Protein 6K6L (pdb70)

Sequence (522 aa):
VTFLTKNVQINGTQFKILLQNGQGECALIALANVLLISPAHARYAQEISRLVRGKETVTLNELVQTLADMGVQNPKQQLLQILPQLYSGLNINPEFNGSFEDGVEMSIFRLYNVGIVHGWIIDGDNDPNSYEHVSKYSYMGAQKVLVQSYEIQKNNAQFENSEQIQSDAPYLKSFLARSATQLTEYGLTHLREILVERSYAVLFRNDHFCTLYKNNGELFTLVTDPTYRNRKDINWQSLKSVNGSQDSYYTGNFIPTSLVTFLTKNVQINGTQFKILLQNGQGECALIALANVLLISPAHARYAQEISRLVRGKETVTLNELVQTLADMGVQNPNGTDVDKQQLLQILPQLYSGLNINPEFNGSFEDGVEMSIFRLYNVGIVHGWIIDGDNDPNSYEHVSKYSYMGAQKVLVQSYEIQKNNAQFENSEQIQSDAPYLKSFLARSATQLTEYGLTHLREILVERSYAVLFRNDHFCTLYKNNGELFTLVTDPTYRNRKDINWQSLKSVNGSQDSYYTGNFIPT

Foldseek 3Di:
DWWAWFWAAAQRRTWIATFDDPPFAFQLRQLLRCCGPAPVNPVLNVQSRVQCVPPRTGDDPQNSQVSLCVSLVDCHSCSSVCSVCRRQVPQFKAAQQWRTDDDDVVVSCVSSVAAETEANHDDCVVPVVLCVQRRGDIPVRLVVLQVVVVCCVPPVDDDPCVVSSVVRNVSSVVSCVQQVWSHDPRSLVVCLVPADAQGWHWYDTDSHIFIWHHHPSWIWTFHRHVVCSVPNQFGIKTDPDSVSPPIAGGHSHGDGSVD/DKWFWFWAAAPHRIFIATFDEAPFAFQLRQLLRQCGPAVVNPVLNVQSRVQCPVPNTMDDPLNSQVRLLVSLCVQVVPDNDHSCSSVVSVVRRVCPQWKAAQQWRTPDDVVVVSCVSSVAAETEALHDDCVPDVLLCVLRRGDIPVRLVVLQVQVVCCVPPNDPDPCVVSSVVRNVSSVVSCVQQVFSHHPRSVVVVLPPADAQHWHWYDTDNHIFIWGAHPSWIWTFHSHVVCSVPNQFTIKTDDDSVCPVIAGGHSHRHGD

Solvent-accessible surface area: 23294 Å² total; per-residue (Å²): 99,60,3,58,0,1,81,0,76,6,68,51,55,107,56,34,0,0,0,45,40,59,39,19,4,12,0,2,1,0,2,4,0,0,17,12,4,5,79,96,24,55,229,65,6,123,68,11,48,163,14,2,192,72,65,85,6,72,0,51,32,117,62,1,10,39,16,11,1,88,28,4,64,89,137,200,100,102,16,81,112,12,0,61,44,0,51,29,0,26,18,1,1,0,38,0,82,17,61,26,51,89,19,59,4,14,46,7,3,138,50,20,110,7,37,29,26,1,1,2,6,9,43,17,143,114,47,90,105,10,88,127,29,0,20,123,16,16,15,7,24,0,4,88,7,4,10,20,4,20,33,28,43,91,87,135,33,172,52,178,60,36,86,71,0,100,52,4,0,71,76,1,19,10,2,19,14,110,5,32,30,18,2,20,124,103,0,15,64,60,0,34,151,77,11,106,80,155,30,26,2,0,4,0,42,20,11,49,4,16,0,0,3,24,36,127,50,81,4,2,19,7,12,4,52,48,101,54,80,130,89,94,57,6,0,0,72,4,12,81,10,29,115,37,93,116,29,51,69,23,27,4,85,19,84,45,25,112,169,148,50,4,64,1,1,57,0,37,5,83,56,57,118,54,30,0,0,1,31,66,58,60,25,7,16,0,2,0,0,2,3,0,0,17,10,2,7,97,87,21,63,195,137,6,107,83,11,31,153,17,4,152,71,63,133,16,70,0,57,29,121,45,1,10,37,30,11,0,102,28,0,43,124,18,79,52,121,75,135,28,137,68,99,5,80,161,48,0,61,43,0,87,46,2,13,11,2,3,0,37,0,90,13,55,22,40,109,26,50,2,17,41,6,2,148,17,23,89,6,37,28,22,0,0,4,7,12,27,31,135,106,65,87,89,2,88,112,39,0,13,112,19,14,13,4,24,0,7,82,9,7,12,23,8,28,36,27,56,82,108,119,44,170,55,187,62,34,155,92,0,99,51,5,0,36,58,1,10,8,4,18,12,94,4,32,25,17,2,19,123,97,0,1,45,42,0,68,145,103,11,109,69,181,32,20,2,0,2,1,40,22,11,50,6,14,0,0,7,26,32,134,33,60,0,11,17,7,11,7,52,42,100,57,74,135,115,91,53,5,0,0,76,5,8,64,19,32,112,36,88,126,34,52,68,24,28,1,70,29,102,87,74

Secondary structure (DSSP, 8-state):
--B-EEEEEETTEEEEEE---TT---HHHHHHHHHHH-GGGTTT-HHHHHHHHT-SS-B-HHHHHHHHHHHHS-----HHHHTTHHHH-TT--BBTTS-B--SHHHHHHHHTT-EEEE-----TTT-HHHHHHHTT-BHHHHHHHHHHHHHHHHH----TTHHHHHHHHHHHHHHHHH-TTS--HHHHHHHHHHSPTT-EEEEEETTEEEEEEEETTEEEEE---GGGTT-TT--EEE---SSSTT--EE-TTS-BTT-/--B-EEEEEETTEEEEEEPP-SS---HHHHHHHHHHH-GGGTTTTHHHHHHHHT-SS-B-HHHHHHHHHHHHHS-SS-----TTHHHHTTHHHH-TT--BBTTS-B---HHHHHHHHTT-EEEE-----TTS-HHHHHHHTT-BHHHHHHHHHHHHHHHHH----TTHHHHHHHHHHHHHHHHH-TTS--HHHHHHHHHHSPTT-EEEEEETTEEEEEEEETTEEEEE---GGGTT-TT--EEE---SSSTT--EE-TTS-B-

InterPro domains:
  IPR007518 MINDY deubiquitinase [PTHR18063] (3-352)
  IPR033979 MINDY deubiquitinase domain [PF04424] (4-262)

Radius of gyration: 24.62 Å; Cα contacts (8 Å, |Δi|>4): 1028; chains: 2; bounding box: 71×43×67 Å

Structure (mmCIF, N/CA/C/O backbone):
data_6K6L
#
_entry.id   6K6L
#
_cell.length_a   60.940
_cell.length_b   70.640
_cell.length_c   68.380
_cell.angle_alpha   90.00
_cell.angle_beta   102.54
_cell.angle_gamma   90.00
#
_symmetry.space_group_name_H-M   'P 1 21 1'
#
loop_
_entity.id
_entity.type
_entity.pdbx_description
1 polymer 'pseudo deubiquitinase'
2 water water
#
loop_
_atom_site.group_PDB
_atom_site.id
_atom_site.type_symbol
_atom_site.label_atom_id
_atom_site.label_alt_id
_atom_site.label_comp_id
_atom_site.label_asym_id
_atom_site.label_entity_id
_atom_site.label_seq_id
_atom_site.pdbx_PDB_ins_code
_atom_site.Cartn_x
_atom_site.Cartn_y
_atom_site.Cartn_z
_atom_site.occupancy
_atom_site.B_iso_or_equiv
_atom_site.auth_seq_id
_atom_site.auth_comp_id
_atom_site.auth_asym_id
_atom_site.auth_atom_id
_atom_site.pdbx_PDB_model_num
ATOM 1 N N . VAL A 1 7 ? 18.851 -26.566 45.688 1.00 30.26 3 VAL A N 1
ATOM 2 C CA . VAL A 1 7 ? 18.151 -27.633 45.009 1.00 37.49 3 VAL A CA 1
ATOM 3 C C . VAL A 1 7 ? 18.887 -28.109 43.863 1.00 33.75 3 VAL A C 1
ATOM 4 O O . VAL A 1 7 ? 18.344 -28.568 42.844 1.00 66.18 3 VAL A O 1
ATOM 8 N N . THR A 1 8 ? 20.175 -27.991 44.130 1.00 39.49 4 THR A N 1
ATOM 9 C CA . THR A 1 8 ? 21.169 -28.704 43.630 1.00 47.58 4 THR A CA 1
ATOM 10 C C . THR A 1 8 ? 21.212 -27.878 42.420 1.00 30.74 4 THR A C 1
ATOM 11 O O . THR A 1 8 ? 20.343 -27.901 41.565 1.00 32.82 4 THR A O 1
ATOM 15 N N . PHE A 1 9 ? 22.275 -27.091 42.470 1.00 28.78 5 PHE A N 1
ATOM 16 C CA . PHE A 1 9 ? 22.880 -26.623 41.280 1.00 28.43 5 PHE A CA 1
ATOM 17 C C . PHE A 1 9 ? 24.253 -27.280 41.212 1.00 23.37 5 PHE A C 1
ATOM 18 O O . PHE A 1 9 ? 24.991 -27.328 42.207 1.00 24.93 5 PHE A O 1
ATOM 26 N N . LEU A 1 10 ? 24.545 -27.856 40.076 1.00 23.52 6 LEU A N 1
ATOM 27 C CA . LEU A 1 10 ? 25.910 -28.310 39.820 1.00 23.04 6 LEU A CA 1
ATOM 28 C C . LEU A 1 10 ? 26.890 -27.118 39.755 1.00 24.94 6 LEU A C 1
ATOM 29 O O . LEU A 1 10 ? 26.536 -25.994 39.356 1.00 24.97 6 LEU A O 1
ATOM 34 N N . THR A 1 11 ? 28.149 -27.380 40.053 1.00 23.50 7 THR A N 1
ATOM 35 C CA . THR A 1 11 ? 29.189 -26.438 39.800 1.00 24.04 7 THR A CA 1
ATOM 36 C C . THR A 1 11 ? 29.972 -26.868 38.601 1.00 22.48 7 THR A C 1
ATOM 37 O O . THR A 1 11 ? 29.845 -28.008 38.177 1.00 23.27 7 THR A O 1
ATOM 41 N N . LYS A 1 12 ? 30.741 -25.946 38.027 1.00 21.48 8 LYS A N 1
ATOM 42 C CA . LYS A 1 12 ? 31.599 -26.206 36.890 1.00 23.98 8 LYS A CA 1
ATOM 43 C C . LYS A 1 12 ? 32.909 -25.455 37.074 1.00 24.13 8 LYS A C 1
ATOM 44 O O . LYS A 1 12 ? 32.941 -24.244 37.371 1.00 23.55 8 LYS A O 1
ATOM 50 N N . ASN A 1 13 ? 34.023 -26.167 36.823 1.00 23.00 9 ASN A N 1
ATOM 51 C CA . ASN A 1 13 ? 35.311 -25.578 36.791 1.00 25.22 9 ASN A CA 1
ATOM 52 C C . ASN A 1 13 ? 35.442 -24.924 35.414 1.00 26.24 9 ASN A C 1
ATOM 53 O O . ASN A 1 13 ? 35.223 -25.580 34.420 1.00 25.63 9 ASN A O 1
ATOM 58 N N . VAL A 1 14 ? 35.740 -23.650 35.410 1.00 23.44 10 VAL A N 1
ATOM 59 C CA . VAL A 1 14 ? 35.929 -22.821 34.236 1.00 25.00 10 VAL A CA 1
ATOM 60 C C . VAL A 1 14 ? 37.203 -22.039 34.349 1.00 27.52 10 VAL A C 1
ATOM 61 O O . VAL A 1 14 ? 37.763 -21.897 35.442 1.00 25.09 10 VAL A O 1
ATOM 65 N N . GLN A 1 15 ? 37.663 -21.535 33.193 1.00 28.61 11 GLN A N 1
ATOM 66 C CA . GLN A 1 15 ? 38.844 -20.659 33.093 1.00 30.60 11 GLN A CA 1
ATOM 67 C C . GLN A 1 15 ? 38.424 -19.477 32.277 1.00 30.46 11 GLN A C 1
ATOM 68 O O . GLN A 1 15 ? 38.090 -19.671 31.101 1.00 36.93 11 GLN A O 1
ATOM 74 N N . ILE A 1 16 ? 38.382 -18.272 32.881 1.00 27.54 12 ILE A N 1
ATOM 75 C CA . ILE A 1 16 ? 38.006 -17.048 32.165 1.00 27.77 12 ILE A CA 1
ATOM 76 C C . ILE A 1 16 ? 39.227 -16.131 32.106 1.00 24.88 12 ILE A C 1
ATOM 77 O O . ILE A 1 16 ? 39.751 -15.760 33.153 1.00 25.47 12 ILE A O 1
ATOM 82 N N . ASN A 1 17 ? 39.687 -15.885 30.884 1.00 26.38 13 ASN A N 1
ATOM 83 C CA . ASN A 1 17 ? 40.854 -15.038 30.660 1.00 26.93 13 ASN A CA 1
ATOM 84 C C . ASN A 1 17 ? 42.016 -15.511 31.562 1.00 24.60 13 ASN A C 1
ATOM 85 O O . ASN A 1 17 ? 42.728 -14.688 32.181 1.00 28.63 13 ASN A O 1
ATOM 90 N N . GLY A 1 18 ? 42.228 -16.817 31.549 1.00 27.32 14 GLY A N 1
ATOM 91 C CA . GLY A 1 18 ? 43.300 -17.465 32.269 1.00 33.10 14 GLY A CA 1
ATOM 92 C C . GLY A 1 18 ? 43.114 -17.703 33.750 1.00 33.49 14 GLY A C 1
ATOM 93 O O . GLY A 1 18 ? 43.957 -18.386 34.342 1.00 33.24 14 GLY A O 1
ATOM 94 N N . THR A 1 19 ? 42.039 -17.181 34.385 1.00 28.12 15 THR A N 1
ATOM 95 C CA . THR A 1 19 ? 41.840 -17.387 35.825 1.00 31.18 15 THR A CA 1
ATOM 96 C C . THR A 1 19 ? 40.869 -18.535 36.050 1.00 31.47 15 THR A C 1
ATOM 97 O O . THR A 1 19 ? 39.849 -18.652 35.322 1.00 27.01 15 THR A O 1
ATOM 100 N N . GLN A 1 20 ? 41.186 -19.366 37.019 1.00 27.03 16 GLN A N 1
ATOM 101 C CA . GLN A 1 20 ? 40.295 -20.514 37.342 1.00 31.52 16 GLN A CA 1
ATOM 102 C C . GLN A 1 20 ? 39.171 -20.057 38.255 1.00 28.29 16 GLN A C 1
ATOM 103 O O . GLN 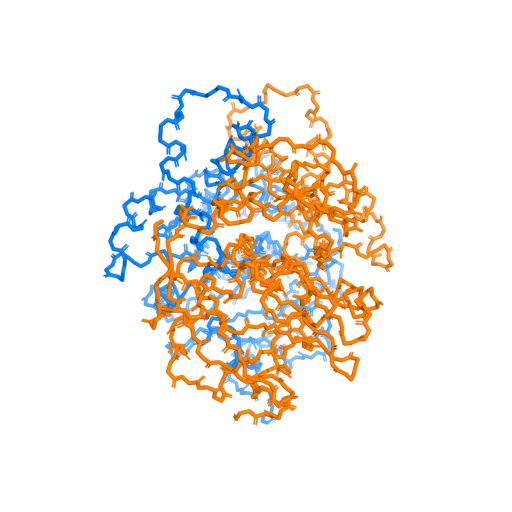A 1 20 ? 39.419 -19.365 39.259 1.00 27.25 16 GLN A O 1
ATOM 109 N N . PHE A 1 21 ? 37.945 -20.499 37.944 1.00 23.17 17 PHE A N 1
ATOM 110 C CA . PHE A 1 21 ? 36.840 -20.288 38.813 1.00 23.55 17 PHE A CA 1
ATOM 111 C C . PHE A 1 21 ? 35.960 -21.513 38.867 1.00 22.35 17 PHE A C 1
ATOM 112 O O . PHE A 1 21 ? 36.040 -22.405 38.022 1.00 24.26 17 PHE A O 1
ATOM 120 N N . LYS A 1 22 ? 35.044 -21.525 39.825 1.00 24.22 18 LYS A N 1
ATOM 121 C CA . LYS A 1 22 ? 33.921 -22.414 39.760 1.00 25.07 18 LYS A CA 1
ATOM 122 C C . LYS A 1 22 ? 32.666 -21.587 39.690 1.00 24.20 18 LYS A C 1
ATOM 123 O O . LYS A 1 22 ? 32.514 -20.610 40.451 1.00 25.55 18 LYS A O 1
ATOM 129 N N . ILE A 1 23 ? 31.833 -21.918 38.707 1.00 23.24 19 ILE A N 1
ATOM 130 C CA . ILE A 1 23 ? 30.534 -21.242 38.527 1.00 21.01 19 ILE A CA 1
ATOM 131 C C . ILE A 1 23 ? 29.406 -22.242 38.845 1.00 23.54 19 ILE A C 1
ATOM 132 O O . ILE A 1 23 ? 29.631 -23.462 39.022 1.00 23.19 19 ILE A O 1
ATOM 137 N N . LEU A 1 24 ? 28.186 -21.725 38.914 1.00 21.65 20 LEU A N 1
ATOM 138 C CA . LEU A 1 24 ? 26.970 -22.533 39.123 1.00 20.14 20 LEU A CA 1
ATOM 139 C C . LEU A 1 24 ? 26.231 -22.767 37.824 1.00 25.42 20 LEU A C 1
ATOM 140 O O . LEU A 1 24 ? 26.131 -21.864 36.980 1.00 24.73 20 LEU A O 1
ATOM 145 N N . LEU A 1 25 ? 25.703 -23.973 37.659 1.00 20.85 21 LEU A N 1
ATOM 146 C CA . LEU A 1 25 ? 24.988 -24.356 36.454 1.00 22.05 21 LEU A CA 1
ATOM 147 C C . LEU A 1 25 ? 23.483 -24.389 36.732 1.00 26.90 21 LEU A C 1
ATOM 148 O O . LEU A 1 25 ? 23.023 -24.566 37.813 1.00 27.38 21 LEU A O 1
ATOM 153 N N . GLN A 1 26 ? 22.738 -24.221 35.669 1.00 25.82 22 GLN A N 1
ATOM 154 C CA . GLN A 1 26 ? 21.342 -24.482 35.632 1.00 32.04 22 GLN A CA 1
ATOM 155 C C . GLN A 1 26 ? 21.011 -25.869 36.013 1.00 38.31 22 GLN A C 1
ATOM 156 O O . GLN A 1 26 ? 21.758 -26.799 35.732 1.00 38.87 22 GLN A O 1
ATOM 162 N N . ASN A 1 27 ? 19.800 -26.042 36.530 1.00 39.61 23 ASN A N 1
ATOM 163 C CA . ASN A 1 27 ? 19.300 -27.370 36.803 1.00 41.18 23 ASN A CA 1
ATOM 164 C C . ASN A 1 27 ? 18.215 -27.735 35.727 1.00 50.55 23 ASN A C 1
ATOM 165 O O . ASN A 1 27 ? 18.374 -27.397 34.548 1.00 56.74 23 ASN A O 1
ATOM 170 N N . GLY A 1 28 ? 17.117 -28.391 36.082 1.00 57.49 24 GLY A N 1
ATOM 171 C CA . GLY A 1 28 ? 16.075 -28.682 35.061 1.00 60.68 24 GLY A CA 1
ATOM 172 C C . GLY A 1 28 ? 15.251 -27.509 34.492 1.00 64.03 24 GLY A C 1
ATOM 173 O O . GLY A 1 28 ? 14.483 -27.702 33.517 1.00 60.66 24 GLY A O 1
ATOM 174 N N . GLN A 1 29 ? 15.426 -26.299 35.041 1.00 59.87 25 GLN A N 1
ATOM 175 C CA . GLN A 1 29 ? 14.344 -25.291 35.060 1.00 59.20 25 GLN A CA 1
ATOM 176 C C . GLN A 1 29 ? 14.641 -23.919 34.403 1.00 54.92 25 GLN A C 1
ATOM 177 O O . GLN A 1 29 ? 13.857 -22.991 34.583 1.00 50.33 25 GLN A O 1
ATOM 183 N N . GLY A 1 30 ? 15.715 -23.798 33.605 1.00 49.12 26 GLY A N 1
ATOM 184 C CA . GLY A 1 30 ? 16.100 -22.508 32.979 1.00 46.39 26 GLY A CA 1
ATOM 185 C C . GLY A 1 30 ? 16.983 -21.709 33.963 1.00 37.16 26 GLY A C 1
ATOM 186 O O . GLY A 1 30 ? 16.902 -21.945 35.152 1.00 45.28 26 GLY A O 1
ATOM 187 N N . GLU A 1 31 ? 17.860 -20.834 33.475 1.00 30.59 27 GLU A N 1
ATOM 188 C CA . GLU A 1 31 ? 18.753 -20.120 34.421 1.00 25.65 27 GLU A CA 1
ATOM 189 C C . GLU A 1 31 ? 18.006 -19.035 35.204 1.00 22.18 27 GLU A C 1
ATOM 190 O O . GLU A 1 31 ? 17.449 -18.100 34.630 1.00 22.42 27 GLU A O 1
ATOM 196 N N . CYS A 1 32 ? 18.062 -19.081 36.514 1.00 21.65 28 CYS A N 1
ATOM 197 C CA . CYS A 1 32 ? 17.389 -18.007 37.244 1.00 26.66 28 CYS A CA 1
ATOM 198 C C . CYS A 1 32 ? 18.237 -16.773 37.489 1.00 25.28 28 CYS A C 1
ATOM 199 O O . CYS A 1 32 ? 19.475 -16.772 37.301 1.00 23.60 28 CYS A O 1
ATOM 202 N N . ALA A 1 33 ? 17.591 -15.693 37.854 1.00 23.44 29 ALA A N 1
ATOM 203 C CA . ALA A 1 33 ? 18.318 -14.435 38.076 1.00 23.70 29 ALA A CA 1
ATOM 204 C C . ALA A 1 33 ? 19.268 -14.685 39.266 1.00 23.54 29 ALA A C 1
ATOM 205 O O . ALA A 1 33 ? 20.297 -14.120 39.319 1.00 22.88 29 ALA A O 1
ATOM 207 N N . LEU A 1 34 ? 18.885 -15.538 40.219 1.00 25.30 30 LEU A N 1
ATOM 208 C CA . LEU A 1 34 ? 19.744 -15.792 41.384 1.00 24.22 30 LEU A CA 1
ATOM 209 C C . LEU A 1 34 ? 21.032 -16.430 41.016 1.00 25.06 30 LEU A C 1
ATOM 210 O O . LEU A 1 34 ? 22.078 -15.986 41.488 1.00 25.54 30 LEU A O 1
ATOM 215 N N . ILE A 1 35 ? 21.015 -17.384 40.094 1.00 23.05 31 ILE A N 1
ATOM 216 C CA . ILE A 1 35 ? 22.228 -18.000 39.628 1.00 24.04 31 ILE A CA 1
ATOM 217 C C . ILE A 1 35 ? 23.058 -17.046 38.757 1.00 24.66 31 ILE A C 1
ATOM 218 O O . ILE A 1 35 ? 24.237 -17.032 38.870 1.00 23.06 31 ILE A O 1
ATOM 223 N N . ALA A 1 36 ? 22.416 -16.282 37.869 1.00 22.67 32 ALA A N 1
ATOM 224 C CA . ALA A 1 36 ? 23.123 -15.347 37.098 1.00 22.67 32 ALA A CA 1
ATOM 225 C C . ALA A 1 36 ? 23.853 -14.268 38.010 1.00 23.11 32 ALA A C 1
ATOM 226 O O . ALA A 1 36 ? 25.006 -13.913 37.738 1.00 24.12 32 ALA A O 1
ATOM 228 N N . LEU A 1 37 ? 23.137 -13.793 39.024 1.00 21.44 33 LEU A N 1
ATOM 229 C CA . LEU A 1 37 ? 23.692 -12.852 39.999 1.00 23.90 33 LEU A CA 1
ATOM 230 C C . LEU A 1 37 ? 24.917 -13.516 40.683 1.00 24.81 33 LEU A C 1
ATOM 231 O O . LEU A 1 37 ? 26.012 -12.932 40.733 1.00 22.81 33 LEU A O 1
ATOM 236 N N . ALA A 1 38 ? 24.737 -14.729 41.142 1.00 22.84 34 ALA A N 1
ATOM 237 C CA . ALA A 1 38 ? 25.805 -15.458 41.798 1.00 24.07 34 ALA A CA 1
ATOM 238 C C . ALA A 1 38 ? 27.025 -15.648 40.919 1.00 25.26 34 ALA A C 1
ATOM 239 O O . ALA A 1 38 ? 28.168 -15.474 41.352 1.00 22.42 34 ALA A O 1
ATOM 241 N N . ASN A 1 39 ? 26.815 -15.990 39.673 1.00 22.44 35 ASN A N 1
ATOM 242 C CA . ASN A 1 39 ? 27.912 -16.170 38.817 1.00 23.78 35 ASN A CA 1
ATOM 243 C C . ASN A 1 39 ? 28.688 -14.825 38.522 1.00 22.37 35 ASN A C 1
ATOM 244 O O . ASN A 1 39 ? 29.957 -14.880 38.440 1.00 21.77 35 ASN A O 1
ATOM 249 N N . VAL A 1 40 ? 27.995 -13.668 38.341 1.00 20.72 36 VAL A N 1
ATOM 250 C CA . VAL A 1 40 ? 28.682 -12.400 38.216 1.00 22.60 36 VAL A CA 1
ATOM 251 C C . VAL A 1 40 ? 29.562 -12.214 39.487 1.00 21.59 36 VAL A C 1
ATOM 252 O O . VAL A 1 40 ? 30.754 -11.856 39.373 1.00 23.59 36 VAL A O 1
ATOM 256 N N . LEU A 1 41 ? 29.006 -12.499 40.642 1.00 21.45 37 LEU A N 1
ATOM 257 C CA . LEU A 1 41 ? 29.745 -12.353 41.941 1.00 25.66 37 LEU A CA 1
ATOM 258 C C . LEU A 1 41 ? 30.935 -13.264 41.994 1.00 26.69 37 LEU A C 1
ATOM 259 O O . LEU A 1 41 ? 31.978 -12.857 42.524 1.00 27.44 37 LEU A O 1
ATOM 264 N N . LEU A 1 42 ? 30.817 -14.435 41.371 1.00 23.06 38 LEU A N 1
ATOM 265 C CA . LEU A 1 42 ? 31.902 -15.418 41.339 1.00 22.96 38 LEU A CA 1
ATOM 266 C C . LEU A 1 42 ? 33.015 -15.030 40.411 1.00 23.31 38 LEU A C 1
ATOM 267 O O . LEU A 1 42 ? 34.160 -15.305 40.730 1.00 24.64 38 LEU A O 1
ATOM 272 N N . ILE A 1 43 ? 32.736 -14.404 39.276 1.00 23.81 39 ILE A N 1
ATOM 273 C CA . ILE A 1 43 ? 33.780 -14.267 38.226 1.00 23.63 39 ILE A CA 1
ATOM 274 C C . ILE A 1 43 ? 34.243 -12.834 37.976 1.00 26.17 39 ILE A C 1
ATOM 275 O O . ILE A 1 43 ? 35.309 -12.621 37.369 1.00 25.42 39 ILE A O 1
ATOM 280 N N . SER A 1 44 ? 33.416 -11.849 38.320 1.00 27.12 40 SER A N 1
ATOM 281 C CA . SER A 1 44 ? 33.699 -10.472 37.962 1.00 26.38 40 SER A CA 1
ATOM 282 C C . SER A 1 44 ? 34.818 -9.876 38.832 1.00 24.94 40 SER A C 1
ATOM 283 O O . SER A 1 44 ? 34.669 -9.784 39.986 1.00 26.46 40 SER A O 1
ATOM 286 N N . PRO A 1 45 ? 35.968 -9.506 38.234 1.00 25.95 41 PRO A N 1
ATOM 287 C CA . PRO A 1 45 ? 37.070 -8.871 39.006 1.00 28.85 41 PRO A CA 1
ATOM 288 C C . PRO A 1 45 ? 36.633 -7.716 39.932 1.00 30.01 41 PRO A C 1
ATOM 289 O O . PRO A 1 45 ? 37.096 -7.605 41.103 1.00 31.66 41 PRO A O 1
ATOM 293 N N . ALA A 1 46 ? 35.766 -6.883 39.436 1.00 27.41 42 ALA A N 1
ATOM 294 C CA . ALA A 1 46 ? 35.262 -5.732 40.232 1.00 32.97 42 ALA A CA 1
ATOM 295 C C . ALA A 1 46 ? 34.637 -6.210 41.505 1.00 39.14 42 ALA A C 1
ATOM 296 O O . ALA A 1 46 ? 34.665 -5.486 42.499 1.00 41.65 42 ALA A O 1
ATOM 298 N N . HIS A 1 47 ? 34.086 -7.430 41.505 1.00 31.17 43 HIS A N 1
ATOM 299 C CA . HIS A 1 47 ? 33.466 -7.965 42.744 1.00 35.74 43 HIS A CA 1
ATOM 300 C C . HIS A 1 47 ? 34.303 -8.866 43.594 1.00 31.55 43 HIS A C 1
ATOM 301 O O . HIS A 1 47 ? 33.832 -9.361 44.619 1.00 37.66 43 HIS A O 1
ATOM 308 N N . ALA A 1 48 ? 35.552 -9.122 43.215 1.00 30.30 44 ALA A N 1
ATOM 309 C CA . ALA A 1 48 ? 36.299 -10.189 43.812 1.00 32.94 44 ALA A CA 1
ATOM 310 C C . ALA A 1 48 ? 36.601 -9.987 45.298 1.00 42.27 44 ALA A C 1
ATOM 311 O O . ALA A 1 48 ? 36.607 -10.966 46.047 1.00 42.69 44 ALA A O 1
ATOM 313 N N . ARG A 1 49 ? 36.782 -8.738 45.726 1.00 43.21 45 ARG A N 1
ATOM 314 C CA . ARG A 1 49 ? 36.965 -8.414 47.183 1.00 51.42 45 ARG A CA 1
ATOM 315 C C . ARG A 1 49 ? 35.731 -8.684 48.025 1.00 47.76 45 ARG A C 1
ATOM 316 O O . ARG A 1 49 ? 35.816 -8.962 49.192 1.00 59.24 45 ARG A O 1
ATOM 324 N N . TYR A 1 50 ? 34.577 -8.574 47.406 1.00 42.94 46 TYR A N 1
ATOM 325 C CA . TYR A 1 50 ? 33.266 -8.703 48.046 1.00 43.75 46 TYR A CA 1
ATOM 326 C C . TYR A 1 50 ? 32.853 -10.168 48.027 1.00 39.01 46 TYR A C 1
ATOM 327 O O . TYR A 1 50 ? 31.986 -10.545 48.754 1.00 40.45 46 TYR A O 1
ATOM 329 N N . ALA A 1 51 ? 33.485 -10.981 47.200 1.00 40.06 47 ALA A N 1
ATOM 330 C CA . ALA A 1 51 ? 32.976 -12.295 46.811 1.00 42.78 47 ALA A CA 1
ATOM 331 C C . ALA A 1 51 ? 33.571 -13.470 47.574 1.00 37.25 47 ALA A C 1
ATOM 332 O O . ALA A 1 51 ? 33.212 -14.618 47.299 1.00 35.04 47 ALA A O 1
ATOM 334 N N . GLN A 1 52 ? 34.427 -13.202 48.564 1.00 36.26 48 GLN A N 1
ATOM 335 C CA . GLN A 1 52 ? 35.091 -14.267 49.335 1.00 35.42 48 GLN A CA 1
ATOM 336 C C . GLN A 1 52 ? 34.140 -15.362 49.810 1.00 30.04 48 GLN A C 1
ATOM 337 O O . GLN A 1 52 ? 34.456 -16.571 49.664 1.00 31.72 48 GLN A O 1
ATOM 343 N N . GLU A 1 53 ? 32.987 -14.994 50.360 1.00 28.40 49 GLU A N 1
ATOM 344 C CA . GLU A 1 53 ? 32.186 -16.009 50.997 1.00 28.72 49 GLU A CA 1
ATOM 345 C C . GLU A 1 53 ? 31.537 -16.931 49.920 1.00 28.03 49 GLU A C 1
ATOM 346 O O . GLU A 1 53 ? 31.368 -18.129 50.129 1.00 30.68 49 GLU A O 1
ATOM 352 N N . ILE A 1 54 ? 31.144 -16.337 48.801 1.00 28.66 50 ILE A N 1
ATOM 353 C CA . ILE A 1 54 ? 30.521 -17.129 47.752 1.00 27.73 50 ILE A CA 1
ATOM 354 C C . ILE A 1 54 ? 31.541 -18.022 47.080 1.00 27.12 50 ILE A C 1
ATOM 355 O O . ILE A 1 54 ? 31.244 -19.185 46.854 1.00 26.80 50 ILE A O 1
ATOM 360 N N . SER A 1 55 ? 32.742 -17.511 46.839 1.00 26.96 51 SER A N 1
ATOM 361 C CA . SER A 1 55 ? 33.812 -18.367 46.316 1.00 27.20 51 SER A CA 1
ATOM 362 C C . SER A 1 55 ? 34.112 -19.529 47.207 1.00 26.66 51 SER A C 1
ATOM 363 O O . SER A 1 55 ? 34.413 -20.635 46.737 1.00 25.18 51 SER A O 1
ATOM 366 N N . ARG A 1 56 ? 34.169 -19.235 48.507 1.00 30.24 52 ARG A N 1
ATOM 367 C CA . ARG A 1 56 ? 34.375 -20.232 49.480 1.00 33.68 52 ARG A CA 1
ATOM 368 C C . ARG A 1 56 ? 33.290 -21.290 49.516 1.00 30.74 52 ARG A C 1
ATOM 369 O O . ARG A 1 56 ? 33.558 -22.497 49.759 1.00 31.43 52 ARG A O 1
ATOM 377 N N . LEU A 1 57 ? 32.047 -20.865 49.366 1.00 27.75 53 LEU A N 1
ATOM 378 C CA . LEU A 1 57 ? 30.964 -21.818 49.380 1.00 30.18 53 LEU A CA 1
ATOM 379 C C . LEU A 1 57 ? 31.137 -22.904 48.281 1.00 27.41 53 LEU A C 1
ATOM 380 O O . LEU A 1 57 ? 30.857 -24.071 48.510 1.00 27.84 53 LEU A O 1
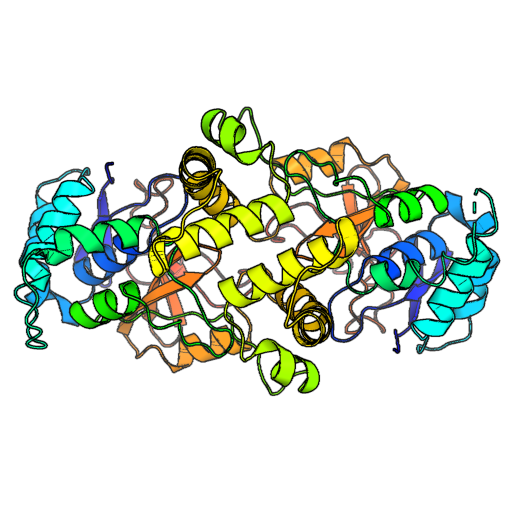ATOM 385 N N . VAL A 1 58 ? 31.484 -22.463 47.075 1.00 26.26 54 VAL A N 1
ATOM 386 C CA . VAL A 1 58 ? 31.432 -23.343 45.924 1.00 26.84 54 VAL A CA 1
ATOM 387 C C . VAL A 1 58 ? 32.708 -24.122 45.763 1.00 26.69 54 VAL A C 1
ATOM 388 O O . VAL A 1 58 ? 32.719 -25.150 45.066 1.00 26.16 54 VAL A O 1
ATOM 392 N N . ARG A 1 59 ? 33.768 -23.694 46.433 1.00 28.08 55 ARG A N 1
ATOM 393 C CA . ARG A 1 59 ? 35.116 -24.173 46.095 1.00 29.30 55 ARG A CA 1
ATOM 394 C C . ARG A 1 59 ? 35.240 -25.744 46.103 1.00 30.60 55 ARG A C 1
ATOM 395 O O . ARG A 1 59 ? 35.777 -26.417 45.146 1.00 32.55 55 ARG A O 1
ATOM 403 N N . GLY A 1 60 ? 34.780 -26.353 47.167 1.00 33.08 56 GLY A N 1
ATOM 404 C CA . GLY A 1 60 ? 34.923 -27.789 47.274 1.00 32.01 56 GLY A CA 1
ATOM 405 C C . GLY A 1 60 ? 33.690 -28.616 47.085 1.00 30.24 56 GLY A C 1
ATOM 406 O O . GLY A 1 60 ? 33.643 -29.737 47.517 1.00 29.89 56 GLY A O 1
ATOM 407 N N . LYS A 1 61 ? 32.704 -28.041 46.415 1.00 25.56 57 LYS A N 1
ATOM 408 C CA . LYS A 1 61 ? 31.453 -28.688 46.204 1.00 26.11 57 LYS A CA 1
ATOM 409 C C . LYS A 1 61 ? 31.488 -29.020 44.753 1.00 31.12 57 LYS A C 1
ATOM 410 O O . LYS A 1 61 ? 31.566 -28.182 43.936 1.00 27.95 57 LYS A O 1
ATOM 416 N N . GLU A 1 62 ? 31.377 -30.295 44.432 1.00 28.30 58 GLU A N 1
ATOM 417 C CA . GLU A 1 62 ? 31.659 -30.807 43.039 1.00 50.37 58 GLU A CA 1
ATOM 418 C C . GLU A 1 62 ? 30.365 -31.204 42.574 1.00 38.01 58 GLU A C 1
ATOM 419 O O . GLU A 1 62 ? 29.947 -32.302 42.618 1.00 46.74 58 GLU A O 1
ATOM 421 N N . THR A 1 63 ? 29.708 -30.089 42.339 1.00 38.84 59 THR A N 1
ATOM 422 C CA . THR A 1 63 ? 28.334 -29.830 42.166 1.00 28.02 59 THR A CA 1
ATOM 423 C C . THR A 1 63 ? 27.735 -29.840 43.551 1.00 29.57 59 THR A C 1
ATOM 424 O O . THR A 1 63 ? 28.338 -29.967 44.555 1.00 62.09 59 THR A O 1
ATOM 426 N N . VAL A 1 64 ? 26.463 -29.647 43.537 1.00 37.94 60 VAL A N 1
ATOM 427 C CA . VAL A 1 64 ? 25.679 -29.569 44.672 1.00 45.12 60 VAL A CA 1
ATOM 428 C C . VAL A 1 64 ? 26.039 -28.375 45.503 1.00 28.06 60 VAL A C 1
ATOM 429 O O . VAL A 1 64 ? 26.792 -28.365 46.437 1.00 26.63 60 VAL A O 1
ATOM 433 N N . THR A 1 65 ? 25.403 -27.340 45.081 1.00 29.75 61 THR A N 1
ATOM 434 C CA . THR A 1 65 ? 25.272 -26.213 45.934 1.00 27.28 61 THR A CA 1
ATOM 435 C C . THR A 1 65 ? 23.750 -26.094 46.025 1.00 25.70 61 THR A C 1
ATOM 436 O O . THR A 1 65 ? 23.080 -26.065 45.005 1.00 24.53 61 THR A O 1
ATOM 439 N N . LEU A 1 66 ? 23.206 -26.073 47.237 1.00 28.61 62 LEU A N 1
ATOM 440 C CA . LEU A 1 66 ? 21.768 -25.855 47.303 1.00 29.63 62 LEU A CA 1
ATOM 441 C C . LEU A 1 66 ? 21.345 -24.431 47.407 1.00 26.52 62 LEU A C 1
ATOM 442 O O . LEU A 1 66 ? 22.066 -23.570 47.763 1.00 27.93 62 LEU A O 1
ATOM 447 N N . ASN A 1 67 ? 20.101 -24.259 47.086 1.00 28.26 63 ASN A N 1
ATOM 448 C CA . ASN A 1 67 ? 19.452 -22.949 46.972 1.00 29.54 63 ASN A CA 1
ATOM 449 C C . ASN A 1 67 ? 19.543 -22.302 48.342 1.00 28.51 63 ASN A C 1
ATOM 450 O O . ASN A 1 67 ? 19.937 -21.163 48.488 1.00 29.39 63 ASN A O 1
ATOM 455 N N . GLU A 1 68 ? 19.298 -23.083 49.371 1.00 34.82 64 GLU A N 1
ATOM 456 C CA . GLU A 1 68 ? 19.306 -22.557 50.738 1.00 33.16 64 GLU A CA 1
ATOM 457 C C . GLU A 1 68 ? 20.681 -22.113 51.188 1.00 29.31 64 GLU A C 1
ATOM 458 O O . GLU A 1 68 ? 20.786 -21.066 51.792 1.00 31.91 64 GLU A O 1
ATOM 464 N N . LEU A 1 69 ? 21.761 -22.804 50.809 1.00 26.63 65 LEU A N 1
ATOM 465 C CA . LEU A 1 69 ? 23.120 -22.417 51.162 1.00 31.65 65 LEU A CA 1
ATOM 466 C C . LEU A 1 69 ? 23.508 -21.208 50.349 1.00 27.18 65 LEU A C 1
ATOM 467 O O . LEU A 1 69 ? 24.173 -20.324 50.839 1.00 27.41 65 LEU A O 1
ATOM 472 N N . VAL A 1 70 ? 23.062 -21.142 49.108 1.00 28.41 66 VAL A N 1
ATOM 473 C CA . VAL A 1 70 ? 23.401 -20.010 48.279 1.00 29.47 66 VAL A CA 1
ATOM 474 C C . VAL A 1 70 ? 22.757 -18.740 48.875 1.00 25.03 66 VAL A C 1
ATOM 475 O O . VAL A 1 70 ? 23.330 -17.700 48.976 1.00 28.57 66 VAL A O 1
ATOM 479 N N . GLN A 1 71 ? 21.519 -18.875 49.237 1.00 26.78 67 GLN A N 1
ATOM 480 C CA . GLN A 1 71 ? 20.775 -17.805 49.840 1.00 27.23 67 GLN A CA 1
ATOM 481 C C . GLN A 1 71 ? 21.407 -17.304 51.093 1.00 25.39 67 GLN A C 1
ATOM 482 O O . GLN A 1 71 ? 21.578 -16.090 51.290 1.00 25.96 67 GLN A O 1
ATOM 484 N N . THR A 1 72 ? 21.760 -18.239 51.943 1.00 28.60 68 THR A N 1
ATOM 485 C CA . THR A 1 72 ? 22.305 -17.901 53.250 1.00 29.33 68 THR A CA 1
ATOM 486 C C . THR A 1 72 ? 23.600 -17.132 53.070 1.00 27.99 68 THR A C 1
ATOM 487 O O . THR A 1 72 ? 23.898 -16.138 53.704 1.00 30.17 68 THR A O 1
ATOM 490 N N . LEU A 1 73 ? 24.386 -17.593 52.130 1.00 30.39 69 LEU A N 1
ATOM 491 C CA . LEU A 1 73 ? 25.596 -16.915 51.788 1.00 30.45 69 LEU A CA 1
ATOM 492 C C . LEU A 1 73 ? 25.523 -15.538 51.244 1.00 27.31 69 LEU A C 1
ATOM 493 O O . LEU A 1 73 ? 26.318 -14.642 51.594 1.00 31.15 69 LEU A O 1
ATOM 498 N N . ALA A 1 74 ? 24.665 -15.393 50.251 1.00 25.06 70 ALA A N 1
ATOM 499 C CA . ALA A 1 74 ? 24.415 -14.115 49.698 1.00 25.65 70 ALA A CA 1
ATOM 500 C C . ALA A 1 74 ? 23.903 -13.135 50.750 1.00 25.72 70 ALA A C 1
ATOM 501 O O . ALA A 1 74 ? 24.244 -11.962 50.724 1.00 31.72 70 ALA A O 1
ATOM 503 N N . ASP A 1 75 ? 23.065 -13.628 51.629 1.00 28.10 71 ASP A N 1
ATOM 504 C CA . ASP A 1 75 ? 22.556 -12.826 52.715 1.00 35.18 71 ASP A CA 1
ATOM 505 C C . ASP A 1 75 ? 23.672 -12.313 53.623 1.00 34.11 71 ASP A C 1
ATOM 506 O O . ASP A 1 75 ? 23.696 -11.125 53.951 1.00 38.74 71 ASP A O 1
ATOM 508 N N . MET A 1 76 ? 24.595 -13.187 53.989 1.00 37.11 72 MET A N 1
ATOM 509 C CA . MET A 1 76 ? 25.780 -12.790 54.750 1.00 41.79 72 MET A CA 1
ATOM 510 C C . MET A 1 76 ? 26.562 -11.681 54.000 1.00 40.50 72 MET A C 1
ATOM 511 O O . MET A 1 76 ? 26.957 -10.671 54.583 1.00 36.57 72 MET A O 1
ATOM 516 N N . GLY A 1 77 ? 26.754 -11.867 52.684 1.00 34.55 73 GLY A N 1
ATOM 517 C CA . GLY A 1 77 ? 27.461 -10.950 51.833 1.00 35.25 73 GLY A CA 1
ATOM 518 C C . GLY A 1 77 ? 26.759 -9.596 51.806 1.00 35.36 73 GLY A C 1
ATOM 519 O O . GLY A 1 77 ? 27.393 -8.575 51.928 1.00 38.31 73 GLY A O 1
ATOM 520 N N . VAL A 1 78 ? 25.431 -9.609 51.707 1.00 39.64 74 VAL A N 1
ATOM 521 C CA . VAL A 1 78 ? 24.660 -8.383 51.571 1.00 39.56 74 VAL A CA 1
ATOM 522 C C . VAL A 1 78 ? 24.731 -7.512 52.826 1.00 46.63 74 VAL A C 1
ATOM 523 O O . VAL A 1 78 ? 24.804 -6.296 52.697 1.00 44.93 74 VAL A O 1
ATOM 525 N N . GLN A 1 79 ? 24.844 -8.106 54.011 1.00 44.82 75 GLN A N 1
ATOM 526 C CA . GLN A 1 79 ? 25.350 -7.317 55.169 1.00 57.44 75 GLN A CA 1
ATOM 527 C C . GLN A 1 79 ? 26.803 -6.891 54.850 1.00 60.64 75 GLN A C 1
ATOM 528 O O . GLN A 1 79 ? 27.775 -7.524 55.252 1.00 63.67 75 GLN A O 1
ATOM 534 N N . ASN A 1 80 ? 26.899 -5.807 54.080 1.00 72.86 76 ASN A N 1
ATOM 535 C CA . ASN A 1 80 ? 28.133 -5.239 53.491 1.00 75.62 76 ASN A CA 1
ATOM 536 C C . ASN A 1 80 ? 27.664 -4.336 52.298 1.00 75.64 76 ASN A C 1
ATOM 537 O O . ASN A 1 80 ? 26.933 -4.811 51.406 1.00 61.37 76 ASN A O 1
ATOM 542 N N . PRO A 1 81 ? 28.080 -3.035 52.287 1.00 80.48 77 PRO A N 1
ATOM 543 C CA . PRO A 1 81 ? 27.359 -1.896 51.680 1.00 79.65 77 PRO A CA 1
ATOM 544 C C . PRO A 1 81 ? 25.909 -2.127 51.256 1.00 69.05 77 PRO A C 1
ATOM 545 O O . PRO A 1 81 ? 25.008 -2.008 52.081 1.00 65.08 77 PRO A O 1
ATOM 549 N N . LYS A 1 88 ? 17.553 -5.876 57.746 1.00 62.55 84 LYS A N 1
ATOM 550 C CA . LYS A 1 88 ? 18.521 -6.160 56.718 1.00 62.84 84 LYS A CA 1
ATOM 551 C C . LYS A 1 88 ? 18.743 -7.675 56.527 1.00 72.56 84 LYS A C 1
ATOM 552 O O . LYS A 1 88 ? 19.446 -8.108 55.649 1.00 81.26 84 LYS A O 1
ATOM 558 N N . GLN A 1 89 ? 18.174 -8.477 57.395 1.00 76.75 85 GLN A N 1
ATOM 559 C CA . GLN A 1 89 ? 18.143 -9.913 57.151 1.00 71.37 85 GLN A CA 1
ATOM 560 C C . GLN A 1 89 ? 16.706 -10.406 56.805 1.00 71.25 85 GLN A C 1
ATOM 561 O O . GLN A 1 89 ? 16.197 -11.418 57.234 1.00 70.77 85 GLN A O 1
ATOM 567 N N . GLN A 1 90 ? 16.098 -9.489 56.061 1.00 67.79 86 GLN A N 1
ATOM 568 C CA . GLN A 1 90 ? 14.909 -9.531 55.247 1.00 62.57 86 GLN A CA 1
ATOM 569 C C . GLN A 1 90 ? 15.424 -9.981 53.813 1.00 54.32 86 GLN A C 1
ATOM 570 O O . GLN A 1 90 ? 14.646 -10.274 52.946 1.00 46.60 86 GLN A O 1
ATOM 576 N N . LEU A 1 91 ? 16.742 -9.985 53.592 1.00 47.57 87 LEU A N 1
ATOM 577 C CA . LEU A 1 91 ? 17.435 -10.442 52.446 1.00 46.45 87 LEU A CA 1
ATOM 578 C C . LEU A 1 91 ? 17.090 -11.879 52.392 1.00 42.08 87 LEU A C 1
ATOM 579 O O . LEU A 1 91 ? 16.907 -12.384 51.348 1.00 41.91 87 LEU A O 1
ATOM 584 N N . LEU A 1 92 ? 17.033 -12.556 53.530 1.00 41.03 88 LEU A N 1
ATOM 585 C CA . LEU A 1 92 ? 16.676 -13.960 53.495 1.00 39.25 88 LEU A CA 1
ATOM 586 C C . LEU A 1 92 ? 15.310 -14.225 52.929 1.00 40.32 88 LEU A C 1
ATOM 587 O O . LEU A 1 92 ? 15.098 -15.250 52.309 1.00 40.70 88 LEU A O 1
ATOM 592 N N . GLN A 1 93 ? 14.368 -13.321 53.187 1.00 42.86 89 GLN A N 1
ATOM 593 C CA . GLN A 1 93 ? 12.995 -13.440 52.668 1.00 44.26 89 GLN A CA 1
ATOM 594 C C . GLN A 1 93 ? 12.970 -13.094 51.196 1.00 40.42 89 GLN A C 1
ATOM 595 O O . GLN A 1 93 ? 12.243 -13.696 50.449 1.00 42.54 89 GLN A O 1
ATOM 601 N N . ILE A 1 94 ? 13.815 -12.159 50.764 1.00 38.38 90 ILE A N 1
ATOM 602 C CA . ILE A 1 94 ? 13.742 -11.605 49.432 1.00 36.48 90 ILE A CA 1
ATOM 603 C C . ILE A 1 94 ? 14.582 -12.367 48.405 1.00 34.03 90 ILE A C 1
ATOM 604 O O . ILE A 1 94 ? 14.153 -12.533 47.271 1.00 35.22 90 ILE A O 1
ATOM 609 N N . LEU A 1 95 ? 15.799 -12.783 48.769 1.00 31.22 91 LEU A N 1
ATOM 610 C CA . LEU A 1 95 ? 16.667 -13.422 47.792 1.00 30.42 91 LEU A CA 1
ATOM 611 C C . LEU A 1 95 ? 16.005 -14.591 47.094 1.00 30.45 91 LEU A C 1
ATOM 612 O O . LEU A 1 95 ? 16.228 -14.770 45.867 1.00 32.89 91 LEU A O 1
ATOM 617 N N . PRO A 1 96 ? 15.201 -15.422 47.826 1.00 33.40 92 PRO A N 1
ATOM 618 C CA . PRO A 1 96 ? 14.619 -16.549 47.102 1.00 33.05 92 PRO A CA 1
ATOM 619 C C . PRO A 1 96 ? 13.671 -16.120 45.990 1.00 33.19 92 PRO A C 1
ATOM 620 O O . PRO A 1 96 ? 13.368 -16.930 45.095 1.00 33.46 92 PRO A O 1
ATOM 624 N N . GLN A 1 97 ? 13.153 -14.903 46.043 1.00 35.75 93 GLN A N 1
ATOM 625 C CA . GLN A 1 97 ? 12.364 -14.359 44.925 1.00 33.92 93 GLN A CA 1
ATOM 626 C C . GLN A 1 97 ? 13.115 -14.283 43.592 1.00 32.43 93 GLN A C 1
ATOM 627 O O . GLN A 1 97 ? 12.474 -14.328 42.515 1.00 31.37 93 GLN A O 1
ATOM 633 N N . LEU A 1 98 ? 14.446 -14.147 43.661 1.00 32.21 94 LEU A N 1
ATOM 634 C CA . LEU A 1 98 ? 15.313 -14.265 42.511 1.00 31.05 94 LEU A CA 1
ATOM 635 C C . LEU A 1 98 ? 15.352 -15.640 41.844 1.00 32.25 94 LEU A C 1
ATOM 636 O O . LEU A 1 98 ? 15.749 -15.708 40.681 1.00 29.20 94 LEU A O 1
ATOM 641 N N . TYR A 1 99 ? 14.980 -16.720 42.542 1.00 31.00 95 TYR A N 1
ATOM 642 C CA . TYR A 1 99 ? 15.022 -18.026 41.945 1.00 30.31 95 TYR A CA 1
ATOM 643 C C . TYR A 1 99 ? 13.970 -18.097 40.873 1.00 27.98 95 TYR A C 1
ATOM 644 O O . TYR A 1 99 ? 14.312 -18.415 39.789 1.00 30.06 95 TYR A O 1
ATOM 653 N N . SER A 1 100 ? 12.699 -17.799 41.157 1.00 28.69 96 SER A N 1
ATOM 654 C CA . SER A 1 100 ? 11.735 -17.857 40.017 1.00 29.72 96 SER A CA 1
ATOM 655 C C . SER A 1 100 ? 11.663 -16.557 39.198 1.00 30.62 96 SER A C 1
ATOM 656 O O . SER A 1 100 ? 11.180 -16.573 38.076 1.00 30.39 96 SER A O 1
ATOM 659 N N . GLY A 1 101 ? 12.142 -15.434 39.731 1.00 26.10 97 GLY A N 1
ATOM 660 C CA . GLY A 1 101 ? 12.087 -14.176 39.018 1.00 29.53 97 GLY A CA 1
ATOM 661 C C . GLY A 1 101 ? 10.690 -13.696 38.619 1.00 28.40 97 GLY A C 1
ATOM 662 O O . GLY A 1 101 ? 10.545 -12.884 37.696 1.00 27.00 97 GLY A O 1
ATOM 663 N N . LEU A 1 102 ? 9.669 -14.075 39.370 1.00 28.08 98 LEU A N 1
ATOM 664 C CA . LEU A 1 102 ? 8.275 -13.697 39.018 1.00 30.65 98 LEU A CA 1
ATOM 665 C C . LEU A 1 102 ? 7.992 -12.197 38.994 1.00 32.08 98 LEU A C 1
ATOM 666 O O . LEU A 1 102 ? 7.109 -11.732 38.264 1.00 33.44 98 LEU A O 1
ATOM 671 N N . ASN A 1 103 ? 8.733 -11.414 39.765 1.00 25.53 99 ASN A N 1
ATOM 672 C CA . ASN A 1 103 ? 8.471 -9.991 39.819 1.00 27.34 99 ASN A CA 1
ATOM 673 C C . ASN A 1 103 ? 9.474 -9.120 39.093 1.00 26.46 99 ASN A C 1
ATOM 674 O O . ASN A 1 103 ? 9.366 -7.942 39.174 1.00 32.50 99 ASN A O 1
ATOM 679 N N . ILE A 1 104 ? 10.412 -9.704 38.341 1.00 23.62 100 ILE A N 1
ATOM 680 C CA . ILE A 1 104 ? 11.366 -8.982 37.532 1.00 23.67 100 ILE A CA 1
ATOM 681 C C . ILE A 1 104 ? 10.662 -8.690 36.180 1.00 26.27 100 ILE A C 1
ATOM 682 O O . ILE A 1 104 ? 10.352 -9.627 35.385 1.00 25.06 100 ILE A O 1
ATOM 687 N N . ASN A 1 105 ? 10.417 -7.398 35.942 1.00 23.14 101 ASN A N 1
ATOM 688 C CA . ASN A 1 105 ? 9.474 -6.956 34.932 1.00 23.35 101 ASN A CA 1
ATOM 689 C C . ASN A 1 105 ? 10.106 -5.982 33.951 1.00 21.64 101 ASN A C 1
ATOM 690 O O . ASN A 1 105 ? 10.229 -4.753 34.213 1.00 23.96 101 ASN A O 1
ATOM 695 N N . PRO A 1 106 ? 10.600 -6.512 32.851 1.00 21.74 102 PRO A N 1
ATOM 696 C CA . PRO A 1 106 ? 11.260 -5.665 31.854 1.00 22.24 102 PRO A CA 1
ATOM 697 C C . PRO A 1 106 ? 10.233 -4.706 31.217 1.00 22.18 102 PRO A C 1
ATOM 698 O O . PRO A 1 106 ? 9.051 -5.097 31.001 1.00 26.80 102 PRO A O 1
ATOM 702 N N . GLU A 1 107 ? 10.653 -3.461 30.977 1.00 22.84 103 GLU A N 1
ATOM 703 C CA . GLU A 1 107 ? 9.825 -2.481 30.192 1.00 23.34 103 GLU A CA 1
ATOM 704 C C . GLU A 1 107 ? 10.306 -2.475 28.794 1.00 21.85 103 GLU A C 1
ATOM 705 O O . GLU A 1 107 ? 11.499 -2.632 28.526 1.00 22.33 103 GLU A O 1
ATOM 711 N N . PHE A 1 108 ? 9.397 -2.233 27.841 1.00 21.10 104 PHE A N 1
ATOM 712 C CA . PHE A 1 108 ? 9.748 -2.418 26.466 1.00 21.16 104 PHE A CA 1
ATOM 713 C C . PHE A 1 108 ? 10.575 -1.237 25.941 1.00 24.16 104 PHE A C 1
ATOM 714 O O . PHE A 1 108 ? 10.902 -1.182 24.757 1.00 22.87 104 PHE A O 1
ATOM 722 N N . ASN A 1 109 ? 10.930 -0.306 26.818 1.00 25.08 105 ASN A N 1
ATOM 723 C CA . ASN A 1 109 ? 11.969 0.703 26.475 1.00 30.43 105 ASN A CA 1
ATOM 724 C C . ASN A 1 109 ? 13.398 0.370 26.955 1.00 31.12 105 ASN A C 1
ATOM 725 O O . ASN A 1 109 ? 14.294 1.227 26.809 1.00 27.58 105 ASN A O 1
ATOM 730 N N . GLY A 1 110 ? 13.610 -0.814 27.552 1.00 25.37 106 GLY A N 1
ATOM 731 C CA . GLY A 1 110 ? 14.884 -1.283 27.984 1.00 24.02 106 GLY A CA 1
ATOM 732 C C . GLY A 1 110 ? 15.196 -1.237 29.470 1.00 24.75 106 GLY A C 1
ATOM 733 O O . GLY A 1 110 ? 16.162 -1.797 29.903 1.00 26.78 106 GLY A O 1
ATOM 734 N N . SER A 1 111 ? 14.369 -0.557 30.238 1.00 25.48 107 SER A N 1
ATOM 735 C CA . SER A 1 111 ? 14.455 -0.511 31.678 1.00 23.32 107 SER A CA 1
ATOM 736 C C . SER A 1 111 ? 13.756 -1.719 32.249 1.00 21.60 107 SER A C 1
ATOM 737 O O . SER A 1 111 ? 13.134 -2.462 31.493 1.00 21.67 107 SER A O 1
ATOM 740 N N . PHE A 1 112 ? 13.828 -1.853 33.553 1.00 20.60 108 PHE A N 1
ATOM 741 C CA . PHE A 1 112 ? 12.958 -2.748 34.274 1.00 20.63 108 PHE A CA 1
ATOM 742 C C . PHE A 1 112 ? 12.129 -1.849 35.196 1.00 22.54 108 PHE A C 1
ATOM 743 O O . PHE A 1 112 ? 12.630 -0.796 35.699 1.00 23.72 108 PHE A O 1
ATOM 751 N N . GLU A 1 113 ? 10.955 -2.343 35.521 1.00 22.75 109 GLU A N 1
ATOM 752 C CA . GLU A 1 113 ? 10.160 -1.694 36.565 1.00 21.60 109 GLU A CA 1
ATOM 753 C C . GLU A 1 113 ? 10.926 -1.791 37.878 1.00 24.33 109 GLU A C 1
ATOM 754 O O . GLU A 1 113 ? 11.508 -2.799 38.208 1.00 24.84 109 GLU A O 1
ATOM 760 N N . ASP A 1 114 ? 10.911 -0.746 38.681 1.00 24.03 110 ASP A N 1
ATOM 761 C CA . ASP A 1 114 ? 11.650 -0.748 39.914 1.00 25.35 110 ASP A CA 1
ATOM 762 C C . ASP A 1 114 ? 10.921 -1.658 40.875 1.00 27.40 110 ASP A C 1
ATOM 763 O O . ASP A 1 114 ? 9.711 -1.876 40.778 1.00 32.76 110 ASP A O 1
ATOM 768 N N . GLY A 1 115 ? 11.667 -2.249 41.755 1.00 28.45 111 GLY A N 1
ATOM 769 C CA . GLY A 1 115 ? 11.050 -3.077 42.750 1.00 34.26 111 GLY A CA 1
ATOM 770 C C . GLY A 1 115 ? 12.087 -3.712 43.590 1.00 34.05 111 GLY A C 1
ATOM 771 O O . GLY A 1 115 ? 13.256 -3.411 43.455 1.00 32.67 111 GLY A O 1
ATOM 772 N N . VAL A 1 116 ? 11.650 -4.658 44.435 1.00 34.05 112 VAL A N 1
ATOM 773 C CA . VAL A 1 116 ? 12.540 -5.186 45.461 1.00 33.45 112 VAL A CA 1
ATOM 774 C C . VAL A 1 116 ? 13.718 -5.950 44.801 1.00 31.72 112 VAL A C 1
ATOM 775 O O . VAL A 1 116 ? 14.903 -5.771 45.137 1.00 29.65 112 VAL A O 1
ATOM 779 N N . GLU A 1 117 ? 13.405 -6.683 43.745 1.00 29.73 113 GLU A N 1
ATOM 780 C CA . GLU A 1 117 ? 14.458 -7.419 43.072 1.00 31.15 113 GLU A CA 1
ATOM 781 C C . GLU A 1 117 ? 15.502 -6.532 42.449 1.00 30.77 113 GLU A C 1
ATOM 782 O O . GLU A 1 117 ? 16.696 -6.880 42.508 1.00 31.45 113 GLU A O 1
ATOM 788 N N . MET A 1 118 ? 15.104 -5.392 41.880 1.00 29.09 114 MET A N 1
ATOM 789 C CA . MET A 1 118 ? 16.074 -4.443 41.333 1.00 27.35 114 MET A CA 1
ATOM 790 C C . MET A 1 118 ? 16.911 -3.828 42.457 1.00 26.68 114 MET A C 1
ATOM 791 O O . MET A 1 118 ? 18.044 -3.456 42.251 1.00 29.93 114 MET A O 1
ATOM 796 N N . SER A 1 119 ? 16.335 -3.640 43.628 1.00 29.55 115 SER A N 1
ATOM 797 C CA . SER A 1 119 ? 17.119 -3.101 44.745 1.00 30.12 115 SER A CA 1
ATOM 798 C C . SER A 1 119 ? 18.227 -4.094 45.214 1.00 28.26 115 SER A C 1
ATOM 799 O O . SER A 1 119 ? 19.310 -3.650 45.712 1.00 27.82 115 SER A O 1
ATOM 802 N N . ILE A 1 120 ? 17.973 -5.378 45.021 1.00 28.86 116 ILE A N 1
ATOM 803 C CA . ILE A 1 120 ? 18.933 -6.478 45.309 1.00 29.19 116 ILE A CA 1
ATOM 804 C C . ILE A 1 120 ? 20.054 -6.386 44.348 1.00 25.87 116 ILE A C 1
ATOM 805 O O . ILE A 1 120 ? 21.202 -6.412 44.752 1.00 27.05 116 ILE A O 1
ATOM 810 N N . PHE A 1 121 ? 19.755 -6.308 43.037 1.00 24.75 117 PHE A N 1
ATOM 811 C CA . PHE A 1 121 ? 20.830 -5.952 42.065 1.00 27.40 117 PHE A CA 1
ATOM 812 C C . PHE A 1 121 ? 21.676 -4.729 42.445 1.00 29.12 117 PHE A C 1
ATOM 813 O O . PHE A 1 121 ? 22.902 -4.788 42.426 1.00 27.84 117 PHE A O 1
ATOM 821 N N . ARG A 1 122 ? 21.050 -3.650 42.904 1.00 26.41 118 ARG A N 1
ATOM 822 C CA . ARG A 1 122 ? 21.842 -2.493 43.290 1.00 28.33 118 ARG A CA 1
ATOM 823 C C . ARG A 1 122 ? 22.695 -2.776 44.553 1.00 28.16 118 ARG A C 1
ATOM 824 O O . ARG A 1 122 ? 23.809 -2.329 44.639 1.00 29.88 118 ARG A O 1
ATOM 832 N N . LEU A 1 123 ? 22.177 -3.525 45.497 1.00 29.06 119 LEU A N 1
ATOM 833 C CA . LEU A 1 123 ? 22.894 -3.908 46.715 1.00 29.78 119 LEU A CA 1
ATOM 834 C C . LEU A 1 123 ? 24.215 -4.584 46.389 1.00 30.98 119 LEU A C 1
ATOM 835 O O . LEU A 1 123 ? 25.242 -4.366 47.046 1.00 31.23 119 LEU A O 1
ATOM 840 N N . TYR A 1 124 ? 24.229 -5.429 45.372 1.00 25.78 120 TYR A N 1
ATOM 841 C CA . TYR A 1 124 ? 25.380 -6.182 45.040 1.00 28.14 120 TYR A CA 1
ATOM 842 C C . TYR A 1 124 ? 26.173 -5.498 43.977 1.00 29.27 120 TYR A C 1
ATOM 843 O O . TYR A 1 124 ? 27.181 -6.040 43.572 1.00 28.17 120 TYR A O 1
ATOM 852 N N . ASN A 1 125 ? 25.702 -4.346 43.511 1.00 27.39 121 ASN A N 1
ATOM 853 C CA . ASN A 1 125 ? 26.314 -3.594 42.416 1.00 30.04 121 ASN A CA 1
ATOM 854 C C . ASN A 1 125 ? 26.480 -4.439 41.143 1.00 28.37 121 ASN A C 1
ATOM 855 O O . ASN A 1 125 ? 27.562 -4.454 40.533 1.00 28.48 121 ASN A O 1
ATOM 860 N N . VAL A 1 126 ? 25.410 -5.149 40.795 1.00 25.35 122 VAL A N 1
ATOM 861 C CA . VAL A 1 126 ? 25.393 -5.991 39.586 1.00 26.20 122 VAL A CA 1
ATOM 862 C C . VAL A 1 126 ? 24.334 -5.426 38.630 1.00 23.75 122 VAL A C 1
ATOM 863 O O . VAL A 1 126 ? 23.197 -5.190 39.032 1.00 26.64 122 VAL A O 1
ATOM 867 N N . GLY A 1 127 ? 24.805 -5.072 37.456 1.00 25.63 123 GLY A N 1
ATOM 868 C CA . GLY A 1 127 ? 23.967 -4.560 36.380 1.00 25.42 123 GLY A CA 1
ATOM 869 C C . GLY A 1 127 ? 22.954 -5.609 35.928 1.00 23.95 123 GLY A C 1
ATOM 870 O O . GLY A 1 127 ? 23.271 -6.836 35.898 1.00 24.80 123 GLY A O 1
ATOM 871 N N . ILE A 1 128 ? 21.768 -5.107 35.532 1.00 22.81 124 ILE A N 1
ATOM 872 C CA . ILE A 1 128 ? 20.762 -5.972 34.925 1.00 23.39 124 ILE A CA 1
ATOM 873 C C . ILE A 1 128 ? 20.190 -5.252 33.720 1.00 23.83 124 ILE A C 1
ATOM 874 O O . ILE A 1 128 ? 19.817 -4.126 33.829 1.00 24.09 124 ILE A O 1
ATOM 879 N N . VAL A 1 129 ? 20.112 -5.950 32.589 1.00 19.62 125 VAL A N 1
ATOM 880 C CA . VAL A 1 129 ? 19.792 -5.375 31.307 1.00 20.64 125 VAL A CA 1
ATOM 881 C C . VAL A 1 129 ? 18.892 -6.321 30.519 1.00 21.91 125 VAL A C 1
ATOM 882 O O . VAL A 1 129 ? 18.782 -7.518 30.823 1.00 21.48 125 VAL A O 1
ATOM 886 N N . HIS A 1 130 ? 18.295 -5.786 29.464 1.00 22.37 126 HIS A N 1
ATOM 887 C CA . HIS A 1 130 ? 17.559 -6.616 28.532 1.00 21.01 126 HIS A CA 1
ATOM 888 C C . HIS A 1 130 ? 17.518 -5.870 27.201 1.00 21.15 126 HIS A C 1
ATOM 889 O O . HIS A 1 130 ? 17.713 -4.630 27.157 1.00 21.52 126 HIS A O 1
ATOM 896 N N . GLY A 1 131 ? 17.239 -6.633 26.144 1.00 22.03 127 GLY A N 1
ATOM 897 C CA . GLY A 1 131 ? 17.110 -6.111 24.825 1.00 21.53 127 GLY A CA 1
ATOM 898 C C . GLY A 1 131 ? 15.766 -6.276 24.180 1.00 24.03 127 GLY A C 1
ATOM 899 O O . GLY A 1 131 ? 15.641 -6.288 22.936 1.00 23.59 127 GLY A O 1
ATOM 900 N N . TRP A 1 132 ? 14.722 -6.460 24.972 1.00 21.61 128 TRP A N 1
ATOM 901 C CA . TRP A 1 132 ? 13.369 -6.606 24.418 1.00 22.85 128 TRP A CA 1
ATOM 902 C C . TRP A 1 132 ? 12.780 -5.222 24.253 1.00 23.88 128 TRP A C 1
ATOM 903 O O . TRP A 1 132 ? 11.951 -4.732 25.077 1.00 21.59 128 TRP A O 1
ATOM 914 N N . ILE A 1 133 ? 13.250 -4.542 23.208 1.00 23.73 129 ILE A N 1
ATOM 915 C CA . ILE A 1 133 ? 13.051 -3.095 23.077 1.00 24.15 129 ILE A CA 1
ATOM 916 C C . ILE A 1 133 ? 12.442 -2.770 21.717 1.00 24.76 129 ILE A C 1
ATOM 917 O O . ILE A 1 133 ? 12.968 -3.169 20.702 1.00 25.29 129 ILE A O 1
ATOM 922 N N . ILE A 1 134 ? 11.340 -2.068 21.755 1.00 23.66 130 ILE A N 1
ATOM 923 C CA . ILE A 1 134 ? 10.672 -1.683 20.512 1.00 26.20 130 ILE A CA 1
ATOM 924 C C . ILE A 1 134 ? 11.363 -0.454 19.924 1.00 27.97 130 ILE A C 1
ATOM 925 O O . ILE A 1 134 ? 11.758 0.484 20.637 1.00 26.88 130 ILE A O 1
ATOM 930 N N . ASP A 1 135 ? 11.545 -0.478 18.606 1.00 28.39 131 ASP A N 1
ATOM 931 C CA . ASP A 1 135 ? 12.277 0.563 17.888 1.00 29.30 131 ASP A CA 1
ATOM 932 C C . ASP A 1 135 ? 11.281 1.608 17.373 1.00 29.58 131 ASP A C 1
ATOM 933 O O . ASP A 1 135 ? 10.529 1.399 16.372 1.00 27.05 131 ASP A O 1
ATOM 938 N N . GLY A 1 136 ? 11.304 2.744 18.045 1.00 24.73 132 GLY A N 1
ATOM 939 C CA . GLY A 1 136 ? 10.394 3.828 17.759 1.00 27.85 132 GLY A CA 1
ATOM 940 C C . GLY A 1 136 ? 10.504 4.516 16.440 1.00 33.93 132 GLY A C 1
ATOM 941 O O . GLY A 1 136 ? 9.488 4.919 15.860 1.00 35.15 132 GLY A O 1
ATOM 942 N N . ASP A 1 137 ? 11.718 4.680 15.940 1.00 32.95 133 ASP A N 1
ATOM 943 C CA . ASP A 1 137 ? 11.844 5.308 14.617 1.00 37.18 133 ASP A CA 1
ATOM 944 C C . ASP A 1 137 ? 11.426 4.361 13.473 1.00 40.62 133 ASP A C 1
ATOM 945 O O . ASP A 1 137 ? 10.990 4.822 12.409 1.00 39.43 133 ASP A O 1
ATOM 950 N N . ASN A 1 138 ? 11.561 3.055 13.691 1.00 42.23 134 ASN A N 1
ATOM 951 C CA . ASN A 1 138 ? 11.079 2.053 12.745 1.00 40.51 134 ASN A CA 1
ATOM 952 C C . ASN A 1 138 ? 9.551 2.034 12.591 1.00 45.81 134 ASN A C 1
ATOM 953 O O . ASN A 1 138 ? 9.035 1.800 11.479 1.00 40.01 134 ASN A O 1
ATOM 958 N N . ASP A 1 139 ? 8.819 2.190 13.701 1.00 39.68 135 ASP A N 1
ATOM 959 C CA . ASP A 1 139 ? 7.353 2.173 13.639 1.00 43.46 135 ASP A CA 1
ATOM 960 C C . ASP A 1 139 ? 6.743 3.079 14.685 1.00 38.69 135 ASP A C 1
ATOM 961 O O . ASP A 1 139 ? 6.396 2.600 15.771 1.00 36.68 135 ASP A O 1
ATOM 966 N N . PRO A 1 140 ? 6.584 4.373 14.366 1.00 35.54 136 PRO A N 1
ATOM 967 C CA . PRO A 1 140 ? 6.123 5.281 15.383 1.00 34.32 136 PRO A CA 1
ATOM 968 C C . PRO A 1 140 ? 4.744 4.990 15.907 1.00 35.50 136 PRO A C 1
ATOM 969 O O . PRO A 1 140 ? 4.510 5.121 17.090 1.00 33.43 136 PRO A O 1
ATOM 973 N N . ASN A 1 141 ? 3.831 4.573 15.042 1.00 36.78 137 ASN A N 1
ATOM 974 C CA . ASN A 1 141 ? 2.472 4.184 15.521 1.00 43.30 137 ASN A CA 1
ATOM 975 C C . ASN A 1 141 ? 2.518 3.071 16.556 1.00 35.05 137 ASN A C 1
ATOM 976 O O . ASN A 1 141 ? 1.927 3.166 17.639 1.00 40.11 137 ASN A O 1
ATOM 981 N N . SER A 1 142 ? 3.206 1.988 16.235 1.00 32.41 138 SER A N 1
ATOM 982 C CA . SER A 1 142 ? 3.314 0.915 17.189 1.00 30.83 138 SER A CA 1
ATOM 983 C C . SER A 1 142 ? 3.978 1.338 18.441 1.00 29.48 138 SER A C 1
ATOM 984 O O . SER A 1 142 ? 3.608 0.936 19.506 1.00 27.35 138 SER A O 1
ATOM 987 N N . TYR A 1 143 ? 5.041 2.121 18.307 1.00 27.45 139 TYR A N 1
ATOM 988 C CA . TYR A 1 143 ? 5.723 2.636 19.477 1.00 25.61 139 TYR A CA 1
ATOM 989 C C . TYR A 1 143 ? 4.842 3.362 20.446 1.00 26.66 139 TYR A C 1
ATOM 990 O O . TYR A 1 143 ? 4.953 3.153 21.697 1.00 27.53 139 TYR A O 1
ATOM 999 N N . GLU A 1 144 ? 3.914 4.160 19.923 1.00 27.49 140 GLU A N 1
ATOM 1000 C CA . GLU A 1 144 ? 3.032 4.998 20.743 1.00 31.19 140 GLU A CA 1
ATOM 1001 C C . GLU A 1 144 ? 2.127 4.130 21.602 1.00 32.65 140 GLU A C 1
ATOM 1002 O O . GLU A 1 144 ? 1.842 4.458 22.773 1.00 33.26 140 GLU A O 1
ATOM 1008 N N . HIS A 1 145 ? 1.763 2.978 21.049 1.00 26.80 141 HIS A N 1
ATOM 1009 C CA . HIS A 1 145 ? 1.008 1.957 21.820 1.00 25.09 141 HIS A CA 1
ATOM 1010 C C . HIS A 1 145 ? 1.835 1.106 22.776 1.00 31.44 141 HIS A C 1
ATOM 1011 O O . HIS A 1 145 ? 1.395 0.904 23.893 1.00 34.70 141 HIS A O 1
ATOM 1018 N N . VAL A 1 146 ? 3.033 0.653 22.383 1.00 28.42 142 VAL A N 1
ATOM 1019 C CA . VAL A 1 146 ? 3.745 -0.449 23.069 1.00 25.11 142 VAL A CA 1
ATOM 1020 C C . VAL A 1 146 ? 4.798 0.052 24.037 1.00 28.41 142 VAL A C 1
ATOM 1021 O O . VAL A 1 146 ? 4.983 -0.548 25.063 1.00 24.80 142 VAL A O 1
ATOM 1025 N N . SER A 1 147 ? 5.460 1.145 23.711 1.00 29.85 143 SER A N 1
ATOM 1026 C CA . SER A 1 147 ? 6.725 1.535 24.398 1.00 33.96 143 SER A CA 1
ATOM 1027 C C . SER A 1 147 ? 6.499 1.754 25.857 1.00 32.96 143 SER A C 1
ATOM 1028 O O . SER A 1 147 ? 7.341 1.401 26.671 1.00 32.92 143 SER A O 1
ATOM 1031 N N . LYS A 1 148 ? 5.322 2.246 26.180 1.00 30.11 144 LYS A N 1
ATOM 1032 C CA . LYS A 1 148 ? 4.941 2.540 27.549 1.00 34.79 144 LYS A CA 1
ATOM 1033 C C . LYS A 1 148 ? 4.657 1.303 28.420 1.00 33.81 144 LYS A C 1
ATOM 1034 O O . LYS A 1 148 ? 4.468 1.469 29.619 1.00 31.91 144 LYS A O 1
ATOM 1040 N N . TYR A 1 149 ? 4.571 0.092 27.844 1.00 26.97 145 TYR A N 1
ATOM 1041 C CA . TYR A 1 149 ? 4.203 -1.098 28.610 1.00 24.92 145 TYR A CA 1
ATOM 1042 C C . TYR A 1 149 ? 5.403 -1.822 29.157 1.00 26.07 145 TYR A C 1
ATOM 1043 O O . TYR A 1 149 ? 6.519 -1.722 28.634 1.00 24.60 145 TYR A O 1
ATOM 1052 N N . SER A 1 150 ? 5.173 -2.505 30.271 1.00 26.93 146 SER A N 1
ATOM 1053 C CA . SER A 1 150 ? 6.071 -3.568 30.727 1.00 26.31 146 SER A CA 1
ATOM 1054 C C . SER A 1 150 ? 5.537 -4.912 30.258 1.00 25.33 146 SER A C 1
ATOM 1055 O O . SER A 1 150 ? 4.397 -5.001 29.823 1.00 24.62 146 SER A O 1
ATOM 1058 N N . TYR A 1 151 ? 6.339 -5.960 30.420 1.00 22.93 147 TYR A N 1
ATOM 1059 C CA . TYR A 1 151 ? 5.929 -7.303 30.077 1.00 23.91 147 TYR A CA 1
ATOM 1060 C C . TYR A 1 151 ? 4.694 -7.689 30.862 1.00 24.32 147 TYR A C 1
ATOM 1061 O O . TYR A 1 151 ? 3.750 -8.228 30.292 1.00 22.20 147 TYR A O 1
ATOM 1070 N N . MET A 1 152 ? 4.712 -7.463 32.172 1.00 23.35 148 MET A N 1
ATOM 1071 C CA . MET A 1 152 ? 3.556 -7.860 33.019 1.00 27.88 148 MET A CA 1
ATOM 1072 C C . MET A 1 152 ? 2.358 -7.015 32.644 1.00 26.79 148 MET A C 1
ATOM 1073 O O . MET A 1 152 ? 1.244 -7.526 32.618 1.00 25.19 148 MET A O 1
ATOM 1078 N N . GLY A 1 153 ? 2.544 -5.749 32.335 1.00 24.56 149 GLY A N 1
ATOM 1079 C CA . GLY A 1 153 ? 1.403 -4.891 31.942 1.00 25.79 149 GLY A CA 1
ATOM 1080 C C . GLY A 1 153 ? 0.834 -5.344 30.635 1.00 22.85 149 GLY A C 1
ATOM 1081 O O . GLY A 1 153 ? -0.373 -5.336 30.428 1.00 27.06 149 GLY A O 1
ATOM 1082 N N . ALA A 1 154 ? 1.683 -5.776 29.722 1.00 24.82 150 ALA A N 1
ATOM 1083 C CA . ALA A 1 154 ? 1.221 -6.353 28.436 1.00 25.91 150 ALA A CA 1
ATOM 1084 C C . ALA A 1 154 ? 0.481 -7.658 28.610 1.00 27.50 150 ALA A C 1
ATOM 1085 O O . ALA A 1 154 ? -0.592 -7.891 27.981 1.00 26.67 150 ALA A O 1
ATOM 1087 N N . GLN A 1 155 ? 0.961 -8.502 29.513 1.00 24.26 151 GLN A N 1
ATOM 1088 C CA . GLN A 1 155 ? 0.297 -9.756 29.801 1.00 25.86 151 GLN A CA 1
ATOM 1089 C C . GLN A 1 155 ? -1.048 -9.457 30.381 1.00 27.58 151 GLN A C 1
ATOM 1090 O O . GLN A 1 155 ? -2.030 -10.071 29.976 1.00 25.86 151 GLN A O 1
ATOM 1096 N N . LYS A 1 156 ? -1.117 -8.504 31.282 1.00 22.88 152 LYS A N 1
ATOM 1097 C CA . LYS A 1 156 ? -2.431 -8.120 31.855 1.00 25.13 152 LYS A CA 1
ATOM 1098 C C . LYS A 1 156 ? -3.431 -7.665 30.806 1.00 24.47 152 LYS A C 1
ATOM 1099 O O . LYS A 1 156 ? -4.555 -8.147 30.788 1.00 24.87 152 LYS A O 1
ATOM 1105 N N . VAL A 1 157 ? -2.987 -6.809 29.873 1.00 22.50 153 VAL A N 1
ATOM 1106 C CA . VAL A 1 157 ? -3.825 -6.318 28.783 1.00 25.53 153 VAL A CA 1
ATOM 1107 C C . VAL A 1 157 ? -4.296 -7.424 27.876 1.00 27.27 153 VAL A C 1
ATOM 1108 O O . VAL A 1 157 ? -5.500 -7.480 27.457 1.00 26.74 153 VAL A O 1
ATOM 1112 N N . LEU A 1 158 ? -3.384 -8.346 27.539 1.00 24.18 154 LEU A N 1
ATOM 1113 C CA . LEU A 1 158 ? -3.784 -9.486 26.734 1.00 26.15 154 LEU A CA 1
ATOM 1114 C C . LEU A 1 158 ? -4.801 -10.433 27.410 1.00 23.80 154 LEU A C 1
ATOM 1115 O O . LEU A 1 158 ? -5.765 -10.873 26.766 1.00 24.55 154 LEU A O 1
ATOM 1120 N N . VAL A 1 159 ? -4.613 -10.669 28.692 1.00 23.81 155 VAL A N 1
ATOM 1121 C CA . VAL A 1 159 ? -5.556 -11.452 29.469 1.00 26.41 155 VAL A CA 1
ATOM 1122 C C . VAL A 1 159 ? -6.902 -10.707 29.559 1.00 25.78 155 VAL A C 1
ATOM 1123 O O . VAL A 1 159 ? -7.962 -11.360 29.341 1.00 25.86 155 VAL A O 1
ATOM 1127 N N . GLN A 1 160 ? -6.864 -9.394 29.779 1.00 24.95 156 GLN A N 1
ATOM 1128 C CA . GLN A 1 160 ? -8.105 -8.563 29.738 1.00 25.62 156 GLN A CA 1
ATOM 1129 C C . GLN A 1 160 ? -8.812 -8.661 28.362 1.00 27.84 156 GLN A C 1
ATOM 1130 O O . GLN A 1 160 ? -10.032 -8.836 28.281 1.00 28.33 156 GLN A O 1
ATOM 1136 N N . SER A 1 161 ? -8.052 -8.567 27.279 1.00 26.51 157 SER A N 1
ATOM 1137 C CA . SER A 1 161 ? -8.616 -8.689 25.938 1.00 26.47 157 SER A CA 1
ATOM 1138 C C . SER A 1 161 ? -9.289 -10.028 25.684 1.00 29.32 157 SER A C 1
ATOM 1139 O O . SER A 1 161 ? -10.289 -10.058 24.974 1.00 30.17 157 SER A O 1
ATOM 1142 N N . TYR A 1 162 ? -8.678 -11.137 26.134 1.00 25.90 158 TYR A N 1
ATOM 1143 C CA . TYR A 1 162 ? -9.257 -12.430 26.103 1.00 28.45 158 TYR A CA 1
ATOM 1144 C C . TYR A 1 162 ? -10.557 -12.466 26.853 1.00 24.28 158 TYR A C 1
ATOM 1145 O O . TYR A 1 162 ? -11.563 -13.009 26.338 1.00 27.47 158 TYR A O 1
ATOM 1154 N N . GLU A 1 163 ? -10.563 -11.873 28.042 1.00 24.17 159 GLU A N 1
ATOM 1155 C CA . GLU A 1 163 ? -11.799 -11.926 28.840 1.00 25.64 159 GLU A CA 1
ATOM 1156 C C . GLU A 1 163 ? -12.878 -11.055 28.203 1.00 28.95 159 GLU A C 1
ATOM 1157 O O . GLU A 1 163 ? -14.077 -11.403 28.274 1.00 26.67 159 GLU A O 1
ATOM 1163 N N . ILE A 1 164 ? -12.486 -9.946 27.581 1.00 23.88 160 ILE A N 1
ATOM 1164 C CA . ILE A 1 164 ? -13.440 -9.136 26.818 1.00 27.60 160 ILE A CA 1
ATOM 1165 C C . ILE A 1 164 ? -14.038 -9.967 25.704 1.00 29.07 160 ILE A C 1
ATOM 1166 O O . ILE A 1 164 ? -15.292 -9.977 25.554 1.00 31.60 160 ILE A O 1
ATOM 1171 N N . GLN A 1 165 ? -13.251 -10.681 24.940 1.00 28.77 161 GLN A N 1
ATOM 1172 C CA . GLN A 1 165 ? -13.843 -11.500 23.859 1.00 34.65 161 GLN A CA 1
ATOM 1173 C C . GLN A 1 165 ? -14.641 -12.722 24.288 1.00 36.12 161 GLN A C 1
ATOM 1174 O O . GLN A 1 165 ? -15.736 -12.944 23.770 1.00 39.73 161 GLN A O 1
ATOM 1180 N N . LYS A 1 166 ? -14.092 -13.508 25.189 1.00 28.94 162 LYS A N 1
ATOM 1181 C CA . LYS A 1 166 ? -14.658 -14.805 25.640 1.00 28.43 162 LYS A CA 1
ATOM 1182 C C . LYS A 1 166 ? -15.886 -14.545 26.531 1.00 31.57 162 LYS A C 1
ATOM 1183 O O . LYS A 1 166 ? -16.931 -15.163 26.348 1.00 32.91 162 LYS A O 1
ATOM 1189 N N . ASN A 1 167 ? -15.735 -13.634 27.469 1.00 28.45 163 ASN A N 1
ATOM 1190 C CA . ASN A 1 167 ? -16.720 -13.449 28.517 1.00 28.80 163 ASN A CA 1
ATOM 1191 C C . ASN A 1 167 ? -17.411 -12.136 28.532 1.00 31.52 163 ASN A C 1
ATOM 1192 O O . ASN A 1 167 ? -18.025 -11.810 29.533 1.00 29.72 163 ASN A O 1
ATOM 1197 N N . ASN A 1 168 ? -17.320 -11.355 27.437 1.00 33.02 164 ASN A N 1
ATOM 1198 C CA . ASN A 1 168 ? -17.947 -10.032 27.389 1.00 32.78 164 ASN A CA 1
ATOM 1199 C C . ASN A 1 168 ? -17.624 -9.211 28.651 1.00 35.06 164 ASN A C 1
ATOM 1200 O O . ASN A 1 168 ? -18.442 -8.457 29.172 1.00 30.82 164 ASN A O 1
ATOM 1205 N N . ALA A 1 169 ? -16.416 -9.389 29.200 1.00 29.45 165 ALA A N 1
ATOM 1206 C CA . ALA A 1 169 ? -16.050 -8.696 30.431 1.00 30.35 165 ALA A CA 1
ATOM 1207 C C . ALA A 1 169 ? -15.907 -7.190 30.288 1.00 33.11 165 ALA A C 1
ATOM 1208 O O . ALA A 1 169 ? -15.652 -6.649 29.205 1.00 31.16 165 ALA A O 1
ATOM 1210 N N . GLN A 1 170 ? -16.050 -6.541 31.432 1.00 34.01 166 GLN A N 1
ATOM 1211 C CA . GLN A 1 170 ? -16.044 -5.107 31.561 1.00 36.54 166 GLN A CA 1
ATOM 1212 C C . GLN A 1 170 ? -14.860 -4.697 32.372 1.00 33.20 166 GLN A C 1
ATOM 1213 O O . GLN A 1 170 ? -14.664 -5.145 33.500 1.00 35.79 166 GLN A O 1
ATOM 1219 N N . PHE A 1 171 ? -14.070 -3.800 31.819 1.00 31.91 167 PHE A N 1
ATOM 1220 C CA . PHE A 1 171 ? -12.967 -3.200 32.544 1.00 32.51 167 PHE A CA 1
ATOM 1221 C C . PHE A 1 171 ? -13.026 -1.710 32.392 1.00 31.19 167 PHE A C 1
ATOM 1222 O O . PHE A 1 171 ? -13.429 -1.161 31.394 1.00 32.91 167 PHE A O 1
ATOM 1230 N N . GLU A 1 172 ? -12.406 -1.082 33.340 1.00 31.63 168 GLU A N 1
ATOM 1231 C CA . GLU A 1 172 ? -12.290 0.327 33.362 1.00 37.02 168 GLU A CA 1
ATOM 1232 C C . GLU A 1 172 ? -11.462 0.880 32.216 1.00 40.42 168 GLU A C 1
ATOM 1233 O O . GLU A 1 172 ? -11.819 1.890 31.633 1.00 39.52 168 GLU A O 1
ATOM 1239 N N . ASN A 1 173 ? -10.374 0.221 31.867 1.00 35.99 169 ASN A N 1
ATOM 1240 C CA . ASN A 1 173 ? -9.550 0.749 30.782 1.00 50.19 169 ASN A CA 1
ATOM 1241 C C . ASN A 1 173 ? -9.966 0.344 29.376 1.00 38.92 169 ASN A C 1
ATOM 1242 O O . ASN A 1 173 ? -9.250 0.640 28.490 1.00 36.92 169 ASN A O 1
ATOM 1247 N N . SER A 1 174 ? -11.142 -0.237 29.192 1.00 34.58 170 SER A N 1
ATOM 1248 C CA . SER A 1 174 ? -11.473 -0.872 27.932 1.00 33.32 170 SER A CA 1
ATOM 1249 C C . SER A 1 174 ? -11.164 -0.253 26.625 1.00 31.03 170 SER A C 1
ATOM 1250 O O . SER A 1 174 ? -10.705 -0.929 25.778 1.00 34.05 170 SER A O 1
ATOM 1253 N N . GLU A 1 175 ? -11.345 1.039 26.489 1.00 35.40 171 GLU A N 1
ATOM 1254 C CA . GLU A 1 175 ? -10.981 1.687 25.239 1.00 38.73 171 GLU A CA 1
ATOM 1255 C C . GLU A 1 175 ? -9.476 1.558 25.072 1.00 29.34 171 GLU A C 1
ATOM 1256 O O . GLU A 1 175 ? -9.026 1.249 24.049 1.00 32.37 171 GLU A O 1
ATOM 1258 N N . GLN A 1 176 ? -8.737 1.825 26.113 1.00 30.15 172 GLN A N 1
ATOM 1259 C CA . GLN A 1 176 ? -7.270 1.717 26.093 1.00 36.90 172 GLN A CA 1
ATOM 1260 C C . GLN A 1 176 ? -6.851 0.257 25.869 1.00 29.95 172 GLN A C 1
ATOM 1261 O O . GLN A 1 176 ? -5.969 -0.062 25.056 1.00 29.56 172 GLN A O 1
ATOM 1267 N N . ILE A 1 177 ? -7.462 -0.664 26.594 1.00 29.93 173 ILE A N 1
ATOM 1268 C CA . ILE A 1 177 ? -7.144 -2.098 26.431 1.00 28.48 173 ILE A CA 1
ATOM 1269 C C . ILE A 1 177 ? -7.281 -2.518 24.977 1.00 28.98 173 ILE A C 1
ATOM 1270 O O . ILE A 1 177 ? -6.384 -3.093 24.352 1.00 25.40 173 ILE A O 1
ATOM 1275 N N . GLN A 1 178 ? -8.415 -2.190 24.411 1.00 26.45 174 GLN A N 1
ATOM 1276 C CA . GLN A 1 178 ? -8.769 -2.684 23.114 1.00 26.29 174 GLN A CA 1
ATOM 1277 C C . GLN A 1 178 ? -7.980 -1.964 22.007 1.00 26.46 174 GLN A C 1
ATOM 1278 O O . GLN A 1 178 ? -7.677 -2.547 20.967 1.00 28.55 174 GLN A O 1
ATOM 1284 N N . SER A 1 179 ? -7.617 -0.724 22.293 1.00 29.15 175 SER A N 1
ATOM 1285 C CA . SER A 1 179 ? -6.734 0.072 21.420 1.00 29.08 175 SER A CA 1
ATOM 1286 C C . SER A 1 179 ? -5.319 -0.524 21.388 1.00 28.03 175 SER A C 1
ATOM 1287 O O . SER A 1 179 ? -4.767 -0.750 20.304 1.00 27.23 175 SER A O 1
ATOM 1290 N N . ASP A 1 180 ? -4.766 -0.831 22.552 1.00 25.41 176 ASP A N 1
ATOM 1291 C CA . ASP A 1 180 ? -3.348 -1.244 22.627 1.00 24.26 176 ASP A CA 1
ATOM 1292 C C . ASP A 1 180 ? -3.168 -2.713 22.325 1.00 24.13 176 ASP A C 1
ATOM 1293 O O . ASP A 1 180 ? -2.081 -3.110 21.875 1.00 24.05 176 ASP A O 1
ATOM 1298 N N . ALA A 1 181 ? -4.139 -3.570 22.664 1.00 24.31 177 ALA A N 1
ATOM 1299 C CA . ALA A 1 181 ? -3.911 -5.018 22.560 1.00 25.79 177 ALA A CA 1
ATOM 1300 C C . ALA A 1 181 ? -3.387 -5.560 21.233 1.00 26.23 177 ALA A C 1
ATOM 1301 O O . ALA A 1 181 ? -2.469 -6.357 21.231 1.00 24.94 177 ALA A O 1
ATOM 1303 N N . PRO A 1 182 ? -3.955 -5.122 20.094 1.00 25.93 178 PRO A N 1
ATOM 1304 C CA . PRO A 1 182 ? -3.470 -5.642 18.805 1.00 26.99 178 PRO A CA 1
ATOM 1305 C C . PRO A 1 182 ? -2.041 -5.243 18.512 1.00 26.38 178 PRO A C 1
ATOM 1306 O O . PRO A 1 182 ? -1.322 -6.044 17.927 1.00 27.48 178 PRO A O 1
ATOM 1310 N N . TYR A 1 183 ? -1.616 -4.062 18.993 1.00 24.29 179 TYR A N 1
ATOM 1311 C CA . TYR A 1 183 ? -0.204 -3.680 18.890 1.00 24.56 179 TYR A CA 1
ATOM 1312 C C . TYR A 1 183 ? 0.702 -4.504 19.815 1.00 24.30 179 TYR A C 1
ATOM 1313 O O . TYR A 1 183 ? 1.793 -4.815 19.418 1.00 21.86 179 TYR A O 1
ATOM 1322 N N . LEU A 1 184 ? 0.267 -4.760 21.029 1.00 22.91 180 LEU A N 1
ATOM 1323 C CA . LEU A 1 184 ? 1.013 -5.611 21.928 1.00 23.82 180 LEU A CA 1
ATOM 1324 C C . LEU A 1 184 ? 1.153 -7.053 21.369 1.00 27.51 180 LEU A C 1
ATOM 1325 O O . LEU A 1 184 ? 2.263 -7.604 21.366 1.00 24.98 180 LEU A O 1
ATOM 1330 N N . LYS A 1 185 ? 0.040 -7.599 20.844 1.00 26.14 181 LYS A N 1
ATOM 1331 C CA . LYS A 1 185 ? 0.068 -8.953 20.240 1.00 23.66 181 LYS A CA 1
ATOM 1332 C C . LYS A 1 185 ? 1.090 -9.000 19.104 1.00 23.43 181 LYS A C 1
ATOM 1333 O O . LYS A 1 185 ? 1.902 -9.952 19.047 1.00 21.64 181 LYS A O 1
ATOM 1339 N N . SER A 1 186 ? 1.027 -7.990 18.230 1.00 24.42 182 SER A N 1
ATOM 1340 C CA . SER A 1 186 ? 1.933 -7.831 17.104 1.00 27.26 182 SER A CA 1
ATOM 1341 C C . SER A 1 186 ? 3.387 -7.761 17.554 1.00 27.19 182 SER A C 1
ATOM 1342 O O . SER A 1 186 ? 4.282 -8.479 17.002 1.00 24.76 182 SER A O 1
ATOM 1344 N N . PHE A 1 187 ? 3.635 -6.909 18.531 1.00 25.41 183 PHE A N 1
ATOM 1345 C CA . PHE A 1 187 ? 4.953 -6.793 19.039 1.00 24.14 183 PHE A CA 1
ATOM 1346 C C . PHE A 1 187 ? 5.449 -8.179 19.549 1.00 21.56 183 PHE A C 1
ATOM 1347 O O . PHE A 1 187 ? 6.541 -8.610 19.275 1.00 21.78 183 PHE A O 1
ATOM 1355 N N . LEU A 1 188 ? 4.653 -8.848 20.385 1.00 23.12 184 LEU A N 1
ATOM 1356 C CA . LEU A 1 188 ? 5.024 -10.175 20.883 1.00 22.41 184 LEU A CA 1
ATOM 1357 C C . LEU A 1 188 ? 5.311 -11.175 19.739 1.00 22.69 184 LEU A C 1
ATOM 1358 O O . LEU A 1 188 ? 6.298 -11.873 19.794 1.00 22.88 184 LEU A O 1
ATOM 1363 N N . ALA A 1 189 ? 4.515 -11.152 18.657 1.00 23.03 185 ALA A N 1
ATOM 1364 C CA . ALA A 1 189 ? 4.683 -12.079 17.540 1.00 23.00 185 ALA A CA 1
ATOM 1365 C C . ALA A 1 189 ? 5.996 -11.747 16.803 1.00 25.37 185 ALA A C 1
ATOM 1366 O O . ALA A 1 189 ? 6.624 -12.680 16.275 1.00 26.34 185 ALA A O 1
ATOM 1368 N N . ARG A 1 190 ? 6.404 -10.470 16.783 1.00 22.82 186 ARG A N 1
ATOM 1369 C CA . ARG A 1 190 ? 7.617 -10.037 16.068 1.00 24.33 186 ARG A CA 1
ATOM 1370 C C . ARG A 1 190 ? 8.868 -10.034 16.921 1.00 26.71 186 ARG A C 1
ATOM 1371 O O . ARG A 1 190 ? 9.945 -9.744 16.385 1.00 25.12 186 ARG A O 1
ATOM 1379 N N . SER A 1 191 ? 8.754 -10.372 18.207 1.00 22.60 187 SER A N 1
ATOM 1380 C CA . SER A 1 191 ? 9.868 -10.449 19.117 1.00 23.59 187 SER A CA 1
ATOM 1381 C C . SER A 1 191 ? 9.818 -11.782 19.947 1.00 23.05 187 SER A C 1
ATOM 1382 O O . SER A 1 191 ? 10.019 -11.777 21.228 1.00 23.53 187 SER A O 1
ATOM 1385 N N . ALA A 1 192 ? 9.669 -12.881 19.252 1.00 22.38 188 ALA A N 1
ATOM 1386 C CA . ALA A 1 192 ? 9.469 -14.206 19.867 1.00 23.08 188 ALA A CA 1
ATOM 1387 C C . ALA A 1 192 ? 10.480 -14.545 20.955 1.00 24.79 188 ALA A C 1
ATOM 1388 O O . ALA A 1 192 ? 10.160 -15.155 21.909 1.00 18.02 188 ALA A O 1
ATOM 1390 N N . THR A 1 193 ? 11.731 -14.195 20.793 1.00 19.12 189 THR A N 1
ATOM 1391 C CA . THR A 1 193 ? 12.777 -14.572 21.691 1.00 21.96 189 THR A CA 1
ATOM 1392 C C . THR A 1 193 ? 13.195 -13.397 22.603 1.00 24.42 189 THR A C 1
ATOM 1393 O O . THR A 1 193 ? 14.272 -13.438 23.179 1.00 21.25 189 THR A O 1
ATOM 1397 N N . GLN A 1 194 ? 12.293 -12.406 22.810 1.00 23.21 190 GLN A N 1
ATOM 1398 C CA . GLN A 1 194 ? 12.399 -11.394 23.839 1.00 21.53 190 GLN A CA 1
ATOM 1399 C C . GLN A 1 194 ? 13.728 -10.616 23.691 1.00 21.82 190 GLN A C 1
ATOM 1400 O O . GLN A 1 194 ? 14.331 -10.230 24.629 1.00 22.13 190 GLN A O 1
ATOM 1406 N N . LEU A 1 195 ? 14.027 -10.341 22.432 1.00 22.04 191 LEU A N 1
ATOM 1407 C CA . LEU A 1 195 ? 15.215 -9.609 22.045 1.00 22.58 191 LEU A CA 1
ATOM 1408 C C . LEU A 1 195 ? 14.866 -9.124 20.655 1.00 26.08 191 LEU A C 1
ATOM 1409 O O . LEU A 1 195 ? 14.439 -9.899 19.808 1.00 28.18 191 LEU A O 1
ATOM 1414 N N . THR A 1 196 ? 15.136 -7.873 20.407 1.00 25.67 192 THR A N 1
ATOM 1415 C CA . THR A 1 196 ? 14.912 -7.316 19.116 1.00 25.11 192 THR A CA 1
ATOM 1416 C C . THR A 1 196 ? 16.247 -6.911 18.510 1.00 23.38 192 THR A C 1
ATOM 1417 O O . THR A 1 196 ? 17.225 -6.733 19.228 1.00 21.65 192 THR A O 1
ATOM 1421 N N . GLU A 1 197 ? 16.184 -6.642 17.210 1.00 25.14 193 GLU A N 1
ATOM 1422 C CA . GLU A 1 197 ? 17.349 -6.137 16.493 1.00 26.53 193 GLU A CA 1
ATOM 1423 C C . GLU A 1 197 ? 17.821 -4.872 17.142 1.00 24.25 193 GLU A C 1
ATOM 1424 O O . GLU A 1 197 ? 19.035 -4.713 17.383 1.00 26.06 193 GLU A O 1
ATOM 1430 N N . TYR A 1 198 ? 16.894 -3.924 17.386 1.00 22.63 194 TYR A N 1
ATOM 1431 C CA . TYR A 1 198 ? 17.256 -2.712 18.052 1.00 23.68 194 TYR A CA 1
ATOM 1432 C C . TYR A 1 198 ? 17.783 -2.906 19.457 1.00 20.39 194 TYR A C 1
ATOM 1433 O O . TYR A 1 198 ? 18.716 -2.217 19.897 1.00 23.41 194 TYR A O 1
ATOM 1442 N N . GLY A 1 199 ? 17.162 -3.841 20.196 1.00 21.99 195 GLY A N 1
ATOM 1443 C CA . GLY A 1 199 ? 17.643 -4.125 21.556 1.00 22.13 195 GLY A CA 1
ATOM 1444 C C . GLY A 1 199 ? 19.007 -4.752 21.640 1.00 21.84 195 GLY A C 1
ATOM 1445 O O . GLY A 1 199 ? 19.772 -4.481 22.559 1.00 24.43 195 GLY A O 1
ATOM 1446 N N . LEU A 1 200 ? 19.323 -5.555 20.650 1.00 22.70 196 LEU A N 1
ATOM 1447 C CA . LEU A 1 200 ? 20.629 -6.135 20.551 1.00 24.25 196 LEU A CA 1
ATOM 1448 C C . LEU A 1 200 ? 21.677 -5.048 20.355 1.00 23.09 196 LEU A C 1
ATOM 1449 O O . LEU A 1 200 ? 22.782 -5.013 21.006 1.00 24.46 196 LEU A O 1
ATOM 1454 N N . THR A 1 201 ? 21.389 -4.162 19.431 1.00 24.23 197 THR A N 1
ATOM 1455 C CA . THR A 1 201 ? 22.256 -2.977 19.245 1.00 24.79 197 THR A CA 1
ATOM 1456 C C . THR A 1 201 ? 22.412 -2.160 20.537 1.00 25.62 197 THR A C 1
ATOM 1457 O O . THR A 1 201 ? 23.497 -1.739 20.913 1.00 28.65 197 THR A O 1
ATOM 1460 N N . HIS A 1 202 ? 21.302 -1.956 21.239 1.00 22.98 198 HIS A N 1
ATOM 1461 C CA . HIS A 1 202 ? 21.265 -1.254 22.474 1.00 25.94 198 HIS A CA 1
ATOM 1462 C C . HIS A 1 202 ? 22.188 -1.860 23.526 1.00 25.53 198 HIS A C 1
ATOM 1463 O O . HIS A 1 202 ? 22.986 -1.106 24.164 1.00 27.24 198 HIS A O 1
ATOM 1470 N N . LEU A 1 203 ? 22.059 -3.202 23.717 1.00 24.34 199 LEU A N 1
ATOM 1471 C CA . LEU A 1 203 ? 22.911 -3.956 24.687 1.00 25.50 199 LEU A CA 1
ATOM 1472 C C . LEU A 1 203 ? 24.369 -3.705 24.357 1.00 25.61 199 LEU A C 1
ATOM 1473 O O . LEU A 1 203 ? 25.182 -3.378 25.248 1.00 25.95 199 LEU A O 1
ATOM 1478 N N . ARG A 1 204 ? 24.672 -3.783 23.087 1.00 25.67 200 ARG A N 1
ATOM 1479 C CA . ARG A 1 204 ? 26.061 -3.659 22.665 1.00 30.43 200 ARG A CA 1
ATOM 1480 C C . ARG A 1 204 ? 26.572 -2.230 22.858 1.00 33.82 200 ARG A C 1
ATOM 1481 O O . ARG A 1 204 ? 27.756 -2.057 23.188 1.00 34.83 200 ARG A O 1
ATOM 1483 N N . GLU A 1 205 ? 25.702 -1.230 22.704 1.00 32.30 201 GLU A N 1
ATOM 1484 C CA . GLU A 1 205 ? 26.085 0.170 22.915 1.00 40.10 201 GLU A CA 1
ATOM 1485 C C . GLU A 1 205 ? 26.212 0.523 24.410 1.00 37.15 201 GLU A C 1
ATOM 1486 O O . GLU A 1 205 ? 27.069 1.287 24.759 1.00 39.65 201 GLU A O 1
ATOM 1492 N N . ILE A 1 206 ? 25.374 -0.030 25.276 1.00 35.12 202 ILE A N 1
ATOM 1493 C CA . ILE A 1 206 ? 25.350 0.299 26.684 1.00 34.90 202 ILE A CA 1
ATOM 1494 C C . ILE A 1 206 ? 26.287 -0.453 27.607 1.00 38.98 202 ILE A C 1
ATOM 1495 O O . ILE A 1 206 ? 26.619 0.053 28.683 1.00 36.62 202 ILE A O 1
ATOM 1500 N N . LEU A 1 207 ? 26.652 -1.681 27.257 1.00 28.92 203 LEU A N 1
ATOM 1501 C CA . LEU A 1 207 ? 27.474 -2.471 28.175 1.00 29.12 203 LEU A CA 1
ATOM 1502 C C . LEU A 1 207 ? 28.889 -1.962 28.012 1.00 32.77 203 LEU A C 1
ATOM 1503 O O . LEU A 1 207 ? 29.366 -1.821 26.915 1.00 33.03 203 LEU A O 1
ATOM 1508 N N . VAL A 1 208 ? 29.559 -1.695 29.120 1.00 29.26 204 VAL A N 1
ATOM 1509 C CA . VAL A 1 208 ? 30.908 -1.170 29.024 1.00 30.80 204 VAL A CA 1
ATOM 1510 C C . VAL A 1 208 ? 31.829 -2.352 28.758 1.00 27.22 204 VAL A C 1
ATOM 1511 O O . VAL A 1 208 ? 31.586 -3.484 29.224 1.00 25.74 204 VAL A O 1
ATOM 1515 N N . GLU A 1 209 ? 32.889 -2.076 28.016 1.00 26.29 205 GLU A N 1
ATOM 1516 C CA . GLU A 1 209 ? 33.936 -3.071 27.764 1.00 26.33 205 GLU A CA 1
ATOM 1517 C C . GLU A 1 209 ? 34.450 -3.695 29.072 1.00 25.90 205 GLU A C 1
ATOM 1518 O O . GLU A 1 209 ? 34.618 -2.983 30.087 1.00 26.08 205 GLU A O 1
ATOM 1524 N N . ARG A 1 210 ? 34.610 -5.018 29.056 1.00 25.28 206 ARG A N 1
ATOM 1525 C CA . ARG A 1 210 ? 35.016 -5.840 30.234 1.00 28.25 206 ARG A CA 1
ATOM 1526 C C . ARG A 1 210 ? 34.082 -5.776 31.446 1.00 28.15 206 ARG A C 1
ATOM 1527 O O . ARG A 1 210 ? 34.486 -6.029 32.598 1.00 32.65 206 ARG A O 1
ATOM 1535 N N . SER A 1 211 ? 32.814 -5.477 31.197 1.00 25.70 207 SER A N 1
ATOM 1536 C CA . SER A 1 211 ? 31.843 -5.416 32.269 1.00 24.29 207 SER A CA 1
ATOM 1537 C C . SER A 1 211 ? 30.928 -6.619 32.114 1.00 25.07 207 SER A C 1
ATOM 1538 O O . SER A 1 211 ? 30.724 -7.101 30.986 1.00 22.61 207 SER A O 1
ATOM 1541 N N . TYR A 1 212 ? 30.399 -7.014 33.247 1.00 25.63 208 TYR A N 1
ATOM 1542 C CA . TYR A 1 212 ? 29.412 -8.112 33.388 1.00 25.13 208 TYR A CA 1
ATOM 1543 C C . TYR A 1 212 ? 28.062 -7.527 33.674 1.00 26.70 208 TYR A C 1
ATOM 1544 O O . TYR A 1 212 ? 27.940 -6.512 34.371 1.00 28.08 208 TYR A O 1
ATOM 1553 N N . ALA A 1 213 ? 27.004 -8.182 33.202 1.00 24.18 209 ALA A N 1
ATOM 1554 C CA . ALA A 1 213 ? 25.668 -7.842 33.713 1.00 24.98 209 ALA A CA 1
ATOM 1555 C C . ALA A 1 213 ? 24.847 -9.093 33.634 1.00 24.15 209 ALA A C 1
ATOM 1556 O O . ALA A 1 213 ? 25.202 -10.028 32.933 1.00 24.48 209 ALA A O 1
ATOM 1558 N N . VAL A 1 214 ? 23.696 -9.072 34.304 1.00 21.54 210 VAL A N 1
ATOM 1559 C CA . VAL A 1 214 ? 22.710 -10.112 34.163 1.00 21.42 210 VAL A CA 1
ATOM 1560 C C . VAL A 1 214 ? 21.742 -9.678 33.073 1.00 21.49 210 VAL A 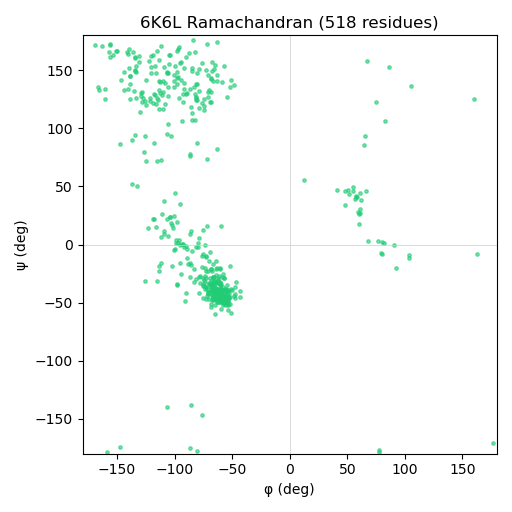C 1
ATOM 1561 O O . VAL A 1 214 ? 21.296 -8.508 33.003 1.00 23.76 210 VAL A O 1
ATOM 1565 N N . LEU A 1 215 ? 21.535 -10.577 32.144 1.00 20.65 211 LEU A N 1
ATOM 1566 C CA . LEU A 1 215 ? 20.622 -10.332 31.000 1.00 21.07 211 LEU A CA 1
ATOM 1567 C C . LEU A 1 215 ? 19.320 -11.104 31.148 1.00 22.57 211 LEU A C 1
ATOM 1568 O O . LEU A 1 215 ? 19.306 -12.352 31.311 1.00 21.81 211 LEU A O 1
ATOM 1573 N N . PHE A 1 216 ? 18.182 -10.397 31.028 1.00 20.79 212 PHE A N 1
ATOM 1574 C CA . PHE A 1 216 ? 16.907 -11.034 30.923 1.00 19.88 212 PHE A CA 1
ATOM 1575 C C . PHE A 1 216 ? 16.641 -11.354 29.448 1.00 21.21 212 PHE A C 1
ATOM 1576 O O . PHE A 1 216 ? 16.838 -10.475 28.594 1.00 22.43 212 PHE A O 1
ATOM 1584 N N . ARG A 1 217 ? 16.194 -12.567 29.200 1.00 20.82 213 ARG A N 1
ATOM 1585 C CA . ARG A 1 217 ? 15.739 -13.006 27.874 1.00 20.73 213 ARG A CA 1
ATOM 1586 C C . ARG A 1 217 ? 14.981 -14.349 28.033 1.00 22.70 213 ARG A C 1
ATOM 1587 O O . ARG A 1 217 ? 15.556 -15.285 28.660 1.00 21.69 213 ARG A O 1
ATOM 1595 N N . ASN A 1 218 ? 13.821 -14.496 27.364 1.00 22.99 214 ASN A N 1
ATOM 1596 C CA . ASN A 1 218 ? 13.047 -15.732 27.389 1.00 21.11 214 ASN A CA 1
ATOM 1597 C C . ASN A 1 218 ? 12.690 -16.195 28.819 1.00 23.68 214 ASN A C 1
ATOM 1598 O O . ASN A 1 218 ? 12.897 -17.331 29.229 1.00 22.96 214 ASN A O 1
ATOM 1603 N N . ASP A 1 219 ? 12.165 -15.248 29.579 1.00 22.02 215 ASP A N 1
ATOM 1604 C CA . ASP A 1 219 ? 11.689 -15.567 30.932 1.00 24.23 215 ASP A CA 1
ATOM 1605 C C . ASP A 1 219 ? 12.768 -16.110 31.858 1.00 24.53 215 ASP A C 1
ATOM 1606 O O . ASP A 1 219 ? 12.489 -16.695 32.912 1.00 22.85 215 ASP A O 1
ATOM 1611 N N . HIS A 1 220 ? 14.028 -15.900 31.493 1.00 21.49 216 HIS A N 1
ATOM 1612 C CA . HIS A 1 220 ? 15.135 -16.384 32.334 1.00 22.46 216 HIS A CA 1
ATOM 1613 C C . HIS A 1 220 ? 16.283 -15.414 32.209 1.00 21.51 216 HIS A C 1
ATOM 1614 O O . HIS A 1 220 ? 16.147 -14.401 31.522 1.00 21.82 216 HIS A O 1
ATOM 1621 N N . PHE A 1 221 ? 17.429 -15.757 32.810 1.00 21.58 217 PHE A N 1
ATOM 1622 C CA . PHE A 1 221 ? 18.520 -14.821 32.999 1.00 21.72 217 PHE A CA 1
ATOM 1623 C C . PHE A 1 221 ? 19.823 -15.510 32.604 1.00 24.74 217 PHE A C 1
ATOM 1624 O O . PHE A 1 221 ? 19.881 -16.724 32.485 1.00 29.98 217 PHE A O 1
ATOM 1632 N N . CYS A 1 222 ? 20.833 -14.726 32.327 1.00 23.41 218 CYS A N 1
ATOM 1633 C CA . CYS A 1 222 ? 22.150 -15.260 32.069 1.00 23.29 218 CYS A CA 1
ATOM 1634 C C . CYS A 1 222 ? 23.158 -14.178 32.376 1.00 22.36 218 CYS A C 1
ATOM 1635 O O . CYS A 1 222 ? 22.772 -13.054 32.633 1.00 22.23 218 CYS A O 1
ATOM 1638 N N . THR A 1 223 ? 24.439 -14.520 32.356 1.00 20.03 219 THR A N 1
ATOM 1639 C CA . THR A 1 223 ? 25.501 -13.549 32.527 1.00 22.61 219 THR A CA 1
ATOM 1640 C C . THR A 1 223 ? 25.991 -13.117 31.201 1.00 24.68 219 THR A C 1
ATOM 1641 O O . THR A 1 223 ? 26.417 -13.959 30.360 1.00 22.81 219 THR A O 1
ATOM 1645 N N . LEU A 1 224 ? 25.992 -11.805 31.019 1.00 22.71 220 LEU A N 1
ATOM 1646 C CA . LEU A 1 224 ? 26.430 -11.159 29.806 1.00 22.24 220 LEU A CA 1
ATOM 1647 C C . LEU A 1 224 ? 27.738 -10.422 30.053 1.00 23.85 220 LEU A C 1
ATOM 1648 O O . LEU A 1 224 ? 27.964 -9.824 31.119 1.00 24.30 220 LEU A O 1
ATOM 1653 N N . TYR A 1 225 ? 28.626 -10.493 29.055 1.00 23.64 221 TYR A N 1
ATOM 1654 C CA . TYR A 1 225 ? 29.943 -9.862 29.145 1.00 22.60 221 TYR A CA 1
ATOM 1655 C C . TYR A 1 225 ? 30.278 -9.253 27.830 1.00 23.35 221 TYR A C 1
ATOM 1656 O O . TYR A 1 225 ? 29.845 -9.757 26.759 1.00 24.26 221 TYR A O 1
ATOM 1665 N N . LYS A 1 226 ? 31.091 -8.195 27.845 1.00 22.46 222 LYS A N 1
ATOM 1666 C CA . LYS A 1 226 ? 31.556 -7.642 26.621 1.00 23.08 222 LYS A CA 1
ATOM 1667 C C . LYS A 1 226 ? 33.103 -7.716 26.535 1.00 21.59 222 LYS A C 1
ATOM 1668 O O . LYS A 1 226 ? 33.790 -7.279 27.457 1.00 25.18 222 LYS A O 1
ATOM 1674 N N . ASN A 1 227 ? 33.583 -8.392 25.485 1.00 25.09 223 ASN A N 1
ATOM 1675 C CA . ASN A 1 227 ? 34.985 -8.554 25.144 1.00 27.01 223 ASN A CA 1
ATOM 1676 C C . ASN A 1 227 ? 35.262 -8.014 23.763 1.00 25.95 223 ASN A C 1
ATOM 1677 O O . ASN A 1 227 ? 34.681 -8.459 22.760 1.00 26.21 223 ASN A O 1
ATOM 1682 N N . ASN A 1 228 ? 36.200 -7.090 23.714 1.00 27.82 224 ASN A N 1
ATOM 1683 C CA . ASN A 1 228 ? 36.593 -6.451 22.470 1.00 32.68 224 ASN A CA 1
ATOM 1684 C C . ASN A 1 228 ? 35.421 -5.962 21.643 1.00 31.47 224 ASN A C 1
ATOM 1685 O O . ASN A 1 228 ? 35.328 -6.225 20.446 1.00 34.20 224 ASN A O 1
ATOM 1690 N N . GLY A 1 229 ? 34.459 -5.278 22.305 1.00 27.79 225 GLY A N 1
ATOM 1691 C CA . GLY A 1 229 ? 33.315 -4.718 21.628 1.00 31.67 225 GLY A CA 1
ATOM 1692 C C . GLY A 1 229 ? 32.157 -5.692 21.288 1.00 31.66 225 GLY A C 1
ATOM 1693 O O . GLY A 1 229 ? 31.145 -5.243 20.709 1.00 30.64 225 GLY A O 1
ATOM 1694 N N . GLU A 1 230 ? 32.279 -6.980 21.677 1.00 27.57 226 GLU A N 1
ATOM 1695 C CA . GLU A 1 230 ? 31.346 -8.034 21.243 1.00 25.13 226 GLU A CA 1
ATOM 1696 C C . GLU A 1 230 ? 30.711 -8.636 22.472 1.00 24.22 226 GLU A C 1
ATOM 1697 O O . GLU A 1 230 ? 31.370 -8.718 23.502 1.00 24.09 226 GLU A O 1
ATOM 1703 N N . LEU A 1 231 ? 29.474 -9.067 22.353 1.00 23.23 227 LEU A N 1
ATOM 1704 C CA . LEU A 1 231 ? 28.739 -9.635 23.483 1.00 22.23 227 LEU A CA 1
ATOM 1705 C C . LEU A 1 231 ? 28.838 -11.167 23.533 1.00 21.69 227 LEU A C 1
ATOM 1706 O O . LEU A 1 231 ? 28.780 -11.842 22.515 1.00 21.98 227 LEU A O 1
ATOM 1711 N N . PHE A 1 232 ? 28.944 -11.683 24.754 1.00 23.10 228 PHE A N 1
ATOM 1712 C CA . PHE A 1 232 ? 28.978 -13.111 25.042 1.00 21.22 228 PHE A CA 1
ATOM 1713 C C . PHE A 1 232 ? 28.145 -13.410 26.245 1.00 22.44 228 PHE A C 1
ATOM 1714 O O . PHE A 1 232 ? 28.066 -12.582 27.176 1.00 21.45 228 PHE A O 1
ATOM 1722 N N . THR A 1 233 ? 27.499 -14.574 26.238 1.00 21.87 229 THR A N 1
ATOM 1723 C CA . THR A 1 233 ? 26.798 -15.066 27.417 1.00 23.20 229 THR A CA 1
ATOM 1724 C C . THR A 1 233 ? 27.451 -16.309 27.979 1.00 23.95 229 THR A C 1
ATOM 1725 O O . THR A 1 233 ? 27.977 -17.143 27.276 1.00 22.19 229 THR A O 1
ATOM 1729 N N . LEU A 1 234 ? 27.501 -16.369 29.289 1.00 22.80 230 LEU A N 1
ATOM 1730 C CA . LEU A 1 234 ? 28.144 -17.492 29.969 1.00 22.31 230 LEU A CA 1
ATOM 1731 C C . LEU A 1 234 ? 27.295 -18.782 29.827 1.00 20.98 230 LEU A C 1
ATOM 1732 O O . LEU A 1 234 ? 26.058 -18.802 29.967 1.00 21.71 230 LEU A O 1
ATOM 1737 N N . VAL A 1 235 ? 27.980 -19.850 29.429 1.00 21.57 231 VAL A N 1
ATOM 1738 C CA . VAL A 1 235 ? 27.314 -21.123 29.191 1.00 23.85 231 VAL A CA 1
ATOM 1739 C C . VAL A 1 235 ? 27.111 -21.865 30.492 1.00 24.15 231 VAL A C 1
ATOM 1740 O O . VAL A 1 235 ? 28.043 -22.412 31.073 1.00 24.15 231 VAL A O 1
ATOM 1744 N N . THR A 1 236 ? 25.877 -21.913 30.959 1.00 22.28 232 THR A N 1
ATOM 1745 C CA . THR A 1 236 ? 25.622 -22.566 32.286 1.00 23.56 232 THR A CA 1
ATOM 1746 C C . THR A 1 236 ? 24.875 -23.892 32.129 1.00 26.29 232 THR A C 1
ATOM 1747 O O . THR A 1 236 ? 24.374 -24.466 33.092 1.00 25.79 232 THR A O 1
ATOM 1751 N N . ASP A 1 237 ? 24.776 -24.377 30.907 1.00 24.55 233 ASP A N 1
ATOM 1752 C CA . ASP A 1 237 ? 24.068 -25.640 30.599 1.00 27.42 233 ASP A CA 1
ATOM 1753 C C . ASP A 1 237 ? 24.822 -26.853 31.175 1.00 23.77 233 ASP A C 1
ATOM 1754 O O . ASP A 1 237 ? 25.961 -27.072 30.829 1.00 25.00 233 ASP A O 1
ATOM 1759 N N . PRO A 1 238 ? 24.187 -27.657 32.023 1.00 26.26 234 PRO A N 1
ATOM 1760 C CA . PRO A 1 238 ? 24.902 -28.795 32.602 1.00 27.99 234 PRO A CA 1
ATOM 1761 C C . PRO A 1 238 ? 25.341 -29.837 31.553 1.00 28.18 234 PRO A C 1
ATOM 1762 O O . PRO A 1 238 ? 26.238 -30.617 31.837 1.00 24.36 234 PRO A O 1
ATOM 1766 N N . THR A 1 239 ? 24.811 -29.785 30.330 1.00 28.55 235 THR A N 1
ATOM 1767 C CA . THR A 1 239 ? 25.285 -30.682 29.282 1.00 32.66 235 THR A CA 1
ATOM 1768 C C . THR A 1 239 ? 26.726 -30.433 28.974 1.00 30.85 235 THR A C 1
ATOM 1769 O O . THR A 1 239 ? 27.398 -31.357 28.494 1.00 29.72 235 THR A O 1
ATOM 1773 N N . TYR A 1 240 ? 27.200 -29.197 29.173 1.00 26.81 236 TYR A N 1
ATOM 1774 C CA . TYR A 1 240 ? 28.616 -28.842 28.937 1.00 25.21 236 TYR A CA 1
ATOM 1775 C C . TYR A 1 240 ? 29.467 -28.686 30.205 1.00 24.23 236 TYR A C 1
ATOM 1776 O O . TYR A 1 240 ? 30.505 -28.089 30.159 1.00 24.93 236 TYR A O 1
ATOM 1785 N N . ARG A 1 241 ? 29.055 -29.324 31.293 1.00 23.66 237 ARG A N 1
ATOM 1786 C CA . ARG A 1 241 ? 29.872 -29.332 32.520 1.00 25.54 237 ARG A CA 1
ATOM 1787 C C . ARG A 1 241 ? 31.327 -29.831 32.328 1.00 23.91 237 ARG A C 1
ATOM 1788 O O . ARG A 1 241 ? 32.257 -29.304 32.935 1.00 26.46 237 ARG A O 1
ATOM 1796 N N . ASN A 1 242 ? 31.468 -30.852 31.495 1.00 27.81 238 ASN A N 1
ATOM 1797 C CA . ASN A 1 242 ? 32.739 -31.499 31.165 1.00 25.48 238 ASN A CA 1
ATOM 1798 C C . ASN A 1 242 ? 33.471 -30.804 30.002 1.00 27.50 238 ASN A C 1
ATOM 1799 O O . ASN A 1 242 ? 34.456 -31.353 29.478 1.00 27.98 238 ASN A O 1
ATOM 1804 N N . ARG A 1 243 ? 32.978 -29.634 29.592 1.00 25.42 239 ARG A N 1
ATOM 1805 C CA . ARG A 1 243 ? 33.586 -28.894 28.528 1.00 26.88 239 ARG A CA 1
ATOM 1806 C C . ARG A 1 243 ? 34.089 -27.529 28.995 1.00 28.81 239 ARG A C 1
ATOM 1807 O O . ARG A 1 243 ? 33.402 -26.480 28.805 1.00 26.75 239 ARG A O 1
ATOM 1815 N N . LYS A 1 244 ? 35.320 -27.515 29.500 1.00 28.02 240 LYS A N 1
ATOM 1816 C CA . LYS A 1 244 ? 35.986 -26.254 29.907 1.00 32.42 240 LYS A CA 1
ATOM 1817 C C . LYS A 1 244 ? 36.225 -25.324 28.686 1.00 29.59 240 LYS A C 1
ATOM 1818 O O . LYS A 1 244 ? 36.119 -24.090 28.821 1.00 32.07 240 LYS A O 1
ATOM 1824 N N . ASP A 1 245 ? 36.343 -25.923 27.492 1.00 32.19 241 ASP A N 1
ATOM 1825 C CA . ASP A 1 245 ? 36.449 -25.182 26.231 1.00 29.84 241 ASP A CA 1
ATOM 1826 C C . ASP A 1 245 ? 35.133 -24.579 25.703 1.00 31.06 241 ASP A C 1
ATOM 1827 O O . ASP A 1 245 ? 35.170 -23.814 24.736 1.00 27.97 241 ASP A O 1
ATOM 1832 N N . ILE A 1 246 ? 34.001 -24.931 26.288 1.00 27.33 242 ILE A N 1
ATOM 1833 C CA . ILE A 1 246 ? 32.731 -24.290 26.020 1.00 26.30 242 ILE A CA 1
ATOM 1834 C C . ILE A 1 246 ? 32.398 -23.440 27.221 1.00 25.63 242 ILE A C 1
ATOM 1835 O O . ILE A 1 246 ? 31.925 -23.947 28.226 1.00 31.48 242 ILE A O 1
ATOM 1840 N N . ASN A 1 247 ? 32.750 -22.150 27.164 1.00 24.04 243 ASN A N 1
ATOM 1841 C CA . ASN A 1 247 ? 32.427 -21.268 28.241 1.00 22.37 243 ASN A CA 1
ATOM 1842 C C . ASN A 1 247 ? 31.474 -20.155 27.954 1.00 23.41 243 ASN A C 1
ATOM 1843 O O . ASN A 1 247 ? 30.789 -19.662 28.876 1.00 24.78 243 ASN A O 1
ATOM 1848 N N . TRP A 1 248 ? 31.486 -19.662 26.710 1.00 22.62 244 TRP A N 1
ATOM 1849 C CA . TRP A 1 248 ? 30.754 -18.518 26.325 1.00 24.52 244 TRP A CA 1
ATOM 1850 C C . TRP A 1 248 ? 30.072 -18.836 25.001 1.00 23.64 244 TRP A C 1
ATOM 1851 O O . TRP A 1 248 ? 30.573 -19.605 24.208 1.00 26.12 244 TRP A O 1
ATOM 1862 N N . GLN A 1 249 ? 28.945 -18.214 24.797 1.00 21.41 245 GLN A N 1
ATOM 1863 C CA . GLN A 1 249 ? 28.236 -18.170 23.540 1.00 23.49 245 GLN A CA 1
ATOM 1864 C C . GLN A 1 249 ? 28.188 -16.716 23.065 1.00 25.40 245 GLN A C 1
ATOM 1865 O O . GLN A 1 249 ? 27.697 -15.794 23.766 1.00 23.07 245 GLN A O 1
ATOM 1871 N N . SER A 1 250 ? 28.599 -16.486 21.824 1.00 24.27 246 SER A N 1
ATOM 1872 C CA . SER A 1 250 ? 28.459 -15.133 21.260 1.00 25.53 246 SER A CA 1
ATOM 1873 C C . SER A 1 250 ? 26.981 -14.774 21.059 1.00 25.08 246 SER A C 1
ATOM 1874 O O . SER A 1 250 ? 26.074 -15.644 20.992 1.00 24.90 246 SER A O 1
ATOM 1877 N N . LEU A 1 251 ? 26.739 -13.461 21.181 1.00 25.14 247 LEU A N 1
ATOM 1878 C CA . LEU A 1 251 ? 25.418 -12.883 21.012 1.00 23.34 247 LEU A CA 1
ATOM 1879 C C . LEU A 1 251 ? 25.539 -11.792 19.985 1.00 26.05 247 LEU A C 1
ATOM 1880 O O . LEU A 1 251 ? 25.541 -10.608 20.340 1.00 26.02 247 LEU A O 1
ATOM 1885 N N . LYS A 1 252 ? 25.565 -12.219 18.728 1.00 28.22 248 LYS A N 1
ATOM 1886 C CA . LYS A 1 252 ? 25.727 -11.350 17.536 1.00 32.54 248 LYS A CA 1
ATOM 1887 C C . LYS A 1 252 ? 24.467 -11.301 16.691 1.00 27.79 248 LYS A C 1
ATOM 1888 O O . LYS A 1 252 ? 24.316 -10.384 15.863 1.00 27.78 248 LYS A O 1
ATOM 1894 N N . SER A 1 253 ? 23.548 -12.232 16.904 1.00 25.39 249 SER A N 1
ATOM 1895 C CA . SER A 1 253 ? 22.362 -12.343 16.064 1.00 27.77 249 SER A CA 1
ATOM 1896 C C . SER A 1 253 ? 21.150 -12.630 16.950 1.00 26.85 249 SER A C 1
ATOM 1897 O O . SER A 1 253 ? 21.225 -13.470 17.854 1.00 32.69 249 SER A O 1
ATOM 1900 N N . VAL A 1 254 ? 20.036 -11.992 16.659 1.00 26.47 250 VAL A N 1
ATOM 1901 C CA . VAL A 1 254 ? 18.800 -12.328 17.416 1.00 28.06 250 VAL A CA 1
ATOM 1902 C C . VAL A 1 254 ? 18.427 -13.782 17.277 1.00 29.21 250 VAL A C 1
ATOM 1903 O O . VAL A 1 254 ? 18.177 -14.488 18.247 1.00 27.53 250 VAL A O 1
ATOM 1907 N N . ASN A 1 255 ? 18.474 -14.310 16.046 1.00 31.34 251 ASN A N 1
ATOM 1908 C CA . ASN A 1 255 ? 18.056 -15.696 15.859 1.00 32.23 251 ASN A CA 1
ATOM 1909 C C . ASN A 1 255 ? 19.140 -16.746 16.128 1.00 36.38 251 ASN A C 1
ATOM 1910 O O . ASN A 1 255 ? 18.864 -17.918 16.076 1.00 34.74 251 ASN A O 1
ATOM 1915 N N . GLY A 1 256 ? 20.375 -16.339 16.395 1.00 33.37 252 GLY A N 1
ATOM 1916 C CA . GLY A 1 256 ? 21.425 -17.280 16.827 1.00 31.33 252 GLY A CA 1
ATOM 1917 C C . GLY A 1 256 ? 22.204 -17.852 15.673 1.00 31.47 252 GLY A C 1
ATOM 1918 O O . GLY A 1 256 ? 23.155 -18.566 15.860 1.00 29.97 252 GLY A O 1
ATOM 1919 N N . SER A 1 257 ? 21.853 -17.466 14.466 1.00 31.15 253 SER A N 1
ATOM 1920 C CA . SER A 1 257 ? 22.401 -18.125 13.275 1.00 34.68 253 SER A CA 1
ATOM 1921 C C . SER A 1 257 ? 23.881 -17.720 13.051 1.00 35.57 253 SER A C 1
ATOM 1922 O O . SER A 1 257 ? 24.625 -18.420 12.358 1.00 34.33 253 SER A O 1
ATOM 1925 N N . GLN A 1 258 ? 24.311 -16.605 13.641 1.00 30.14 254 GLN A N 1
ATOM 1926 C CA . GLN A 1 258 ? 25.669 -16.137 13.510 1.00 33.58 254 GLN A CA 1
ATOM 1927 C C . GLN A 1 258 ? 26.547 -16.487 14.725 1.00 33.95 254 GLN A C 1
ATOM 1928 O O . GLN A 1 258 ? 27.759 -16.227 14.713 1.00 33.93 254 GLN A O 1
ATOM 1934 N N . ASP A 1 259 ? 25.942 -17.078 15.740 1.00 30.39 255 ASP A N 1
ATOM 1935 C CA . ASP A 1 259 ? 26.603 -17.345 16.996 1.00 30.83 255 ASP A CA 1
ATOM 1936 C C . ASP A 1 259 ? 27.216 -18.730 17.170 1.00 33.70 255 ASP A C 1
ATOM 1937 O O . ASP A 1 259 ? 26.819 -19.687 16.507 1.00 30.97 255 ASP A O 1
ATOM 1942 N N . SER A 1 260 ? 28.191 -18.796 18.062 1.00 27.15 256 SER A N 1
ATOM 1943 C CA . SER A 1 260 ? 28.913 -20.010 18.306 1.00 27.73 256 SER A CA 1
ATOM 1944 C C . SER A 1 260 ? 29.495 -19.986 19.668 1.00 24.33 256 SER A C 1
ATOM 1945 O O . SER A 1 260 ? 29.459 -18.984 20.349 1.00 25.68 256 SER A O 1
ATOM 1948 N N . TYR A 1 261 ? 30.036 -21.116 20.070 1.00 25.47 257 TYR A N 1
ATOM 1949 C CA . TYR A 1 261 ? 30.680 -21.198 21.359 1.00 25.45 257 TYR A CA 1
ATOM 1950 C C . TYR A 1 261 ? 32.091 -20.748 21.324 1.00 25.50 257 TYR A C 1
ATOM 1951 O O . TYR A 1 261 ? 32.815 -20.993 20.347 1.00 26.10 257 TYR A O 1
ATOM 1960 N N . TYR A 1 262 ? 32.554 -20.259 22.451 1.00 22.46 258 TYR A N 1
ATOM 1961 C CA . TYR A 1 262 ? 33.883 -19.748 22.674 1.00 23.65 258 TYR A CA 1
ATOM 1962 C C . TYR A 1 262 ? 34.464 -20.291 23.965 1.00 26.09 258 TYR A C 1
ATOM 1963 O O . TYR A 1 262 ? 33.751 -20.556 24.905 1.00 24.54 258 TYR A O 1
ATOM 1972 N N . THR A 1 263 ? 35.789 -20.444 23.966 1.00 24.44 259 THR A N 1
ATOM 1973 C CA . THR A 1 263 ? 36.575 -20.751 25.170 1.00 21.29 259 THR A CA 1
ATOM 1974 C C . THR A 1 263 ? 36.463 -19.619 26.154 1.00 22.60 259 THR A C 1
ATOM 1975 O O . THR A 1 263 ? 36.010 -18.547 25.811 1.00 24.09 259 THR A O 1
ATOM 1979 N N . GLY A 1 264 ? 37.026 -19.814 27.341 1.00 24.26 260 GLY A N 1
ATOM 1980 C CA . GLY A 1 264 ? 37.023 -18.767 28.334 1.00 22.21 260 GLY A CA 1
ATOM 1981 C C . GLY A 1 264 ? 37.880 -17.547 28.101 1.00 27.16 260 GLY A C 1
ATOM 1982 O O . GLY A 1 264 ? 37.635 -16.526 28.719 1.00 27.18 260 GLY A O 1
ATOM 1983 N N . ASN A 1 265 ? 38.811 -17.642 27.143 1.00 26.55 261 ASN A N 1
ATOM 1984 C CA . ASN A 1 265 ? 39.599 -16.454 26.718 1.00 30.01 261 ASN A CA 1
ATOM 1985 C C . ASN A 1 265 ? 39.199 -16.030 25.292 1.00 29.06 261 ASN A C 1
ATOM 1986 O O . ASN A 1 265 ? 39.955 -15.372 24.547 1.00 27.81 261 ASN A O 1
ATOM 1991 N N . PHE A 1 266 ? 37.971 -16.348 24.917 1.00 26.33 262 PHE A N 1
ATOM 1992 C CA . PHE A 1 266 ? 37.309 -15.825 23.705 1.00 28.05 262 PHE A CA 1
ATOM 1993 C C . PHE A 1 266 ? 37.972 -16.296 22.404 1.00 31.52 262 PHE A C 1
ATOM 1994 O O . PHE A 1 266 ? 38.074 -15.531 21.470 1.00 33.76 262 PHE A O 1
ATOM 2002 N N . ILE A 1 267 ? 38.270 -17.593 22.315 1.00 31.97 263 ILE A N 1
ATOM 2003 C CA . ILE A 1 267 ? 38.630 -18.221 21.075 1.00 31.00 263 ILE A CA 1
ATOM 2004 C C . ILE A 1 267 ? 37.490 -19.110 20.650 1.00 29.63 263 ILE A C 1
ATOM 2005 O O . ILE A 1 267 ? 36.921 -19.823 21.472 1.00 28.86 263 ILE A O 1
ATOM 2010 N N . PRO A 1 268 ? 37.167 -19.132 19.367 1.00 29.87 264 PRO A N 1
ATOM 2011 C CA . PRO A 1 268 ? 36.109 -20.067 18.959 1.00 29.31 264 PRO A CA 1
ATOM 2012 C C . PRO A 1 268 ? 36.372 -21.503 19.375 1.00 28.74 264 PRO A C 1
ATOM 2013 O O . PRO A 1 268 ? 37.421 -22.053 19.093 1.00 28.56 264 PRO A O 1
ATOM 2017 N N . THR A 1 269 ? 35.437 -22.143 20.054 1.00 26.44 265 THR A N 1
ATOM 2018 C CA . THR A 1 269 ? 35.610 -23.517 20.416 1.00 27.92 265 THR A CA 1
ATOM 2019 C C . THR A 1 269 ? 35.887 -24.423 19.199 1.00 24.55 265 THR A C 1
ATOM 2020 O O . THR A 1 269 ? 36.702 -25.338 19.305 1.00 30.87 265 THR A O 1
ATOM 2024 N N . SER A 1 270 ? 35.242 -24.166 18.072 1.00 25.74 266 SER A N 1
ATOM 2025 C CA . SER A 1 270 ? 35.367 -25.025 16.921 1.00 31.23 266 SER A CA 1
ATOM 2026 C C . SER A 1 270 ? 36.783 -25.082 16.460 1.00 34.37 266 SER A C 1
ATOM 2027 O O . SER A 1 270 ? 37.256 -26.133 15.977 1.00 34.59 266 SER A O 1
ATOM 2030 N N . LEU A 1 271 ? 37.482 -23.976 16.608 1.00 35.29 267 LEU A N 1
ATOM 2031 C CA . LEU A 1 271 ? 38.887 -23.946 16.198 1.00 46.62 267 LEU A CA 1
ATOM 2032 C C . LEU A 1 271 ? 39.865 -24.816 17.025 1.00 49.11 267 LEU A C 1
ATOM 2033 O O . LEU A 1 271 ? 39.496 -25.528 17.965 1.00 60.24 267 LEU A O 1
ATOM 2038 N N . VAL B 1 7 ? -8.293 -4.097 7.876 1.00 58.41 3 VAL B N 1
ATOM 2039 C CA . VAL B 1 7 ? -8.623 -3.543 6.499 1.00 48.40 3 VAL B CA 1
ATOM 2040 C C . VAL B 1 7 ? -7.477 -3.939 5.549 1.00 53.52 3 VAL B C 1
ATOM 2041 O O . VAL B 1 7 ? -6.306 -3.677 5.840 1.00 71.16 3 VAL B O 1
ATOM 2045 N N . THR B 1 8 ? -7.822 -4.651 4.479 1.00 41.94 4 THR B N 1
ATOM 2046 C CA . THR B 1 8 ? -6.969 -4.904 3.259 1.00 45.26 4 THR B CA 1
ATOM 2047 C C . THR B 1 8 ? -5.732 -5.926 3.212 1.00 42.21 4 THR B C 1
ATOM 2048 O O . THR B 1 8 ? -4.754 -5.790 3.946 1.00 42.78 4 THR B O 1
ATOM 2052 N N . PHE B 1 9 ? -5.792 -6.912 2.287 1.00 31.12 5 PHE B N 1
ATOM 2053 C CA . PHE B 1 9 ? -4.735 -7.924 2.094 1.00 32.20 5 PHE B CA 1
ATOM 2054 C C . PHE B 1 9 ? -4.294 -8.052 0.644 1.00 30.20 5 PHE B C 1
ATOM 2055 O O . PHE B 1 9 ? -5.151 -8.215 -0.227 1.00 33.46 5 PHE B O 1
ATOM 2063 N N . LEU B 1 10 ? -2.987 -8.017 0.434 1.00 27.42 6 LEU B N 1
ATOM 2064 C CA . LEU B 1 10 ? -2.351 -8.331 -0.772 1.00 33.17 6 LEU B CA 1
ATOM 2065 C C . LEU B 1 10 ? -2.486 -9.805 -1.055 1.00 36.79 6 LEU B C 1
ATOM 2066 O O . LEU B 1 10 ? -2.499 -10.628 -0.146 1.00 34.04 6 LEU B O 1
ATOM 2071 N N . THR B 1 11 ? -2.653 -10.132 -2.333 1.00 33.47 7 THR B N 1
ATOM 2072 C CA . THR B 1 11 ? -2.479 -11.480 -2.822 1.00 31.44 7 THR B CA 1
ATOM 2073 C C . THR B 1 11 ? -1.122 -11.690 -3.427 1.00 34.48 7 THR B C 1
ATOM 2074 O O . THR B 1 11 ? -0.375 -10.732 -3.774 1.00 38.97 7 THR B O 1
ATOM 2078 N N . LYS B 1 12 ? -0.812 -12.960 -3.623 1.00 31.87 8 LYS B N 1
ATOM 2079 C CA . LYS B 1 12 ? 0.433 -13.411 -4.188 1.00 33.20 8 LYS B CA 1
ATOM 2080 C C . LYS B 1 12 ? 0.197 -14.648 -5.080 1.00 37.22 8 LYS B C 1
ATOM 2081 O O . LYS B 1 12 ? -0.437 -15.642 -4.642 1.00 34.62 8 LYS B O 1
ATOM 2087 N N . ASN B 1 13 ? 0.787 -14.634 -6.282 1.00 34.74 9 ASN B N 1
ATOM 2088 C CA . ASN B 1 13 ? 0.725 -15.758 -7.193 1.00 39.38 9 ASN B CA 1
ATOM 2089 C C . ASN B 1 13 ? 1.761 -16.756 -6.790 1.00 38.23 9 ASN B C 1
ATOM 2090 O O . ASN B 1 13 ? 2.929 -16.420 -6.653 1.00 38.55 9 ASN B O 1
ATOM 2095 N N . VAL B 1 14 ? 1.326 -17.975 -6.548 1.00 36.05 10 VAL B N 1
ATOM 2096 C CA . VAL B 1 14 ? 2.221 -19.053 -6.100 1.00 40.97 10 VAL B CA 1
ATOM 2097 C C . VAL B 1 14 ? 1.939 -20.284 -6.886 1.00 38.35 10 VAL B C 1
ATOM 2098 O O . VAL B 1 14 ? 0.900 -20.394 -7.484 1.00 37.13 10 VAL B O 1
ATOM 2102 N N . GLN B 1 15 ? 2.871 -21.219 -6.887 1.00 42.02 11 GLN B N 1
ATOM 2103 C CA . GLN B 1 15 ? 2.665 -22.502 -7.521 1.00 45.22 11 GLN B CA 1
ATOM 2104 C C . GLN B 1 15 ? 3.028 -23.553 -6.499 1.00 42.22 11 GLN B C 1
ATOM 2105 O O . GLN B 1 15 ? 4.117 -23.466 -5.916 1.00 44.14 11 GLN B O 1
ATOM 2111 N N . ILE B 1 16 ? 2.127 -24.516 -6.256 1.00 38.28 12 ILE B N 1
ATOM 2112 C CA . ILE B 1 16 ? 2.350 -25.602 -5.324 1.00 38.90 12 ILE B CA 1
ATOM 2113 C C . ILE B 1 16 ? 2.136 -26.957 -6.010 1.00 38.22 12 ILE B C 1
ATOM 2114 O O . ILE B 1 16 ? 1.059 -27.194 -6.562 1.00 41.01 12 ILE B O 1
ATOM 2119 N N . ASN B 1 17 ? 3.154 -27.817 -5.973 1.00 45.39 13 ASN B N 1
ATOM 2120 C CA . ASN B 1 17 ? 3.151 -29.139 -6.671 1.00 41.82 13 ASN B CA 1
ATOM 2121 C C . ASN B 1 17 ? 2.541 -29.086 -8.088 1.00 40.75 13 ASN B C 1
ATOM 2122 O O . ASN B 1 17 ? 1.719 -29.911 -8.443 1.00 47.48 13 ASN B O 1
ATOM 2127 N N . GLY B 1 18 ? 2.964 -28.104 -8.864 1.00 42.63 14 GLY B N 1
ATOM 2128 C CA . GLY B 1 18 ? 2.527 -27.890 -10.249 1.00 45.13 14 GLY B CA 1
ATOM 2129 C C . GLY B 1 18 ? 1.355 -26.965 -10.481 1.00 49.74 14 GLY B C 1
ATOM 2130 O O . GLY B 1 18 ? 1.183 -26.472 -11.600 1.00 54.69 14 GLY B O 1
ATOM 2131 N N . THR B 1 19 ? 0.530 -26.714 -9.445 1.00 45.19 15 THR B N 1
ATOM 2132 C CA . THR B 1 19 ? -0.722 -25.990 -9.603 1.00 43.63 15 THR B CA 1
ATOM 2133 C C . THR B 1 19 ? -0.611 -24.539 -9.173 1.00 42.14 15 THR B C 1
ATOM 2134 O O . THR B 1 19 ? -0.009 -24.213 -8.131 1.00 38.52 15 THR B O 1
ATOM 2137 N N . GLN B 1 20 ? -1.176 -23.664 -9.995 1.00 40.14 16 GLN B N 1
ATOM 2138 C CA . GLN B 1 20 ? -1.161 -22.240 -9.721 1.00 42.25 16 GLN B CA 1
ATOM 2139 C C . GLN B 1 20 ? -2.247 -21.899 -8.731 1.00 39.76 16 GLN B C 1
ATOM 2140 O O . GLN B 1 20 ? -3.384 -22.376 -8.849 1.00 40.79 16 GLN B O 1
ATOM 2146 N N . PHE B 1 21 ? -1.890 -21.025 -7.791 1.00 37.66 17 PHE B N 1
ATOM 2147 C CA . PHE B 1 21 ? -2.807 -20.408 -6.827 1.00 37.37 17 PHE B CA 1
ATOM 2148 C C . PHE B 1 21 ? -2.525 -18.928 -6.559 1.00 33.73 17 PHE B C 1
ATOM 2149 O O . PHE B 1 21 ? -1.470 -18.396 -6.896 1.00 37.38 17 PHE B O 1
ATOM 2157 N N . LYS B 1 22 ? -3.515 -18.272 -5.964 1.00 33.50 18 LYS B N 1
ATOM 2158 C CA . LYS B 1 22 ? -3.339 -17.004 -5.304 1.00 33.91 18 LYS B CA 1
ATOM 2159 C C . LYS B 1 22 ? -3.595 -17.262 -3.797 1.00 30.88 18 LYS B C 1
ATOM 2160 O O . LYS B 1 22 ? -4.601 -17.841 -3.433 1.00 32.46 18 LYS B O 1
ATOM 2166 N N . ILE B 1 23 ? -2.696 -16.753 -2.977 1.00 31.59 19 ILE B N 1
ATOM 2167 C CA . ILE B 1 23 ? -2.821 -16.815 -1.518 1.00 32.13 19 ILE B CA 1
ATOM 2168 C C . ILE B 1 23 ? -2.880 -15.394 -1.000 1.00 32.95 19 ILE B C 1
ATOM 2169 O O . ILE B 1 23 ? -2.542 -14.432 -1.706 1.00 33.99 19 ILE B O 1
ATOM 2174 N N . LEU B 1 24 ? -3.344 -15.250 0.235 1.00 33.38 20 LEU B N 1
ATOM 2175 C CA . LEU B 1 24 ? -3.331 -14.010 0.924 1.00 30.50 20 LEU B CA 1
ATOM 2176 C C . LEU B 1 24 ? -2.058 -13.810 1.760 1.00 29.95 20 LEU B C 1
ATOM 2177 O O . LEU B 1 24 ? -1.543 -14.725 2.404 1.00 31.10 20 LEU B O 1
ATOM 2182 N N . LEU B 1 25 ? -1.540 -12.588 1.726 1.00 28.97 21 LEU B N 1
ATOM 2183 C CA . LEU B 1 25 ? -0.395 -12.191 2.502 1.00 29.49 21 LEU B CA 1
ATOM 2184 C C . LEU B 1 25 ? -0.773 -11.410 3.742 1.00 32.58 21 LEU B C 1
ATOM 2185 O O . LEU B 1 25 ? -1.727 -10.685 3.722 1.00 34.86 21 LEU B O 1
ATOM 2190 N N . GLN B 1 26 ? -0.005 -11.583 4.821 1.00 33.82 22 GLN B N 1
ATOM 2191 C CA . GLN B 1 26 ? -0.248 -10.788 6.015 1.00 36.65 22 GLN B CA 1
ATOM 2192 C C . GLN B 1 26 ? 0.323 -9.386 5.729 1.00 42.73 22 GLN B C 1
ATOM 2193 O O . GLN B 1 26 ? 1.204 -9.221 4.856 1.00 42.29 22 GLN B O 1
ATOM 2199 N N . ASN B 1 27 ? -0.203 -8.414 6.427 1.00 43.73 23 ASN B N 1
ATOM 2200 C CA . ASN B 1 27 ? 0.444 -7.168 6.311 1.00 47.66 23 ASN B CA 1
ATOM 2201 C C . ASN B 1 27 ? 1.735 -7.339 7.194 1.00 57.19 23 ASN B C 1
ATOM 2202 O O . ASN B 1 27 ? 2.320 -8.447 7.245 1.00 70.92 23 ASN B O 1
ATOM 2207 N N . GLY B 1 28 ? 2.222 -6.312 7.855 1.00 64.97 24 GLY B N 1
ATOM 2208 C CA . GLY B 1 28 ? 3.454 -6.476 8.621 1.00 62.75 24 GLY B CA 1
ATOM 2209 C C . GLY B 1 28 ? 3.423 -7.087 10.000 1.00 60.06 24 GLY B C 1
ATOM 2210 O O . GLY B 1 28 ? 4.372 -7.709 10.431 1.00 57.17 24 GLY B O 1
ATOM 2211 N N . GLN B 1 29 ? 2.304 -6.891 10.666 1.00 51.76 25 GLN B N 1
ATOM 2212 C CA . GLN B 1 29 ? 2.096 -7.225 12.066 1.00 53.54 25 GLN B CA 1
ATOM 2213 C C . GLN B 1 29 ? 1.884 -8.681 12.564 1.00 49.25 25 GLN B C 1
ATOM 2214 O O . GLN B 1 29 ? 1.536 -8.839 13.689 1.00 49.12 25 GLN B O 1
ATOM 2216 N N . GLY B 1 30 ? 2.132 -9.712 11.758 1.00 42.04 26 GLY B N 1
ATOM 2217 C CA . GLY B 1 30 ? 1.936 -11.090 12.173 1.00 39.47 26 GLY B CA 1
ATOM 2218 C C . GLY B 1 30 ? 0.690 -11.692 11.547 1.00 32.92 26 GLY B C 1
ATOM 2219 O O . GLY B 1 30 ? -0.319 -11.065 11.532 1.00 38.50 26 GLY B O 1
ATOM 2220 N N . GLU B 1 31 ? 0.767 -12.912 11.058 1.00 31.21 27 GLU B N 1
ATOM 2221 C CA . GLU B 1 31 ? -0.364 -13.544 10.384 1.00 28.57 27 GLU B CA 1
ATOM 2222 C C . GLU B 1 31 ? -1.528 -13.935 11.265 1.00 26.10 27 GLU B C 1
ATOM 2223 O O . GLU B 1 31 ? -1.335 -14.623 12.211 1.00 26.86 27 GLU B O 1
ATOM 2229 N N . CYS B 1 32 ? -2.732 -13.504 10.926 1.00 24.56 28 CYS B N 1
ATOM 2230 C CA . CYS B 1 32 ? -3.838 -13.867 11.713 1.00 24.07 28 CYS B CA 1
ATOM 2231 C C . CYS B 1 32 ? -4.368 -15.242 11.380 1.00 23.75 28 CYS B C 1
ATOM 2232 O O . CYS B 1 32 ? -4.124 -15.819 10.284 1.00 26.28 28 CYS B O 1
ATOM 2235 N N . ALA B 1 33 ? -5.205 -15.748 12.294 1.00 25.02 29 ALA B N 1
ATOM 2236 C CA . ALA B 1 33 ? -5.820 -17.004 12.107 1.00 24.15 29 ALA B CA 1
ATOM 2237 C C . ALA B 1 33 ? -6.754 -16.966 10.897 1.00 27.59 29 ALA B C 1
ATOM 2238 O O . ALA B 1 33 ? -6.914 -17.979 10.255 1.00 26.24 29 ALA B O 1
ATOM 2240 N N . LEU B 1 34 ? -7.379 -15.812 10.658 1.00 27.76 30 LEU B N 1
ATOM 2241 C CA . LEU B 1 34 ? -8.346 -15.647 9.562 1.00 27.42 30 LEU B CA 1
ATOM 2242 C C . LEU B 1 34 ? -7.635 -15.867 8.226 1.00 27.48 30 LEU B C 1
ATOM 2243 O O . LEU B 1 34 ? -8.129 -16.588 7.367 1.00 28.00 30 LEU B O 1
ATOM 2248 N N . ILE B 1 35 ? -6.494 -15.216 8.020 1.00 26.11 31 ILE B N 1
ATOM 2249 C CA . ILE B 1 35 ? -5.669 -15.438 6.858 1.00 29.05 31 ILE B CA 1
ATOM 2250 C C . ILE B 1 35 ? -5.134 -16.868 6.718 1.00 29.30 31 ILE B C 1
ATOM 2251 O O . ILE B 1 35 ? -5.181 -17.440 5.617 1.00 24.12 31 ILE B O 1
ATOM 2256 N N . ALA B 1 36 ? -4.662 -17.492 7.804 1.00 24.39 32 ALA B N 1
ATOM 2257 C CA . ALA B 1 36 ? -4.232 -18.838 7.682 1.00 24.73 32 ALA B CA 1
ATOM 2258 C C . ALA B 1 36 ? -5.409 -19.778 7.257 1.00 25.20 32 ALA B C 1
ATOM 2259 O O . ALA B 1 36 ? -5.242 -20.633 6.424 1.00 28.18 32 ALA B O 1
ATOM 2261 N N . LEU B 1 37 ? -6.575 -19.601 7.838 1.00 27.27 33 LEU B N 1
ATOM 2262 C CA . LEU B 1 37 ? -7.758 -20.368 7.493 1.00 28.94 3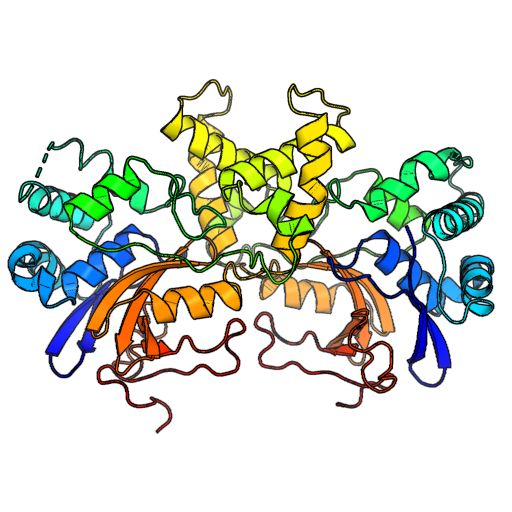3 LEU B CA 1
ATOM 2263 C C . LEU B 1 37 ? -8.085 -20.132 6.007 1.00 29.09 33 LEU B C 1
ATOM 2264 O O . LEU B 1 37 ? -8.274 -21.098 5.231 1.00 28.14 33 LEU B O 1
ATOM 2269 N N . ALA B 1 38 ? -8.078 -18.860 5.586 1.00 26.78 34 ALA B N 1
ATOM 2270 C CA . ALA B 1 38 ? -8.383 -18.564 4.172 1.00 28.51 34 ALA B CA 1
ATOM 2271 C C . ALA B 1 38 ? -7.384 -19.266 3.224 1.00 29.67 34 ALA B C 1
ATOM 2272 O O . ALA B 1 38 ? -7.767 -19.870 2.225 1.00 28.07 34 ALA B O 1
ATOM 2274 N N . ASN B 1 39 ? -6.089 -19.120 3.489 1.00 25.19 35 ASN B N 1
ATOM 2275 C CA . ASN B 1 39 ? -5.095 -19.777 2.689 1.00 25.47 35 ASN B CA 1
ATOM 2276 C C . ASN B 1 39 ? -5.248 -21.317 2.644 1.00 30.35 35 ASN B C 1
ATOM 2277 O O . ASN B 1 39 ? -5.082 -21.888 1.559 1.00 29.91 35 ASN B O 1
ATOM 2282 N N . VAL B 1 40 ? -5.525 -22.003 3.777 1.00 26.65 36 VAL B N 1
ATOM 2283 C CA . VAL B 1 40 ? -5.807 -23.423 3.712 1.00 27.24 36 VAL B CA 1
ATOM 2284 C C . VAL B 1 40 ? -6.917 -23.662 2.705 1.00 27.65 36 VAL B C 1
ATOM 2285 O O . VAL B 1 40 ? -6.779 -24.533 1.831 1.00 25.00 36 VAL B O 1
ATOM 2289 N N . LEU B 1 41 ? -8.006 -22.942 2.872 1.00 26.60 37 LEU B N 1
ATOM 2290 C CA . LEU B 1 41 ? -9.153 -23.094 1.975 1.00 26.71 37 LEU B CA 1
ATOM 2291 C C . LEU B 1 41 ? -8.813 -22.838 0.523 1.00 30.78 37 LEU B C 1
ATOM 2292 O O . LEU B 1 41 ? -9.371 -23.526 -0.363 1.00 30.61 37 LEU B O 1
ATOM 2297 N N . LEU B 1 42 ? -7.930 -21.888 0.277 1.00 27.50 38 LEU B N 1
ATOM 2298 C CA . LEU B 1 42 ? -7.457 -21.551 -1.076 1.00 29.93 38 LEU B CA 1
ATOM 2299 C C . LEU B 1 42 ? -6.592 -22.616 -1.728 1.00 32.97 38 LEU B C 1
ATOM 2300 O O . LEU B 1 42 ? -6.676 -22.821 -2.933 1.00 31.94 38 LEU B O 1
ATOM 2305 N N . ILE B 1 43 ? -5.804 -23.327 -0.952 1.00 28.83 39 ILE B N 1
ATOM 2306 C CA . ILE B 1 43 ? -4.797 -24.226 -1.519 1.00 29.43 39 ILE B CA 1
ATOM 2307 C C . ILE B 1 43 ? -4.963 -25.735 -1.315 1.00 29.71 39 ILE B C 1
ATOM 2308 O O . ILE B 1 43 ? -4.295 -26.516 -2.006 1.00 30.22 39 ILE B O 1
ATOM 2313 N N . SER B 1 44 ? -5.779 -26.133 -0.349 1.00 29.11 40 SER B N 1
ATOM 2314 C CA . SER B 1 44 ? -5.894 -27.519 0.059 1.00 32.15 40 SER B CA 1
ATOM 2315 C C . SER B 1 44 ? -6.790 -28.283 -0.948 1.00 30.38 40 SER B C 1
ATOM 2316 O O . SER B 1 44 ? -7.953 -27.973 -1.058 1.00 32.26 40 SER B O 1
ATOM 2319 N N . PRO B 1 45 ? -6.232 -29.280 -1.625 1.00 34.64 41 PRO B N 1
ATOM 2320 C CA . PRO B 1 45 ? -7.113 -29.988 -2.611 1.00 37.79 41 PRO B CA 1
ATOM 2321 C C . PRO B 1 45 ? -8.390 -30.566 -2.048 1.00 35.25 41 PRO B C 1
ATOM 2322 O O . PRO B 1 45 ? -9.459 -30.437 -2.667 1.00 38.25 41 PRO B O 1
ATOM 2326 N N . ALA B 1 46 ? -8.326 -31.113 -0.857 1.00 36.73 42 ALA B N 1
ATOM 2327 C CA . ALA B 1 46 ? -9.522 -31.673 -0.220 1.00 40.98 42 ALA B CA 1
ATOM 2328 C C . ALA B 1 46 ? -10.630 -30.635 -0.000 1.00 42.99 42 ALA B C 1
ATOM 2329 O O . ALA B 1 46 ? -11.800 -31.002 0.094 1.00 41.07 42 ALA B O 1
ATOM 2331 N N . HIS B 1 47 ? -10.291 -29.336 0.014 1.00 33.43 43 HIS B N 1
ATOM 2332 C CA . HIS B 1 47 ? -11.291 -28.304 0.237 1.00 35.29 43 HIS B CA 1
ATOM 2333 C C . HIS B 1 47 ? -11.746 -27.626 -1.062 1.00 34.07 43 HIS B C 1
ATOM 2334 O O . HIS B 1 47 ? -12.565 -26.750 -1.025 1.00 36.72 43 HIS B O 1
ATOM 2341 N N . ALA B 1 48 ? -11.124 -27.976 -2.194 1.00 38.10 44 ALA B N 1
ATOM 2342 C CA . ALA B 1 48 ? -11.390 -27.340 -3.482 1.00 40.62 44 ALA B CA 1
ATOM 2343 C C . ALA B 1 48 ? -12.875 -27.106 -3.781 1.00 43.06 44 ALA B C 1
ATOM 2344 O O . ALA B 1 48 ? -13.255 -26.013 -4.211 1.00 42.45 44 ALA B O 1
ATOM 2346 N N . ARG B 1 49 ? -13.706 -28.119 -3.533 1.00 49.60 45 ARG B N 1
ATOM 2347 C CA . ARG B 1 49 ? -15.144 -28.055 -3.870 1.00 54.48 45 ARG B CA 1
ATOM 2348 C C . ARG B 1 49 ? -15.852 -26.997 -3.038 1.00 52.31 45 ARG B C 1
ATOM 2349 O O . ARG B 1 49 ? -16.553 -26.111 -3.564 1.00 56.71 45 ARG B O 1
ATOM 2357 N N . TYR B 1 50 ? -15.573 -27.033 -1.743 1.00 40.62 46 TYR B N 1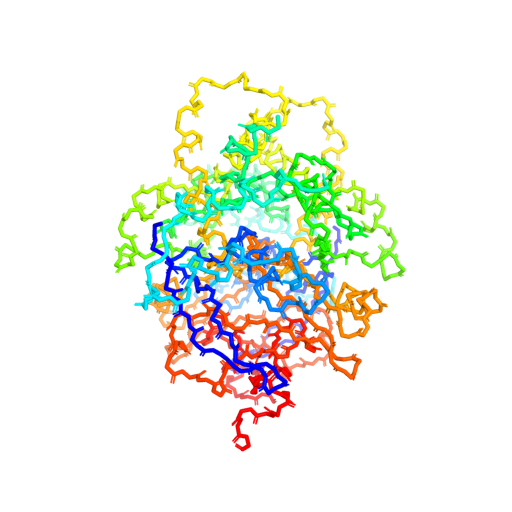
ATOM 2358 C CA . TYR B 1 50 ? -16.208 -26.142 -0.767 1.00 44.91 46 TYR B CA 1
ATOM 2359 C C . TYR B 1 50 ? -15.738 -24.674 -0.875 1.00 40.09 46 TYR B C 1
ATOM 2360 O O . TYR B 1 50 ? -16.498 -23.779 -0.580 1.00 43.19 46 TYR B O 1
ATOM 2369 N N . ALA B 1 51 ? -14.560 -24.461 -1.437 1.00 31.86 47 ALA B N 1
ATOM 2370 C CA . ALA B 1 51 ? -13.894 -23.175 -1.489 1.00 34.88 47 ALA B CA 1
ATOM 2371 C C . ALA B 1 51 ? -13.963 -22.453 -2.807 1.00 37.41 47 ALA B C 1
ATOM 2372 O O . ALA B 1 51 ? -13.226 -21.515 -3.026 1.00 35.35 47 ALA B O 1
ATOM 2374 N N . GLN B 1 52 ? -14.876 -22.861 -3.685 1.00 37.48 48 GLN B N 1
ATOM 2375 C CA . GLN B 1 52 ? -15.030 -22.174 -4.934 1.00 39.12 48 GLN B CA 1
ATOM 2376 C C . GLN B 1 52 ? -15.252 -20.693 -4.792 1.00 31.15 48 GLN B C 1
ATOM 2377 O O . GLN B 1 52 ? -14.720 -19.930 -5.549 1.00 34.81 48 GLN B O 1
ATOM 2383 N N . GLU B 1 53 ? -16.097 -20.282 -3.867 1.00 32.07 49 GLU B N 1
ATOM 2384 C CA . GLU B 1 53 ? -16.400 -18.861 -3.784 1.00 33.24 49 GLU B CA 1
ATOM 2385 C C . GLU B 1 53 ? -15.184 -18.059 -3.304 1.00 32.68 49 GLU B C 1
ATOM 2386 O O . GLU B 1 53 ? -14.972 -17.001 -3.804 1.00 32.21 49 GLU B O 1
ATOM 2392 N N . ILE B 1 54 ? -14.346 -18.613 -2.423 1.00 31.80 50 ILE B N 1
ATOM 2393 C CA . ILE B 1 54 ? -13.208 -17.825 -1.932 1.00 31.35 50 ILE B CA 1
ATOM 2394 C C . ILE B 1 54 ? -12.119 -17.807 -2.980 1.00 30.59 50 ILE B C 1
ATOM 2395 O O . ILE B 1 54 ? -11.423 -16.811 -3.115 1.00 29.23 50 ILE B O 1
ATOM 2400 N N . SER B 1 55 ? -12.005 -18.915 -3.742 1.00 30.85 51 SER B N 1
ATOM 2401 C CA . SER B 1 55 ? -11.122 -18.965 -4.878 1.00 30.62 51 SER B CA 1
ATOM 2402 C C . SER B 1 55 ? -11.444 -17.898 -5.932 1.00 32.46 51 SER B C 1
ATOM 2403 O O . SER B 1 55 ? -10.544 -17.197 -6.413 1.00 34.21 51 SER B O 1
ATOM 2406 N N . ARG B 1 56 ? -12.727 -17.757 -6.229 1.00 32.34 52 ARG B N 1
ATOM 2407 C CA . ARG B 1 56 ? -13.208 -16.755 -7.180 1.00 34.11 52 ARG B CA 1
ATOM 2408 C C . ARG B 1 56 ? -13.016 -15.329 -6.621 1.00 32.21 52 ARG B C 1
ATOM 2409 O O . ARG B 1 56 ? -12.706 -14.436 -7.363 1.00 30.95 52 ARG B O 1
ATOM 2417 N N . LEU B 1 57 ? -13.236 -15.128 -5.322 1.00 32.18 53 LEU B N 1
ATOM 2418 C CA . LEU B 1 57 ? -13.028 -13.848 -4.702 1.00 33.96 53 LEU B CA 1
ATOM 2419 C C . LEU B 1 57 ? -11.618 -13.322 -4.975 1.00 31.91 53 LEU B C 1
ATOM 2420 O O . LEU B 1 57 ? -11.450 -12.152 -5.387 1.00 36.73 53 LEU B O 1
ATOM 2425 N N . VAL B 1 58 ? -10.595 -14.153 -4.769 1.00 33.57 54 VAL B N 1
ATOM 2426 C CA . VAL B 1 58 ? -9.213 -13.714 -4.932 1.00 35.75 54 VAL B CA 1
ATOM 2427 C C . VAL B 1 58 ? -8.682 -13.739 -6.358 1.00 39.33 54 VAL B C 1
ATOM 2428 O O . VAL B 1 58 ? -7.697 -13.030 -6.683 1.00 38.69 54 VAL B O 1
ATOM 2432 N N . ARG B 1 59 ? -9.334 -14.529 -7.215 1.00 34.32 55 ARG B N 1
ATOM 2433 C CA . ARG B 1 59 ? -8.944 -14.632 -8.620 1.00 37.86 55 ARG B CA 1
ATOM 2434 C C . ARG B 1 59 ? -8.907 -13.290 -9.341 1.00 39.65 55 ARG B C 1
ATOM 2435 O O . ARG B 1 59 ? -7.889 -12.939 -9.948 1.00 42.99 55 ARG B O 1
ATOM 2443 N N . GLY B 1 60 ? -9.992 -12.528 -9.246 1.00 39.72 56 GLY B N 1
ATOM 2444 C CA . GLY B 1 60 ? -10.072 -11.241 -9.904 1.00 58.88 56 GLY B CA 1
ATOM 2445 C C . GLY B 1 60 ? -9.250 -10.094 -9.342 1.00 62.58 56 GLY B C 1
ATOM 2446 O O . GLY B 1 60 ? -9.504 -8.966 -9.734 1.00 69.31 56 GLY B O 1
ATOM 2447 N N . LYS B 1 61 ? -8.245 -10.351 -8.482 1.00 66.03 57 LYS B N 1
ATOM 2448 C CA . LYS B 1 61 ? -7.714 -9.300 -7.578 1.00 61.28 57 LYS B CA 1
ATOM 2449 C C . LYS B 1 61 ? -6.176 -9.302 -7.509 1.00 61.39 57 LYS B C 1
ATOM 2450 O O . LYS B 1 61 ? -5.533 -10.095 -6.792 1.00 43.47 57 LYS B O 1
ATOM 2456 N N . GLU B 1 62 ? -5.558 -8.525 -8.415 1.00 76.72 58 GLU B N 1
ATOM 2457 C CA . GLU B 1 62 ? -4.088 -8.402 -8.564 1.00 78.60 58 GLU B CA 1
ATOM 2458 C C . GLU B 1 62 ? -3.716 -7.624 -7.342 1.00 71.28 58 GLU B C 1
ATOM 2459 O O . GLU B 1 62 ? -3.535 -6.425 -7.285 1.00 50.06 58 GLU B O 1
ATOM 2465 N N . THR B 1 63 ? -3.818 -8.460 -6.334 1.00 70.30 59 THR B N 1
ATOM 2466 C CA . THR B 1 63 ? -3.754 -8.239 -4.906 1.00 63.51 59 THR B CA 1
ATOM 2467 C C . THR B 1 63 ? -5.070 -7.654 -4.491 1.00 53.42 59 THR B C 1
ATOM 2468 O O . THR B 1 63 ? -6.046 -7.598 -5.197 1.00 72.89 59 THR B O 1
ATOM 2471 N N . VAL B 1 64 ? -5.110 -7.355 -3.245 1.00 60.12 60 VAL B N 1
ATOM 2472 C CA . VAL B 1 64 ? -6.181 -6.690 -2.665 1.00 42.53 60 VAL B CA 1
ATOM 2473 C C . VAL B 1 64 ? -7.537 -7.264 -2.567 1.00 40.19 60 VAL B C 1
ATOM 2474 O O . VAL B 1 64 ? -8.387 -7.161 -3.386 1.00 35.57 60 VAL B O 1
ATOM 2478 N N . THR B 1 65 ? -7.698 -7.866 -1.440 1.00 32.32 61 THR B N 1
ATOM 2479 C CA . THR B 1 65 ? -8.979 -8.283 -1.001 1.00 34.94 61 THR B CA 1
ATOM 2480 C C . THR B 1 65 ? -9.125 -7.626 0.389 1.00 36.53 61 THR B C 1
ATOM 2481 O O . THR B 1 65 ? -8.178 -7.505 1.134 1.00 34.65 61 THR B O 1
ATOM 2484 N N . LEU B 1 66 ? -10.309 -7.162 0.708 1.00 35.58 62 LEU B N 1
ATOM 2485 C CA . LEU B 1 66 ? -10.516 -6.558 1.998 1.00 39.77 62 LEU B CA 1
ATOM 2486 C C . LEU B 1 66 ? -11.066 -7.548 3.034 1.00 37.36 62 LEU B C 1
ATOM 2487 O O . LEU B 1 66 ? -11.657 -8.532 2.701 1.00 34.48 62 LEU B O 1
ATOM 2492 N N . ASN B 1 67 ? -10.845 -7.232 4.295 1.00 33.85 63 ASN B N 1
ATOM 2493 C CA . ASN B 1 67 ? -11.332 -8.073 5.407 1.00 36.39 63 ASN B CA 1
ATOM 2494 C C . ASN B 1 67 ? -12.835 -8.261 5.255 1.00 39.87 63 ASN B C 1
ATOM 2495 O O . ASN B 1 67 ? -13.322 -9.369 5.356 1.00 36.13 63 ASN B O 1
ATOM 2500 N N . GLU B 1 68 ? -13.578 -7.175 4.960 1.00 36.50 64 GLU B N 1
ATOM 2501 C CA . GLU B 1 68 ? -15.010 -7.268 4.895 1.00 41.44 64 GLU B CA 1
ATOM 2502 C C . GLU B 1 68 ? -15.471 -8.221 3.783 1.00 35.74 64 GLU B C 1
ATOM 2503 O O . GLU B 1 68 ? -16.357 -8.979 3.998 1.00 34.67 64 GLU B O 1
ATOM 2509 N N . LEU B 1 69 ? -14.866 -8.154 2.621 1.00 34.55 65 LEU B N 1
ATOM 2510 C CA . LEU B 1 69 ? -15.125 -9.100 1.507 1.00 39.85 65 LEU B CA 1
ATOM 2511 C C . LEU B 1 69 ? -14.833 -10.549 1.937 1.00 35.70 65 LEU B C 1
ATOM 2512 O O . LEU B 1 69 ? -15.564 -11.465 1.573 1.00 31.08 65 LEU B O 1
ATOM 2517 N N . VAL B 1 70 ? -13.723 -10.728 2.649 1.00 37.14 66 VAL B N 1
ATOM 2518 C CA . VAL B 1 70 ? -13.254 -12.079 3.016 1.00 35.20 66 VAL B CA 1
ATOM 2519 C C . VAL B 1 70 ? -14.270 -12.637 3.972 1.00 32.54 66 VAL B C 1
ATOM 2520 O O . VAL B 1 70 ? -14.700 -13.740 3.799 1.00 32.65 66 VAL B O 1
ATOM 2524 N N . GLN B 1 71 ? -14.685 -11.844 4.947 1.00 30.23 67 GLN B N 1
ATOM 2525 C CA . GLN B 1 71 ? -15.733 -12.277 5.868 1.00 33.03 67 GLN B CA 1
ATOM 2526 C C . GLN B 1 71 ? -17.077 -12.565 5.270 1.00 34.36 67 GLN B C 1
ATOM 2527 O O . GLN B 1 71 ? -17.669 -13.573 5.613 1.00 29.87 67 GLN B O 1
ATOM 2529 N N . THR B 1 72 ? -17.576 -11.675 4.409 1.00 34.01 68 THR B N 1
ATOM 2530 C CA . THR B 1 72 ? -18.849 -11.944 3.661 1.00 34.55 68 THR B CA 1
ATOM 2531 C C . THR B 1 72 ? -18.792 -13.278 2.970 1.00 31.45 68 THR B C 1
ATOM 2532 O O . THR B 1 72 ? -19.706 -14.084 3.063 1.00 36.10 68 THR B O 1
ATOM 2535 N N . LEU B 1 73 ? -17.721 -13.474 2.227 1.00 31.00 69 LEU B N 1
ATOM 2536 C CA . LEU B 1 73 ? -17.398 -14.740 1.590 1.00 36.89 69 LEU B CA 1
ATOM 2537 C C . LEU B 1 73 ? -17.395 -15.996 2.386 1.00 34.58 69 LEU B C 1
ATOM 2538 O O . LEU B 1 73 ? -18.089 -16.991 2.078 1.00 35.05 69 LEU B O 1
ATOM 2543 N N . ALA B 1 74 ? -16.555 -15.979 3.413 1.00 30.07 70 ALA B N 1
ATOM 2544 C CA . ALA B 1 74 ? -16.504 -17.073 4.335 1.00 29.12 70 ALA B CA 1
ATOM 2545 C C . ALA B 1 74 ? -17.840 -17.258 4.971 1.00 28.07 70 ALA B C 1
ATOM 2546 O O . ALA B 1 74 ? -18.250 -18.397 5.221 1.00 32.69 70 ALA B O 1
ATOM 2548 N N . ASP B 1 75 ? -18.594 -16.180 5.207 1.00 30.28 71 ASP B N 1
ATOM 2549 C CA . ASP B 1 75 ? -19.879 -16.368 5.861 1.00 36.52 71 ASP B CA 1
ATOM 2550 C C . ASP B 1 75 ? -20.885 -17.169 4.949 1.00 33.68 71 ASP B C 1
ATOM 2551 O O . ASP B 1 75 ? -21.599 -18.115 5.380 1.00 35.18 71 ASP B O 1
ATOM 2553 N N . MET B 1 76 ? -20.922 -16.777 3.684 1.00 37.37 72 MET B N 1
ATOM 2554 C CA . MET B 1 76 ? -21.668 -17.478 2.639 1.00 36.90 72 MET B CA 1
ATOM 2555 C C . MET B 1 76 ? -21.298 -18.926 2.570 1.00 34.22 72 MET B C 1
ATOM 2556 O O . MET B 1 76 ? -22.161 -19.810 2.568 1.00 37.07 72 MET B O 1
ATOM 2561 N N . GLY B 1 77 ? -19.979 -19.193 2.544 1.00 34.71 73 GLY B N 1
ATOM 2562 C CA . GLY B 1 77 ? -19.463 -20.553 2.550 1.00 34.05 73 GLY B CA 1
ATOM 2563 C C . GLY B 1 77 ? -19.949 -21.324 3.759 1.00 34.53 73 GLY B C 1
ATOM 2564 O O . GLY B 1 77 ? -20.286 -22.509 3.684 1.00 34.56 73 GLY B O 1
ATOM 2565 N N . VAL B 1 78 ? -19.968 -20.655 4.924 1.00 35.65 74 VAL B N 1
ATOM 2566 C CA . VAL B 1 78 ? -20.207 -21.388 6.140 1.00 36.67 74 VAL B CA 1
ATOM 2567 C C . VAL B 1 78 ? -21.665 -21.719 6.363 1.00 38.65 74 VAL B C 1
ATOM 2568 O O . VAL B 1 78 ? -21.955 -22.731 6.975 1.00 37.32 74 VAL B O 1
ATOM 2570 N N . GLN B 1 79 ? -22.557 -20.882 5.833 1.00 41.57 75 GLN B N 1
ATOM 2571 C CA . GLN B 1 79 ? -24.020 -21.130 5.822 1.00 44.59 75 GLN B CA 1
ATOM 2572 C C . GLN B 1 79 ? -24.270 -22.392 5.016 1.00 43.57 75 GLN B C 1
ATOM 2573 O O . GLN B 1 79 ? -25.214 -23.131 5.303 1.00 42.53 75 GLN B O 1
ATOM 2575 N N . ASN B 1 80 ? -23.420 -22.651 4.028 1.00 47.70 76 ASN B N 1
ATOM 2576 C CA . ASN B 1 80 ? -23.503 -23.865 3.204 1.00 50.41 76 ASN B CA 1
ATOM 2577 C C . ASN B 1 80 ? -22.510 -24.937 3.633 1.00 47.39 76 ASN B C 1
ATOM 2578 O O . ASN B 1 80 ? -21.943 -25.593 2.775 1.00 48.68 76 ASN B O 1
ATOM 2583 N N . PRO B 1 81 ? -22.360 -25.204 4.959 1.00 46.62 77 PRO B N 1
ATOM 2584 C CA . PRO B 1 81 ? -21.189 -25.935 5.346 1.00 43.85 77 PRO B CA 1
ATOM 2585 C C . PRO B 1 81 ? -21.160 -27.435 5.044 1.00 51.69 77 PRO B C 1
ATOM 2586 O O . PRO B 1 81 ? -20.074 -27.979 4.873 1.00 52.38 77 PRO B O 1
ATOM 2590 N N . ASN B 1 82 ? -22.269 -28.144 5.024 1.00 51.35 78 ASN B N 1
ATOM 2591 C CA . ASN B 1 82 ? -22.136 -29.606 4.741 1.00 62.13 78 ASN B CA 1
ATOM 2592 C C . ASN B 1 82 ? -21.697 -30.524 5.921 1.00 59.93 78 ASN B C 1
ATOM 2593 O O . ASN B 1 82 ? -21.777 -31.749 5.796 1.00 61.22 78 ASN B O 1
ATOM 2598 N N . GLY B 1 83 ? -21.310 -29.950 7.068 1.00 47.99 79 GLY B N 1
ATOM 2599 C CA . GLY B 1 83 ? -21.373 -30.668 8.328 1.00 47.36 79 GLY B CA 1
ATOM 2600 C C . GLY B 1 83 ? -22.810 -30.647 8.853 1.00 49.62 79 GLY B C 1
ATOM 2601 O O . GLY B 1 83 ? -23.068 -31.189 9.913 1.00 46.33 79 GLY B O 1
ATOM 2602 N N . THR B 1 84 ? -23.717 -30.028 8.077 1.00 52.80 80 THR B N 1
ATOM 2603 C CA . THR B 1 84 ? -25.106 -29.686 8.409 1.00 60.31 80 THR B CA 1
ATOM 2604 C C . THR B 1 84 ? -25.288 -28.928 9.717 1.00 56.04 80 THR B C 1
ATOM 2605 O O . THR B 1 84 ? -26.208 -29.231 10.498 1.00 57.44 80 THR B O 1
ATOM 2609 N N . ASP B 1 85 ? -24.423 -27.937 9.956 1.00 46.86 81 ASP B N 1
ATOM 2610 C CA . ASP B 1 85 ? -24.633 -27.011 11.077 1.00 44.94 81 ASP B CA 1
ATOM 2611 C C . ASP B 1 85 ? -25.611 -25.997 10.638 1.00 45.08 81 ASP B C 1
ATOM 2612 O O . ASP B 1 85 ? -25.373 -25.351 9.622 1.00 46.03 81 ASP B O 1
ATOM 2617 N N . VAL B 1 86 ? -26.666 -25.826 11.427 1.00 48.06 82 VAL B N 1
ATOM 2618 C CA . VAL B 1 86 ? -27.659 -24.789 11.252 1.00 49.19 82 VAL B CA 1
ATOM 2619 C C . VAL B 1 86 ? -27.092 -23.502 11.832 1.00 49.55 82 VAL B C 1
ATOM 2620 O O . VAL B 1 86 ? -27.255 -23.184 13.008 1.00 57.28 82 VAL B O 1
ATOM 2624 N N . ASP B 1 87 ? -26.372 -22.770 11.019 1.00 44.97 83 ASP B N 1
ATOM 2625 C CA . ASP B 1 87 ? -25.909 -21.462 11.448 1.00 43.36 83 ASP B CA 1
ATOM 2626 C C . ASP B 1 87 ? -26.308 -20.467 10.388 1.00 42.40 83 ASP B C 1
ATOM 2627 O O . ASP B 1 87 ? -26.289 -20.793 9.213 1.00 42.08 83 ASP B O 1
ATOM 2629 N N . LYS B 1 88 ? -26.900 -19.387 10.796 1.00 48.72 84 LYS B N 1
ATOM 2630 C CA . LYS B 1 88 ? -27.329 -18.366 9.875 1.00 51.23 84 LYS B CA 1
ATOM 2631 C C . LYS B 1 88 ? -26.173 -17.496 9.503 1.00 49.25 84 LYS B C 1
ATOM 2632 O O . LYS B 1 88 ? -25.120 -17.531 10.138 1.00 41.26 84 LYS B O 1
ATOM 2638 N N . GLN B 1 89 ? -26.375 -16.465 8.698 1.00 48.38 85 GLN B N 1
ATOM 2639 C CA . GLN B 1 89 ? -25.286 -15.505 8.424 1.00 49.04 85 GLN B CA 1
ATOM 2640 C C . GLN B 1 89 ? -24.610 -14.679 9.628 1.00 55.52 85 GLN B C 1
ATOM 2641 O O . GLN B 1 89 ? -23.768 -13.885 9.329 1.00 41.34 85 GLN B O 1
ATOM 2647 N N . GLN B 1 90 ? -24.824 -15.116 10.949 1.00 58.75 86 GLN B N 1
ATOM 2648 C CA . GLN B 1 90 ? -24.368 -14.949 12.386 1.00 46.33 86 GLN B CA 1
ATOM 2649 C C . GLN B 1 90 ? -22.817 -15.112 12.468 1.00 40.21 86 GLN B C 1
ATOM 2650 O O . GLN B 1 90 ? -22.196 -14.863 13.462 1.00 41.68 86 GLN B O 1
ATOM 2656 N N . LEU B 1 91 ? -22.258 -15.715 11.452 1.00 34.95 87 LEU B N 1
ATOM 2657 C CA . LEU B 1 91 ? -20.890 -15.813 11.147 1.00 35.02 87 LEU B CA 1
ATOM 2658 C C . LEU B 1 91 ? -20.353 -14.409 10.909 1.00 33.21 87 LEU B C 1
ATOM 2659 O O . LEU B 1 91 ? -19.217 -14.188 11.158 1.00 34.66 87 LEU B O 1
ATOM 2664 N N . LEU B 1 92 ? -21.154 -13.473 10.397 1.00 34.34 88 LEU B N 1
ATOM 2665 C CA . LEU B 1 92 ? -20.665 -12.109 10.228 1.00 33.47 88 LEU B CA 1
ATOM 2666 C C . LEU B 1 92 ? -20.254 -11.466 11.526 1.00 34.56 88 LEU B C 1
ATOM 2667 O O . LEU B 1 92 ? -19.330 -10.671 11.542 1.00 36.73 88 LEU B O 1
ATOM 2672 N N . GLN B 1 93 ? -20.929 -11.818 12.624 1.00 37.19 89 GLN B N 1
ATOM 2673 C CA . GLN B 1 93 ? -20.497 -11.339 13.934 1.00 42.95 89 GLN B CA 1
ATOM 2674 C C . GLN B 1 93 ? -19.238 -12.037 14.439 1.00 39.77 89 GLN B C 1
ATOM 2675 O O . GLN B 1 93 ? -18.445 -11.441 15.129 1.00 40.37 89 GLN B O 1
ATOM 2681 N N . ILE B 1 94 ? -19.059 -13.298 14.082 1.00 33.75 90 ILE B N 1
ATOM 2682 C CA . ILE B 1 94 ? -18.019 -14.119 14.671 1.00 33.17 90 ILE B CA 1
ATOM 2683 C C . ILE B 1 94 ? -16.699 -14.072 13.906 1.00 34.30 90 ILE B C 1
ATOM 2684 O O . ILE B 1 94 ? -15.630 -13.988 14.492 1.00 32.48 90 ILE B O 1
ATOM 2689 N N . LEU B 1 95 ? -16.774 -14.250 12.596 1.00 31.85 91 LEU B N 1
ATOM 2690 C CA . LEU B 1 95 ? -15.567 -14.357 11.779 1.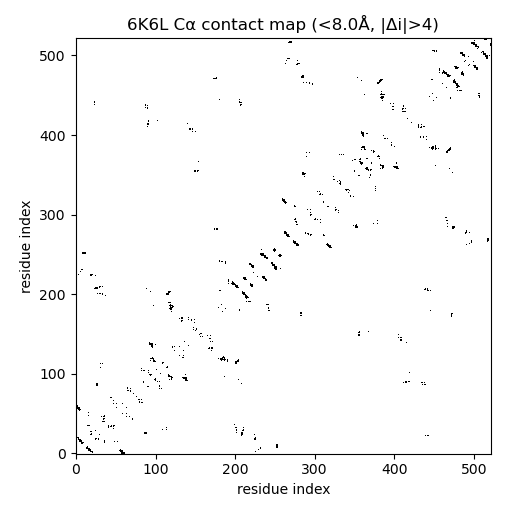00 31.24 91 LEU B CA 1
ATOM 2691 C C . LEU B 1 95 ? -14.552 -13.262 11.978 1.00 34.15 91 LEU B C 1
ATOM 2692 O O . LEU B 1 95 ? -13.374 -13.565 11.932 1.00 31.55 91 LEU B O 1
ATOM 2697 N N . PRO B 1 96 ? -14.977 -11.983 12.171 1.00 34.30 92 PRO B N 1
ATOM 2698 C CA . PRO B 1 96 ? -13.966 -10.917 12.441 1.00 33.38 92 PRO B CA 1
ATOM 2699 C C . PRO B 1 96 ? -13.096 -11.187 13.672 1.00 31.71 92 PRO B C 1
ATOM 2700 O O . PRO B 1 96 ? -11.991 -10.753 13.738 1.00 32.22 92 PRO B O 1
ATOM 2704 N N . GLN B 1 97 ? -13.591 -11.953 14.618 1.00 32.92 93 GLN B N 1
ATOM 2705 C CA . GLN B 1 97 ? -12.797 -12.278 15.806 1.00 34.62 93 GLN B CA 1
ATOM 2706 C C . GLN B 1 97 ? -11.567 -13.129 15.478 1.00 34.54 93 GLN B C 1
ATOM 2707 O O . GLN B 1 97 ? -10.520 -13.045 16.189 1.00 40.30 93 GLN B O 1
ATOM 2713 N N . LEU B 1 98 ? -11.638 -13.916 14.405 1.00 33.12 94 LEU B N 1
ATOM 2714 C CA . LEU B 1 98 ? -10.477 -14.674 13.928 1.00 32.45 94 LEU B CA 1
ATOM 2715 C C . LEU B 1 98 ? -9.383 -13.816 13.380 1.00 31.82 94 LEU B C 1
ATOM 2716 O O . LEU B 1 98 ? -8.248 -14.266 13.263 1.00 31.58 94 LEU B O 1
ATOM 2721 N N . TYR B 1 99 ? -9.687 -12.591 12.945 1.00 29.79 95 TYR B N 1
ATOM 2722 C CA . TYR B 1 99 ? -8.627 -11.706 12.527 1.00 30.28 95 TYR B CA 1
ATOM 2723 C C . TYR B 1 99 ? -7.841 -11.261 13.775 1.00 31.57 95 TYR B C 1
ATOM 2724 O O . TYR B 1 99 ? -6.622 -11.208 13.777 1.00 32.37 95 TYR B O 1
ATOM 2733 N N . SER B 1 100 ? -8.564 -10.937 14.833 1.00 31.17 96 SER B N 1
ATOM 2734 C CA . SER B 1 100 ? -7.949 -10.504 16.074 1.00 36.74 96 SER B CA 1
ATOM 2735 C C . SER B 1 100 ? -7.115 -11.625 16.728 1.00 35.89 96 SER B C 1
ATOM 2736 O O . SER B 1 100 ? -5.950 -11.451 17.067 1.00 33.38 96 SER B O 1
ATOM 2739 N N . GLY B 1 101 ? -7.733 -12.779 16.900 1.00 30.18 97 GLY B N 1
ATOM 2740 C CA . GLY B 1 101 ? -7.035 -13.929 17.442 1.00 34.58 97 GLY B CA 1
ATOM 2741 C C . GLY B 1 101 ? -6.808 -13.873 18.946 1.00 39.50 97 GLY B C 1
ATOM 2742 O O . GLY B 1 101 ? -6.263 -14.839 19.502 1.00 35.61 97 GLY B O 1
ATOM 2743 N N . LEU B 1 102 ? -7.313 -12.832 19.630 1.00 32.35 98 LEU B N 1
ATOM 2744 C CA . LEU B 1 102 ? -6.983 -12.671 21.048 1.00 34.89 98 LEU B CA 1
ATOM 2745 C C . LEU B 1 102 ? -7.700 -13.695 21.938 1.00 33.89 98 LEU B C 1
ATOM 2746 O O . LEU B 1 102 ? -7.433 -13.771 23.155 1.00 31.80 98 LEU B O 1
ATOM 2751 N N . ASN B 1 103 ? -8.670 -14.424 21.345 1.00 30.51 99 ASN B N 1
ATOM 2752 C CA . ASN B 1 103 ? -9.427 -15.429 22.116 1.00 34.19 99 ASN B CA 1
ATOM 2753 C C . ASN B 1 103 ? -8.837 -16.806 21.952 1.00 33.31 99 ASN B C 1
ATOM 2754 O O . ASN B 1 103 ? -9.121 -17.678 22.772 1.00 33.77 99 ASN B O 1
ATOM 2759 N N . ILE B 1 104 ? -7.988 -16.996 20.952 1.00 28.71 100 ILE B N 1
ATOM 2760 C CA . ILE B 1 104 ? -7.508 -18.296 20.611 1.00 27.35 100 ILE B CA 1
ATOM 2761 C C . ILE B 1 104 ? -6.428 -18.747 21.622 1.00 28.40 100 ILE B C 1
ATOM 2762 O O . ILE B 1 104 ? -5.417 -18.070 21.773 1.00 30.32 100 ILE B O 1
ATOM 2767 N N . ASN B 1 105 ? -6.671 -19.881 22.278 1.00 24.19 101 ASN B N 1
ATOM 2768 C CA . ASN B 1 105 ? -5.972 -20.115 23.561 1.00 24.34 101 ASN B CA 1
ATOM 2769 C C . ASN B 1 105 ? -5.391 -21.569 23.651 1.00 23.23 101 ASN B C 1
ATOM 2770 O O . ASN B 1 105 ? -6.117 -22.537 24.029 1.00 24.33 101 ASN B O 1
ATOM 2775 N N . PRO B 1 106 ? -4.135 -21.746 23.284 1.00 23.29 102 PRO B N 1
ATOM 2776 C CA . PRO B 1 106 ? -3.563 -23.097 23.314 1.00 24.16 102 PRO B CA 1
ATOM 2777 C C . PRO B 1 106 ? -3.400 -23.642 24.710 1.00 25.59 102 PRO B C 1
ATOM 2778 O O . PRO B 1 106 ? -3.122 -22.844 25.625 1.00 26.14 102 PRO B O 1
ATOM 2782 N N . GLU B 1 107 ? -3.655 -24.935 24.855 1.00 24.24 103 GLU B N 1
ATOM 2783 C CA . GLU B 1 107 ? -3.463 -25.653 26.077 1.00 24.58 103 GLU B CA 1
ATOM 2784 C C . GLU B 1 107 ? -2.152 -26.351 25.980 1.00 21.53 103 GLU B C 1
ATOM 2785 O O . GLU B 1 107 ? -1.823 -26.915 24.929 1.00 21.74 103 GLU B O 1
ATOM 2791 N N . PHE B 1 108 ? -1.443 -26.418 27.116 1.00 21.61 104 PHE B N 1
ATOM 2792 C CA . PHE B 1 108 ? -0.133 -27.030 27.120 1.00 25.07 104 PHE B CA 1
ATOM 2793 C C . PHE B 1 108 ? -0.111 -28.545 27.019 1.00 28.25 104 PHE B C 1
ATOM 2794 O O . PHE B 1 108 ? 0.962 -29.177 26.979 1.00 25.58 104 PHE B O 1
ATOM 2802 N N . ASN B 1 109 ? -1.268 -29.143 26.943 1.00 27.82 105 ASN B N 1
ATOM 2803 C CA . ASN B 1 109 ? -1.390 -30.560 26.606 1.00 31.85 105 ASN B CA 1
ATOM 2804 C C . ASN B 1 109 ? -1.582 -30.805 25.084 1.00 33.37 105 ASN B C 1
ATOM 2805 O O . ASN B 1 109 ? -1.684 -31.932 24.646 1.00 33.33 105 ASN B O 1
ATOM 2810 N N . GLY B 1 110 ? -1.605 -29.753 24.278 1.00 30.85 106 GLY B N 1
ATOM 2811 C CA . GLY B 1 110 ? -1.658 -29.842 22.820 1.00 32.26 106 GLY B CA 1
ATOM 2812 C C . GLY B 1 110 ? -3.039 -29.537 22.221 1.00 30.54 106 GLY B C 1
ATOM 2813 O O . GLY B 1 110 ? -3.148 -29.451 21.000 1.00 33.52 106 GLY B O 1
ATOM 2814 N N . SER B 1 111 ? -4.058 -29.415 23.048 1.00 28.26 107 SER B N 1
ATOM 2815 C CA . SER B 1 111 ? -5.390 -28.950 22.552 1.00 32.28 107 SER B CA 1
ATOM 2816 C C . SER B 1 111 ? -5.452 -27.447 22.551 1.00 27.95 107 SER B C 1
ATOM 2817 O O . SER B 1 111 ? -4.467 -26.779 22.876 1.00 24.27 107 SER B O 1
ATOM 2820 N N . PHE B 1 112 ? -6.644 -26.906 22.217 1.00 25.57 108 PHE B N 1
ATOM 2821 C CA . PHE B 1 112 ? -6.945 -25.486 22.391 1.00 26.59 108 PHE B CA 1
ATOM 2822 C C . PHE B 1 112 ? -8.121 -25.486 23.309 1.00 27.48 108 PHE B C 1
ATOM 2823 O O . PHE B 1 112 ? -8.963 -26.437 23.285 1.00 27.40 108 PHE B O 1
ATOM 2831 N N . GLU B 1 113 ? -8.259 -24.422 24.060 1.00 24.30 109 GLU B N 1
ATOM 2832 C CA . GLU B 1 113 ? -9.505 -24.207 24.757 1.00 25.54 109 GLU B CA 1
ATOM 2833 C C . GLU B 1 113 ? -10.658 -24.146 23.731 1.00 29.41 109 GLU B C 1
ATOM 2834 O O . GLU B 1 113 ? -10.559 -23.523 22.697 1.00 25.55 109 GLU B O 1
ATOM 2840 N N . ASP B 1 114 ? -11.770 -24.759 24.108 1.00 27.38 110 ASP B N 1
ATOM 2841 C CA . ASP B 1 114 ? -12.926 -24.704 23.288 1.00 35.32 110 ASP B CA 1
ATOM 2842 C C . ASP B 1 114 ? -13.428 -23.271 23.372 1.00 44.62 110 ASP B C 1
ATOM 2843 O O . ASP B 1 114 ? -13.400 -22.586 24.428 1.00 49.65 110 ASP B O 1
ATOM 2848 N N . GLY B 1 115 ? -13.706 -22.752 22.220 1.00 37.87 111 GLY B N 1
ATOM 2849 C CA . GLY B 1 115 ? -14.038 -21.343 22.088 1.00 36.91 111 GLY B CA 1
ATOM 2850 C C . GLY B 1 115 ? -14.677 -21.266 20.734 1.00 31.07 111 GLY B C 1
ATOM 2851 O O . GLY B 1 115 ? -14.640 -22.215 19.962 1.00 31.17 111 GLY B O 1
ATOM 2852 N N . VAL B 1 116 ? -15.239 -20.119 20.436 1.00 32.59 112 VAL B N 1
ATOM 2853 C CA . VAL B 1 116 ? -15.931 -19.956 19.165 1.00 28.97 112 VAL B CA 1
ATOM 2854 C C . VAL B 1 116 ? -15.017 -20.191 17.978 1.00 27.38 112 VAL B C 1
ATOM 2855 O O . VAL B 1 116 ? -15.442 -20.744 16.923 1.00 29.50 112 VAL B O 1
ATOM 2859 N N . GLU B 1 117 ? -13.777 -19.737 18.077 1.00 28.53 113 GLU B N 1
ATOM 2860 C CA . GLU B 1 117 ? -12.842 -19.940 16.960 1.00 32.25 113 GLU B CA 1
ATOM 2861 C C . GLU B 1 117 ? -12.609 -21.380 16.635 1.00 31.06 113 GLU B C 1
ATOM 2862 O O . GLU B 1 117 ? -12.575 -21.734 15.446 1.00 29.85 113 GLU B O 1
ATOM 2868 N N . MET B 1 118 ? -12.548 -22.247 17.646 1.00 28.89 114 MET B N 1
ATOM 2869 C CA . MET B 1 118 ? -12.377 -23.686 17.370 1.00 30.77 114 MET B CA 1
ATOM 2870 C C . MET B 1 118 ? -13.572 -24.238 16.616 1.00 28.46 114 MET B C 1
ATOM 2871 O O . MET B 1 118 ? -13.463 -25.069 15.673 1.00 26.87 114 MET B O 1
ATOM 2876 N N . SER B 1 119 ? -14.749 -23.756 16.978 1.00 31.30 115 SER B N 1
ATOM 2877 C CA . SER B 1 119 ? -15.926 -24.176 16.271 1.00 29.56 115 SER B CA 1
ATOM 2878 C C . SER B 1 119 ? -15.980 -23.693 14.798 1.00 24.74 115 SER B C 1
ATOM 2879 O O . SER B 1 119 ? -16.523 -24.398 13.929 1.00 29.49 115 SER B O 1
ATOM 2882 N N . ILE B 1 120 ? -15.337 -22.567 14.502 1.00 26.20 116 ILE B N 1
ATOM 2883 C CA . ILE B 1 120 ? -15.270 -21.989 13.184 1.00 26.55 116 ILE B CA 1
ATOM 2884 C C . ILE B 1 120 ? -14.341 -22.889 12.367 1.00 25.78 116 ILE B C 1
ATOM 2885 O O . ILE B 1 120 ? -14.634 -23.237 11.201 1.00 27.95 116 ILE B O 1
ATOM 2890 N N . PHE B 1 121 ? -13.228 -23.279 12.970 1.00 25.34 117 PHE B N 1
ATOM 2891 C CA . PHE B 1 121 ? -12.296 -24.194 12.278 1.00 24.70 117 PHE B CA 1
ATOM 2892 C C . PHE B 1 121 ? -12.995 -25.520 11.976 1.00 25.60 117 PHE B C 1
ATOM 2893 O O . PHE B 1 121 ? -12.858 -26.092 10.862 1.00 27.90 117 PHE B O 1
ATOM 2901 N N . ARG B 1 122 ? -13.797 -26.026 12.930 1.00 25.03 118 ARG B N 1
ATOM 2902 C CA . ARG B 1 122 ? -14.581 -27.197 12.626 1.00 27.02 118 ARG B CA 1
ATOM 2903 C C . ARG B 1 122 ? -15.585 -26.998 11.515 1.00 27.54 118 ARG B C 1
ATOM 2904 O O . ARG B 1 122 ? -15.772 -27.915 10.717 1.00 27.66 118 ARG B O 1
ATOM 2912 N N . LEU B 1 123 ? -16.260 -25.862 11.505 1.00 27.73 119 LEU B N 1
ATOM 2913 C CA . LEU B 1 123 ? -17.223 -25.527 10.450 1.00 31.86 119 LEU B CA 1
ATOM 2914 C C . LEU B 1 123 ? -16.677 -25.639 9.085 1.00 31.14 119 LEU B C 1
ATOM 2915 O O . LEU B 1 123 ? -17.367 -26.152 8.189 1.00 30.58 119 LEU B O 1
ATOM 2920 N N . TYR B 1 124 ? -15.452 -25.177 8.889 1.00 28.63 120 TYR B N 1
ATOM 2921 C CA . TYR B 1 124 ? -14.772 -25.237 7.603 1.00 31.47 120 TYR B CA 1
ATOM 2922 C C . TYR B 1 124 ? -13.951 -26.522 7.376 1.00 29.27 120 TYR B C 1
ATOM 2923 O O . TYR B 1 124 ? -13.288 -26.616 6.310 1.00 29.81 120 TYR B O 1
ATOM 2932 N N . ASN B 1 125 ? -13.915 -27.431 8.357 1.00 25.73 121 ASN B N 1
ATOM 2933 C CA . ASN B 1 125 ? -13.123 -28.689 8.299 1.00 28.41 121 ASN B CA 1
ATOM 2934 C C . ASN B 1 125 ? -11.647 -28.392 8.072 1.00 27.04 121 ASN B C 1
ATOM 2935 O O . ASN B 1 125 ? -10.984 -29.042 7.283 1.00 27.79 121 ASN B O 1
ATOM 2940 N N . VAL B 1 126 ? -11.146 -27.360 8.759 1.00 26.14 122 VAL B N 1
ATOM 2941 C CA . VAL B 1 126 ? -9.758 -27.007 8.709 1.00 26.69 122 VAL B CA 1
ATOM 2942 C C . VAL B 1 126 ? -9.144 -27.320 10.097 1.00 26.17 122 VAL B C 1
ATOM 2943 O O . VAL B 1 126 ? -9.632 -26.924 11.156 1.00 25.50 122 VAL B O 1
ATOM 2947 N N . GLY B 1 127 ? -8.075 -28.046 10.077 1.00 26.81 123 GLY B N 1
ATOM 2948 C CA . GLY B 1 127 ? -7.478 -28.444 11.314 1.00 28.49 123 GLY B CA 1
ATOM 2949 C C . GLY B 1 127 ? -6.683 -27.278 11.884 1.00 25.55 123 GLY B C 1
ATOM 2950 O O . GLY B 1 127 ? -6.210 -26.431 11.168 1.00 26.45 123 GLY B O 1
ATOM 2951 N N . ILE B 1 128 ? -6.574 -27.239 13.186 1.00 25.48 124 ILE B N 1
ATOM 2952 C CA . ILE B 1 128 ? -5.835 -26.170 13.815 1.00 23.88 124 ILE B CA 1
ATOM 2953 C C . ILE B 1 128 ? -5.040 -26.826 14.932 1.00 25.80 124 ILE B C 1
ATOM 2954 O O . ILE B 1 128 ? -5.594 -27.668 15.674 1.00 25.88 124 ILE B O 1
ATOM 2959 N N . VAL B 1 129 ? -3.731 -26.635 14.931 1.00 23.28 125 VAL B N 1
ATOM 2960 C CA . VAL B 1 129 ? -2.838 -27.404 15.782 1.00 24.22 125 VAL B CA 1
ATOM 2961 C C . VAL B 1 129 ? -1.800 -26.507 16.426 1.00 25.09 125 VAL B C 1
ATOM 2962 O O . VAL B 1 129 ? -1.593 -25.365 15.980 1.00 23.25 125 VAL B O 1
ATOM 2966 N N . HIS B 1 130 ? -1.133 -27.040 17.435 1.00 23.35 126 HIS B N 1
ATOM 2967 C CA . HIS B 1 130 ? 0.054 -26.308 17.976 1.00 23.54 126 HIS B CA 1
ATOM 2968 C C . HIS B 1 130 ? 0.977 -27.367 18.589 1.00 23.67 126 HIS B C 1
ATOM 2969 O O . HIS B 1 130 ? 0.558 -28.474 18.877 1.00 25.86 126 HIS B O 1
ATOM 2976 N N . GLY B 1 131 ? 2.202 -26.962 18.795 1.00 23.15 127 GLY B N 1
ATOM 2977 C CA . GLY B 1 131 ? 3.211 -27.793 19.424 1.00 21.40 127 GLY B CA 1
ATOM 2978 C C . GLY B 1 131 ? 3.771 -27.240 20.716 1.00 23.10 127 GLY B C 1
ATOM 2979 O O . GLY B 1 131 ? 4.866 -27.650 21.105 1.00 24.17 127 GLY B O 1
ATOM 2980 N N . TRP B 1 132 ? 3.064 -26.347 21.417 1.00 23.21 128 TRP B N 1
ATOM 2981 C CA . TRP B 1 132 ? 3.531 -25.783 22.682 1.00 23.34 128 TRP B CA 1
ATOM 2982 C C . TRP B 1 132 ? 3.112 -26.732 23.803 1.00 21.98 128 TRP B C 1
ATOM 2983 O O . TRP B 1 132 ? 2.117 -26.537 24.466 1.00 22.85 128 TRP B O 1
ATOM 2994 N N . ILE B 1 133 ? 3.857 -27.810 23.945 1.00 23.66 129 ILE B N 1
ATOM 2995 C CA . ILE B 1 133 ? 3.328 -28.954 24.688 1.00 21.36 129 ILE B CA 1
ATOM 2996 C C . ILE B 1 133 ? 4.374 -29.443 25.664 1.00 24.56 129 ILE B C 1
ATOM 2997 O O . ILE B 1 133 ? 5.514 -29.794 25.230 1.00 28.15 129 ILE B O 1
ATOM 3002 N N . ILE B 1 134 ? 3.994 -29.546 26.928 1.00 26.00 130 ILE B N 1
ATOM 3003 C CA . ILE B 1 134 ? 4.936 -30.078 27.960 1.00 24.38 130 ILE B CA 1
ATOM 3004 C C . ILE B 1 134 ? 4.907 -31.596 27.898 1.00 26.26 130 ILE B C 1
ATOM 3005 O O . ILE B 1 134 ? 3.889 -32.221 27.950 1.00 29.18 130 ILE B O 1
ATOM 3010 N N . ASP B 1 135 ? 6.097 -32.169 27.828 1.00 30.94 131 ASP B N 1
ATOM 3011 C CA . ASP B 1 135 ? 6.328 -33.600 27.731 1.00 31.64 131 ASP B CA 1
ATOM 3012 C C . ASP B 1 135 ? 6.352 -34.218 29.147 1.00 31.08 131 ASP B C 1
ATOM 3013 O O . ASP B 1 135 ? 7.207 -33.889 29.969 1.00 28.99 131 ASP B O 1
ATOM 3018 N N . GLY B 1 136 ? 5.433 -35.130 29.415 1.00 29.96 132 GLY B N 1
ATOM 3019 C CA . GLY B 1 136 ? 5.406 -35.797 30.706 1.00 31.18 132 GLY B CA 1
ATOM 3020 C C . GLY B 1 136 ? 6.620 -36.694 30.933 1.00 31.57 132 GLY B C 1
ATOM 3021 O O . GLY B 1 136 ? 6.904 -37.083 32.052 1.00 31.70 132 GLY B O 1
ATOM 3022 N N . ASP B 1 137 ? 7.348 -37.045 29.888 1.00 32.71 133 ASP B N 1
ATOM 3023 C CA . ASP B 1 137 ? 8.614 -37.807 30.150 1.00 36.17 133 ASP B CA 1
ATOM 3024 C C . ASP B 1 137 ? 9.820 -36.980 30.550 1.00 41.33 133 ASP B C 1
ATOM 3025 O O . ASP B 1 137 ? 10.882 -37.565 30.812 1.00 40.92 133 ASP B O 1
ATOM 3030 N N . ASN B 1 138 ? 9.698 -35.650 30.597 1.00 40.80 134 ASN B N 1
ATOM 3031 C CA . ASN B 1 138 ? 10.686 -34.787 31.259 1.00 47.60 134 ASN B CA 1
ATOM 3032 C C . ASN B 1 138 ? 10.370 -34.675 32.766 1.00 44.73 134 ASN B C 1
ATOM 3033 O O . ASN B 1 138 ? 10.070 -35.696 33.374 1.00 45.30 134 ASN B O 1
ATOM 3038 N N . ASP B 1 139 ? 10.473 -33.503 33.397 1.00 40.75 135 ASP B N 1
ATOM 3039 C CA . ASP B 1 139 ? 10.298 -33.463 34.841 1.00 39.11 135 ASP B CA 1
ATOM 3040 C C . ASP B 1 139 ? 8.808 -33.760 35.041 1.00 34.86 135 ASP B C 1
ATOM 3041 O O . ASP B 1 139 ? 7.960 -33.031 34.462 1.00 31.76 135 ASP B O 1
ATOM 3046 N N . PRO B 1 140 ? 8.489 -34.824 35.808 1.00 33.93 136 PRO B N 1
ATOM 3047 C CA . PRO B 1 140 ? 7.091 -35.079 36.029 1.00 31.49 136 PRO B CA 1
ATOM 3048 C C . PRO B 1 140 ? 6.463 -34.150 37.017 1.00 31.17 136 PRO B C 1
ATOM 3049 O O . PRO B 1 140 ? 5.238 -34.026 37.011 1.00 34.02 136 PRO B O 1
ATOM 3053 N N . ASN B 1 141 ? 7.261 -33.506 37.846 1.00 33.71 137 ASN B N 1
ATOM 3054 C CA . ASN B 1 141 ? 6.745 -32.481 38.768 1.00 35.45 137 ASN B CA 1
ATOM 3055 C C . ASN B 1 141 ? 6.273 -31.275 37.954 1.00 33.92 137 ASN B C 1
ATOM 3056 O O . ASN B 1 141 ? 5.136 -30.849 38.086 1.00 33.17 137 ASN B O 1
ATOM 3061 N N . SER B 1 142 ? 7.097 -30.813 37.018 1.00 29.04 138 SER B N 1
ATOM 3062 C CA . SER B 1 142 ? 6.648 -29.781 36.069 1.00 27.44 138 SER B CA 1
ATOM 3063 C C . SER B 1 142 ? 5.410 -30.169 35.320 1.00 29.46 138 SER B C 1
ATOM 3064 O O . SER B 1 142 ? 4.497 -29.365 35.186 1.00 27.29 138 SER B O 1
ATOM 3067 N N . TYR B 1 143 ? 5.401 -31.373 34.787 1.00 28.68 139 TYR B N 1
ATOM 3068 C CA . TYR B 1 143 ? 4.240 -31.838 34.000 1.00 26.88 139 TYR B CA 1
ATOM 3069 C C . TYR B 1 143 ? 2.899 -31.738 34.755 1.00 27.04 139 TYR B C 1
ATOM 3070 O O . TYR B 1 143 ? 1.907 -31.187 34.244 1.00 26.96 139 TYR B O 1
ATOM 3079 N N . GLU B 1 144 ? 2.898 -32.198 35.989 1.00 28.90 140 GLU B N 1
ATOM 3080 C CA . GLU B 1 144 ? 1.681 -32.187 36.753 1.00 30.20 140 GLU B CA 1
ATOM 3081 C C . GLU B 1 144 ? 1.214 -30.741 37.007 1.00 33.83 140 GLU B C 1
ATOM 3082 O O . GLU B 1 144 ? -0.001 -30.482 37.009 1.00 37.05 140 GLU B O 1
ATOM 3088 N N . HIS B 1 145 ? 2.166 -29.820 37.235 1.00 26.86 141 HIS B N 1
ATOM 3089 C CA . HIS B 1 145 ? 1.800 -28.419 37.483 1.00 28.61 141 HIS B CA 1
ATOM 3090 C C . HIS B 1 145 ? 1.333 -27.695 36.229 1.00 31.76 141 HIS B C 1
ATOM 3091 O O . HIS B 1 145 ? 0.425 -26.896 36.336 1.00 33.86 141 HIS B O 1
ATOM 3098 N N . VAL B 1 146 ? 1.948 -27.967 35.095 1.00 27.09 142 VAL B N 1
ATOM 3099 C CA . VAL B 1 146 ? 1.801 -27.141 33.878 1.00 27.50 142 VAL B CA 1
ATOM 3100 C C . VAL B 1 146 ? 0.790 -27.687 32.866 1.00 28.32 142 VAL B C 1
ATOM 3101 O O . VAL B 1 146 ? 0.158 -26.862 32.152 1.00 27.48 142 VAL B O 1
ATOM 3105 N N . SER B 1 147 ? 0.663 -29.041 32.734 1.00 28.56 143 SER B N 1
ATOM 3106 C CA . SER B 1 147 ? -0.033 -29.612 31.567 1.00 25.72 143 SER B CA 1
ATOM 3107 C C . SER B 1 147 ? -1.525 -29.294 31.606 1.00 26.27 143 SER B C 1
ATOM 3108 O O . SER B 1 147 ? -2.188 -29.290 30.587 1.00 34.62 143 SER B O 1
ATOM 3111 N N . LYS B 1 148 ? -2.000 -28.996 32.766 1.00 26.93 144 LYS B N 1
ATOM 3112 C CA . LYS B 1 148 ? -3.382 -28.601 32.917 1.00 28.25 144 LYS B CA 1
ATOM 3113 C C . LYS B 1 148 ? -3.688 -27.166 32.562 1.00 31.86 144 LYS B C 1
ATOM 3114 O O . LYS B 1 148 ? -4.854 -26.834 32.611 1.00 28.42 144 LYS B O 1
ATOM 3120 N N . TYR B 1 149 ? -2.697 -26.344 32.189 1.00 25.88 145 TYR B N 1
ATOM 3121 C CA . TYR B 1 149 ? -2.877 -24.937 31.920 1.00 25.39 145 TYR B CA 1
ATOM 3122 C C . TYR B 1 149 ? -2.987 -24.655 30.435 1.00 23.10 145 TYR B C 1
ATOM 3123 O O . TYR B 1 149 ? -2.594 -25.453 29.642 1.00 24.48 145 TYR B O 1
ATOM 3132 N N . SER B 1 150 ? -3.677 -23.560 30.127 1.00 26.46 146 SER B N 1
ATOM 3133 C CA . SER B 1 150 ? -3.629 -22.884 28.869 1.00 26.29 146 SER B CA 1
ATOM 3134 C C . SER B 1 150 ? -2.671 -21.717 28.938 1.00 25.49 146 SER B C 1
ATOM 3135 O O . SER B 1 150 ? -2.304 -21.205 30.015 1.00 24.08 146 SER B O 1
ATOM 3138 N N . TYR B 1 151 ? -2.381 -21.202 27.772 1.00 23.44 147 TYR B N 1
ATOM 3139 C CA . TYR B 1 151 ? -1.581 -19.983 27.634 1.00 26.18 147 TYR B CA 1
ATOM 3140 C C . TYR B 1 151 ? -2.195 -18.800 28.389 1.00 26.28 147 TYR B C 1
ATOM 3141 O O . TYR B 1 151 ? -1.494 -18.157 29.199 1.00 27.59 147 TYR B O 1
ATOM 3150 N N . MET B 1 152 ? -3.487 -18.541 28.185 1.00 26.66 148 MET B N 1
ATOM 3151 C CA . MET B 1 152 ? -4.152 -17.401 28.884 1.00 27.28 148 MET B CA 1
ATOM 3152 C C . MET B 1 152 ? -4.225 -17.686 30.366 1.00 26.76 148 MET B C 1
ATOM 3153 O O . MET B 1 152 ? -4.039 -16.759 31.149 1.00 26.44 148 MET B O 1
ATOM 3158 N N . GLY B 1 153 ? -4.504 -18.957 30.736 1.00 25.07 149 GLY B N 1
ATOM 3159 C CA . GLY B 1 153 ? -4.539 -19.368 32.115 1.00 26.68 149 GLY B CA 1
ATOM 3160 C C . GLY B 1 153 ? -3.246 -19.134 32.824 1.00 26.05 149 GLY B C 1
ATOM 3161 O O . GLY B 1 153 ? -3.226 -18.609 33.935 1.00 26.75 149 GLY B O 1
ATOM 3162 N N . ALA B 1 154 ? -2.152 -19.505 32.168 1.00 25.92 150 ALA B N 1
ATOM 3163 C CA . ALA B 1 154 ? -0.816 -19.265 32.647 1.00 29.04 150 ALA B CA 1
ATOM 3164 C C . ALA B 1 154 ? -0.489 -17.772 32.808 1.00 26.57 150 ALA B C 1
ATOM 3165 O O . ALA B 1 154 ? 0.063 -17.335 33.799 1.00 25.95 150 ALA B O 1
ATOM 3167 N N . GLN B 1 155 ? -0.777 -16.984 31.777 1.00 24.43 151 GLN B N 1
ATOM 3168 C CA . GLN B 1 155 ? -0.508 -15.538 31.827 1.00 26.74 151 GLN B CA 1
ATOM 3169 C C . GLN B 1 155 ? -1.280 -14.905 32.989 1.00 27.12 151 GLN B C 1
ATOM 3170 O O . GLN B 1 155 ? -0.737 -14.067 33.703 1.00 26.08 151 GLN B O 1
ATOM 3176 N N . LYS B 1 156 ? -2.509 -15.385 33.199 1.00 23.90 152 LYS B N 1
ATOM 3177 C CA . LYS B 1 156 ? -3.317 -14.915 34.309 1.00 25.64 152 LYS B CA 1
ATOM 3178 C C . LYS B 1 156 ? -2.614 -15.188 35.633 1.00 25.23 152 LYS B C 1
ATOM 3179 O O . LYS B 1 156 ? -2.486 -14.282 36.472 1.00 27.14 152 LYS B O 1
ATOM 3185 N N . VAL B 1 157 ? -2.120 -16.415 35.799 1.00 25.40 153 VAL B N 1
ATOM 3186 C CA . VAL B 1 157 ? -1.444 -16.800 37.070 1.00 28.22 153 VAL B CA 1
ATOM 3187 C C . VAL B 1 157 ? -0.212 -15.983 37.316 1.00 24.34 153 VAL B C 1
ATOM 3188 O O . VAL B 1 157 ? 0.133 -15.602 38.459 1.00 25.66 153 VAL B O 1
ATOM 3192 N N . LEU B 1 158 ? 0.544 -15.769 36.250 1.00 24.66 154 LEU B N 1
ATOM 3193 C CA . LEU B 1 158 ? 1.766 -15.050 36.369 1.00 27.19 154 LEU B CA 1
ATOM 3194 C C . LEU B 1 158 ? 1.557 -13.569 36.742 1.00 28.01 154 LEU B C 1
ATOM 3195 O O . LEU B 1 158 ? 2.302 -13.037 37.554 1.00 29.93 154 LEU B O 1
ATOM 3200 N N . VAL B 1 159 ? 0.570 -12.920 36.155 1.00 27.08 155 VAL B N 1
ATOM 3201 C CA . VAL B 1 159 ? 0.179 -11.537 36.509 1.00 28.17 155 VAL B CA 1
ATOM 3202 C C . VAL B 1 159 ? -0.303 -11.485 37.957 1.00 28.05 155 VAL B C 1
ATOM 3203 O O . VAL B 1 159 ? 0.078 -10.585 38.721 1.00 32.70 155 VAL B O 1
ATOM 3207 N N . GLN B 1 160 ? -1.096 -12.463 38.315 1.00 29.82 156 GLN B N 1
ATOM 3208 C CA . GLN B 1 160 ? -1.577 -12.588 39.679 1.00 30.45 156 GLN B CA 1
ATOM 3209 C C . GLN B 1 160 ? -0.450 -12.759 40.664 1.00 30.26 156 GLN B C 1
ATOM 3210 O O . GLN B 1 160 ? -0.426 -12.079 41.666 1.00 30.93 156 GLN B O 1
ATOM 3216 N N . SER B 1 161 ? 0.533 -13.600 40.346 1.00 28.76 157 SER B N 1
ATOM 3217 C CA . SER B 1 161 ? 1.635 -13.830 41.244 1.00 31.91 157 SER B CA 1
ATOM 3218 C C . SER B 1 161 ? 2.424 -12.496 41.460 1.00 36.03 157 SER B C 1
ATOM 3219 O O . SER B 1 161 ? 2.754 -12.144 42.572 1.00 30.01 157 SER B O 1
ATOM 3222 N N . TYR B 1 162 ? 2.638 -11.750 40.384 1.00 31.15 158 TYR B N 1
ATOM 3223 C CA . TYR B 1 162 ? 3.328 -10.468 40.390 1.00 30.80 158 TYR B CA 1
ATOM 3224 C C . TYR B 1 162 ? 2.576 -9.441 41.251 1.00 35.68 158 TYR B C 1
ATOM 3225 O O . TYR B 1 162 ? 3.184 -8.717 42.040 1.00 34.82 158 TYR B O 1
ATOM 3234 N N . GLU B 1 163 ? 1.277 -9.448 41.131 1.00 31.64 159 GLU B N 1
ATOM 3235 C CA . GLU B 1 163 ? 0.415 -8.602 41.921 1.00 37.59 159 GLU B CA 1
ATOM 3236 C C . GLU B 1 163 ? 0.401 -8.946 43.399 1.00 38.58 159 GLU B C 1
ATOM 3237 O O . GLU B 1 163 ? 0.391 -7.997 44.228 1.00 42.29 159 GLU B O 1
ATOM 3243 N N . ILE B 1 164 ? 0.408 -10.237 43.720 1.00 38.16 160 ILE B N 1
ATOM 3244 C CA . ILE B 1 164 ? 0.524 -10.699 45.105 1.00 41.26 160 ILE B CA 1
ATOM 3245 C C . ILE B 1 164 ? 1.764 -10.052 45.712 1.00 40.12 160 ILE B C 1
ATOM 3246 O O . ILE B 1 164 ? 1.660 -9.371 46.711 1.00 43.16 160 ILE B O 1
ATOM 3251 N N . GLN B 1 165 ? 2.922 -10.249 45.098 1.00 41.34 161 GLN B N 1
ATOM 3252 C CA . GLN B 1 165 ? 4.184 -9.662 45.583 1.00 48.01 161 GLN B CA 1
ATOM 3253 C C . GLN B 1 165 ? 4.084 -8.149 45.606 1.00 57.01 161 GLN B C 1
ATOM 3254 O O . GLN B 1 165 ? 4.337 -7.541 46.651 1.00 63.40 161 GLN B O 1
ATOM 3260 N N . LYS B 1 166 ? 3.755 -7.546 44.458 1.00 50.01 162 LYS B N 1
ATOM 3261 C CA . LYS B 1 166 ? 3.854 -6.102 44.312 1.00 56.33 162 LYS B CA 1
ATOM 3262 C C . LYS B 1 166 ? 2.869 -5.421 45.244 1.00 58.42 162 LYS B C 1
ATOM 3263 O O . LYS B 1 166 ? 3.273 -4.695 46.140 1.00 70.72 162 LYS B O 1
ATOM 3269 N N . ASN B 1 167 ? 1.590 -5.716 45.057 1.00 57.62 163 ASN B N 1
ATOM 3270 C CA . ASN B 1 167 ? 0.472 -4.923 45.576 1.00 55.95 163 ASN B CA 1
ATOM 3271 C C . ASN B 1 167 ? -0.367 -5.587 46.669 1.00 54.29 163 ASN B C 1
ATOM 3272 O O . ASN B 1 167 ? -1.380 -5.036 47.065 1.00 57.48 163 ASN B O 1
ATOM 3277 N N . ASN B 1 168 ? 0.055 -6.753 47.152 1.00 58.55 164 ASN B N 1
ATOM 3278 C CA . ASN B 1 168 ? -0.846 -7.749 47.812 1.00 63.71 164 ASN B CA 1
ATOM 3279 C C . ASN B 1 168 ? -1.949 -8.496 47.032 1.00 63.44 164 ASN B C 1
ATOM 3280 O O . ASN B 1 168 ? -2.451 -8.066 45.999 1.00 62.78 164 ASN B O 1
ATOM 3285 N N . ALA B 1 169 ? -2.331 -9.632 47.615 1.00 66.92 165 ALA B N 1
ATOM 3286 C CA . ALA B 1 169 ? -3.367 -10.497 47.089 1.00 57.67 165 ALA B CA 1
ATOM 3287 C C . ALA B 1 169 ? -4.732 -10.126 47.618 1.00 70.28 165 ALA B C 1
ATOM 3288 O O . ALA B 1 169 ? -4.954 -9.980 48.843 1.00 84.22 165 ALA B O 1
ATOM 3290 N N . GLN B 1 170 ? -5.654 -9.973 46.691 1.00 75.29 166 GLN B N 1
ATOM 3291 C CA . GLN B 1 170 ? -7.032 -10.335 46.947 1.00 78.38 166 GLN B CA 1
ATOM 3292 C C . GLN B 1 170 ? -7.262 -11.482 45.975 1.00 65.34 166 GLN B C 1
ATOM 3293 O O . GLN B 1 170 ? -7.928 -11.283 44.962 1.00 70.68 166 GLN B O 1
ATOM 3299 N N . PHE B 1 171 ? -6.678 -12.663 46.237 1.00 54.91 167 PHE B N 1
ATOM 3300 C CA . PHE B 1 171 ? -7.068 -13.856 45.463 1.00 50.07 167 PHE B CA 1
ATOM 3301 C C . PHE B 1 171 ? -7.460 -15.097 46.278 1.00 47.39 167 PHE B C 1
ATOM 3302 O O . PHE B 1 171 ? -6.650 -15.636 47.025 1.00 47.55 167 PHE B O 1
ATOM 3310 N N . GLU B 1 172 ? -8.690 -15.578 46.040 1.00 46.31 168 GLU B N 1
ATOM 3311 C CA . GLU B 1 172 ? -9.232 -16.843 46.625 1.00 54.27 168 GLU B CA 1
ATOM 3312 C C . GLU B 1 172 ? -8.340 -18.077 46.376 1.00 54.89 168 GLU B C 1
ATOM 3313 O O . GLU B 1 172 ? -8.077 -18.869 47.282 1.00 55.66 168 GLU B O 1
ATOM 3319 N N . ASN B 1 173 ? -7.870 -18.238 45.150 1.00 54.09 169 ASN B N 1
ATOM 3320 C CA . ASN B 1 173 ? -6.972 -19.382 44.831 1.00 51.58 169 ASN B CA 1
ATOM 3321 C C . ASN B 1 173 ? -5.473 -19.023 44.891 1.00 44.10 169 ASN B C 1
ATOM 3322 O O . ASN B 1 173 ? -4.669 -19.566 44.133 1.00 39.07 169 ASN B O 1
ATOM 3327 N N . SER B 1 174 ? -5.104 -18.137 45.805 1.00 43.36 170 SER B N 1
ATOM 3328 C CA . SER B 1 174 ? -3.711 -17.739 45.997 1.00 43.42 170 SER B CA 1
ATOM 3329 C C . SER B 1 174 ? -2.767 -18.864 46.300 1.00 42.04 170 SER B C 1
ATOM 3330 O O . SER B 1 174 ? -1.605 -18.772 45.925 1.00 39.99 170 SER B O 1
ATOM 3333 N N . GLU B 1 175 ? -3.226 -19.949 46.935 1.00 39.14 171 GLU B N 1
ATOM 3334 C CA . GLU B 1 175 ? -2.333 -21.055 47.206 1.00 43.15 171 GLU B CA 1
ATOM 3335 C C . GLU B 1 175 ? -1.962 -21.717 45.889 1.00 38.13 171 GLU B C 1
ATOM 3336 O O . GLU B 1 175 ? -0.811 -22.066 45.662 1.00 37.21 171 GLU B O 1
ATOM 3342 N N . GLN B 1 176 ? -2.949 -21.883 45.030 1.00 35.52 172 GLN B N 1
ATOM 3343 C CA . GLN B 1 176 ? -2.762 -22.505 43.749 1.00 40.04 172 GLN B CA 1
ATOM 3344 C C . GLN B 1 176 ? -1.873 -21.597 42.835 1.00 32.48 172 GLN B C 1
ATOM 3345 O O . GLN B 1 176 ? -0.946 -22.100 42.172 1.00 32.35 172 GLN B O 1
ATOM 3351 N N . ILE B 1 177 ? -2.138 -20.306 42.833 1.00 32.10 173 ILE B N 1
ATOM 3352 C CA . ILE B 1 177 ? -1.325 -19.320 42.057 1.00 32.06 173 ILE B CA 1
ATOM 3353 C C . ILE B 1 177 ? 0.142 -19.464 42.469 1.00 36.78 173 ILE B C 1
ATOM 3354 O O . ILE B 1 177 ? 1.038 -19.603 41.616 1.00 34.20 173 ILE B O 1
ATOM 3359 N N . GLN B 1 178 ? 0.388 -19.449 43.776 1.00 33.05 174 GLN B N 1
ATOM 3360 C CA . GLN B 1 178 ? 1.783 -19.458 44.267 1.00 35.36 174 GLN B CA 1
ATOM 3361 C C . GLN B 1 178 ? 2.475 -20.811 44.100 1.00 36.40 174 GLN B C 1
ATOM 3362 O O . GLN B 1 178 ? 3.711 -20.868 43.966 1.00 36.47 174 GLN B O 1
ATOM 3368 N N . SER B 1 179 ? 1.684 -21.884 44.128 1.00 31.23 175 SER B N 1
ATOM 3369 C CA . SER B 1 179 ? 2.139 -23.227 43.841 1.00 33.19 175 SER B CA 1
ATOM 3370 C C . SER B 1 179 ? 2.547 -23.370 42.373 1.00 31.21 175 SER B C 1
ATOM 3371 O O . SER B 1 179 ? 3.607 -23.952 42.071 1.00 30.71 175 SER B O 1
ATOM 3374 N N . ASP B 1 180 ? 1.735 -22.848 41.454 1.00 28.69 176 ASP B N 1
ATOM 3375 C CA . ASP B 1 180 ? 1.925 -23.217 40.064 1.00 27.88 176 ASP B CA 1
ATOM 3376 C C . ASP B 1 180 ? 2.806 -22.200 39.313 1.00 26.16 176 ASP B C 1
ATOM 3377 O O . ASP B 1 180 ? 3.479 -22.625 38.326 1.00 27.83 176 ASP B O 1
ATOM 3382 N N . ALA B 1 181 ? 2.834 -20.942 39.794 1.00 28.24 177 ALA B N 1
ATOM 3383 C CA . ALA B 1 181 ? 3.537 -19.862 39.064 1.00 28.46 177 ALA B CA 1
ATOM 3384 C C . ALA B 1 181 ? 5.006 -20.221 38.764 1.00 29.25 177 ALA B C 1
ATOM 3385 O O . ALA B 1 181 ? 5.419 -20.029 37.619 1.00 24.80 177 ALA B O 1
ATOM 3387 N N . PRO B 1 182 ? 5.738 -20.831 39.736 1.00 25.95 178 PRO B N 1
ATOM 3388 C CA . PRO B 1 182 ? 7.154 -21.100 39.390 1.00 25.05 178 PRO B CA 1
ATOM 3389 C C . PRO B 1 182 ? 7.317 -22.085 38.294 1.00 25.57 178 PRO B C 1
ATOM 3390 O O . PRO B 1 182 ? 8.241 -21.969 37.508 1.00 25.80 178 PRO B O 1
ATOM 3394 N N . TYR B 1 183 ? 6.442 -23.106 38.235 1.00 22.33 179 TYR B N 1
ATOM 3395 C CA . TYR B 1 183 ? 6.555 -24.137 37.211 1.00 23.24 179 TYR B CA 1
ATOM 3396 C C . TYR B 1 183 ? 6.153 -23.571 35.821 1.00 23.41 179 TYR B C 1
ATOM 3397 O O . TYR B 1 183 ? 6.769 -23.882 34.851 1.00 23.71 179 TYR B O 1
ATOM 3406 N N . LEU B 1 184 ? 5.132 -22.720 35.823 1.00 22.46 180 LEU B N 1
ATOM 3407 C CA . LEU B 1 184 ? 4.684 -22.021 34.594 1.00 22.76 180 LEU B CA 1
ATOM 3408 C C . LEU B 1 184 ? 5.796 -21.121 34.029 1.00 22.78 180 LEU B C 1
ATOM 3409 O O . LEU B 1 184 ? 6.088 -21.218 32.844 1.00 23.17 180 LEU B O 1
ATOM 3414 N N . LYS B 1 185 ? 6.450 -20.365 34.904 1.00 23.88 181 LYS B N 1
ATOM 3415 C CA . LYS B 1 185 ? 7.538 -19.453 34.503 1.00 24.56 181 LYS B CA 1
ATOM 3416 C C . LYS B 1 185 ? 8.679 -20.266 33.890 1.00 23.85 181 LYS B C 1
ATOM 3417 O O . LYS B 1 185 ? 9.196 -19.905 32.806 1.00 23.10 181 LYS B O 1
ATOM 3423 N N . SER B 1 186 ? 9.046 -21.339 34.544 1.00 23.95 182 SER B N 1
ATOM 3424 C CA . SER B 1 186 ? 10.108 -22.194 34.066 1.00 22.85 182 SER B CA 1
ATOM 3425 C C . SER B 1 186 ? 9.737 -22.805 32.695 1.00 24.02 182 SER B C 1
ATOM 3426 O O . SER B 1 186 ? 10.575 -22.922 31.805 1.00 24.46 182 SER B O 1
ATOM 3429 N N . PHE B 1 187 ? 8.522 -23.294 32.553 1.00 23.93 183 PHE B N 1
ATOM 3430 C CA . PHE B 1 187 ? 8.090 -23.809 31.254 1.00 22.06 183 PHE B CA 1
ATOM 3431 C C . PHE B 1 187 ? 8.187 -22.763 30.108 1.00 20.87 183 PHE B C 1
ATOM 3432 O O . PHE B 1 187 ? 8.734 -23.045 29.059 1.00 22.60 183 PHE B O 1
ATOM 3440 N N . LEU B 1 188 ? 7.719 -21.539 30.364 1.00 21.16 184 LEU B N 1
ATOM 3441 C CA . LEU B 1 188 ? 7.847 -20.448 29.424 1.00 23.63 184 LEU B CA 1
ATOM 3442 C C . LEU B 1 188 ? 9.300 -20.255 29.047 1.00 24.54 184 LEU B C 1
ATOM 3443 O O . LEU B 1 188 ? 9.618 -20.100 27.894 1.00 22.68 184 LEU B O 1
ATOM 3448 N N . ALA B 1 189 ? 10.213 -20.413 30.027 1.00 24.42 185 ALA B N 1
ATOM 3449 C CA . ALA B 1 189 ? 11.635 -20.176 29.748 1.00 24.94 185 ALA B CA 1
ATOM 3450 C C . ALA B 1 189 ? 12.235 -21.275 28.914 1.00 25.36 185 ALA B C 1
ATOM 3451 O O . ALA B 1 189 ? 13.227 -21.051 28.229 1.00 31.75 185 ALA B O 1
ATOM 3453 N N . ARG B 1 190 ? 11.655 -22.443 28.921 1.00 24.22 186 ARG B N 1
ATOM 3454 C CA . ARG B 1 190 ? 12.177 -23.615 28.189 1.00 27.89 186 ARG B CA 1
ATOM 3455 C C . ARG B 1 190 ? 11.470 -23.793 26.894 1.00 28.35 186 ARG B C 1
ATOM 3456 O O . ARG B 1 190 ? 11.794 -24.732 26.160 1.00 25.49 186 ARG B O 1
ATOM 3464 N N . SER B 1 191 ? 10.523 -22.905 26.575 1.00 22.98 187 SER B N 1
ATOM 3465 C CA . SER B 1 191 ? 9.727 -23.055 25.373 1.00 23.07 187 SER B CA 1
ATOM 3466 C C . SER B 1 191 ? 9.570 -21.747 24.689 1.00 23.36 187 SER B C 1
ATOM 3467 O O . SER B 1 191 ? 8.462 -21.317 24.245 1.00 26.14 187 SER B O 1
ATOM 3470 N N . ALA B 1 192 ? 10.731 -21.105 24.461 1.00 21.01 188 ALA B N 1
ATOM 3471 C CA . ALA B 1 192 ? 10.735 -19.668 24.092 1.00 21.83 188 ALA B CA 1
ATOM 3472 C C . ALA B 1 192 ? 9.956 -19.414 22.796 1.00 25.50 188 ALA B C 1
ATOM 3473 O O . ALA B 1 192 ? 9.340 -18.438 22.622 1.00 18.80 188 ALA B O 1
ATOM 3475 N N . THR B 1 193 ? 10.034 -20.267 21.835 1.00 20.88 189 THR B N 1
ATOM 3476 C CA . THR B 1 193 ? 9.336 -20.076 20.557 1.00 20.54 189 THR B CA 1
ATOM 3477 C C . THR B 1 193 ? 8.032 -20.894 20.472 1.00 24.25 189 THR B C 1
ATOM 3478 O O . THR B 1 193 ? 7.511 -21.150 19.313 1.00 21.58 189 THR B O 1
ATOM 3482 N N . GLN B 1 194 ? 7.470 -21.216 21.624 1.00 22.04 190 GLN B N 1
ATOM 3483 C CA . GLN B 1 194 ? 6.058 -21.680 21.734 1.00 21.51 190 GLN B CA 1
ATOM 3484 C C . GLN B 1 194 ? 5.887 -22.939 20.881 1.00 22.45 190 GLN B C 1
ATOM 3485 O O . GLN B 1 194 ? 4.819 -23.198 20.276 1.00 22.58 190 GLN B O 1
ATOM 3491 N N . LEU B 1 195 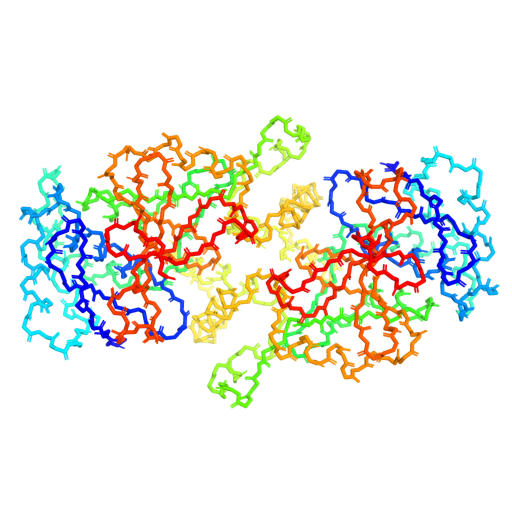? 6.921 -23.783 20.982 1.00 24.98 191 LEU B N 1
ATOM 3492 C CA . LEU B 1 195 ? 7.025 -25.080 20.257 1.00 24.59 191 LEU B CA 1
ATOM 3493 C C . LEU B 1 195 ? 8.059 -25.835 21.050 1.00 23.96 191 LEU B C 1
ATOM 3494 O O . LEU B 1 195 ? 9.123 -25.318 21.252 1.00 26.41 191 LEU B O 1
ATOM 3499 N N . THR B 1 196 ? 7.747 -27.022 21.512 1.00 24.93 192 THR B N 1
ATOM 3500 C CA . THR B 1 196 ? 8.736 -27.847 22.216 1.00 26.33 192 THR B CA 1
ATOM 3501 C C . THR B 1 196 ? 9.216 -28.977 21.287 1.00 25.97 192 THR B C 1
ATOM 3502 O O . THR B 1 196 ? 8.628 -29.273 20.268 1.00 24.06 192 THR B O 1
ATOM 3506 N N . GLU B 1 197 ? 10.329 -29.586 21.640 1.00 27.96 193 GLU B N 1
ATOM 3507 C CA . GLU B 1 197 ? 10.753 -30.811 20.875 1.00 31.06 193 GLU B CA 1
ATOM 3508 C C . GLU B 1 197 ? 9.671 -31.847 20.785 1.00 28.95 193 GLU B C 1
ATOM 3509 O O . GLU B 1 197 ? 9.418 -32.417 19.711 1.00 28.95 193 GLU B O 1
ATOM 3515 N N . TYR B 1 198 ? 9.054 -32.092 21.917 1.00 29.88 194 TYR B N 1
ATOM 3516 C CA . TYR B 1 198 ? 7.982 -33.054 21.991 1.00 30.04 194 TYR B CA 1
ATOM 3517 C C . TYR B 1 198 ? 6.787 -32.572 21.090 1.00 30.02 194 TYR B C 1
ATOM 3518 O O . TYR B 1 198 ? 6.122 -33.373 20.348 1.00 27.64 194 TYR B O 1
ATOM 3527 N N . GLY B 1 199 ? 6.466 -31.289 21.212 1.00 28.65 195 GLY B N 1
ATOM 3528 C CA . GLY B 1 199 ? 5.419 -30.702 20.382 1.00 24.66 195 GLY B CA 1
ATOM 3529 C C . GLY B 1 199 ? 5.661 -30.828 18.883 1.00 26.23 195 GLY B C 1
ATOM 3530 O O . GLY B 1 199 ? 4.741 -31.153 18.112 1.00 27.48 195 GLY B O 1
ATOM 3531 N N . LEU B 1 200 ? 6.913 -30.659 18.476 1.00 26.75 196 LEU B N 1
ATOM 3532 C CA . LEU B 1 200 ? 7.272 -30.821 17.066 1.00 30.01 196 LEU B CA 1
ATOM 3533 C C . LEU B 1 200 ? 7.062 -32.260 16.539 1.00 29.54 196 LEU B C 1
ATOM 3534 O O . LEU B 1 200 ? 6.496 -32.514 15.458 1.00 26.89 196 LEU B O 1
ATOM 3539 N N . THR B 1 201 ? 7.474 -33.218 17.364 1.00 29.87 197 THR B N 1
ATOM 3540 C CA . THR B 1 201 ? 7.275 -34.610 17.079 1.00 32.85 197 THR B CA 1
ATOM 3541 C C . THR B 1 201 ? 5.748 -34.893 17.038 1.00 34.04 197 THR B C 1
ATOM 3542 O O . THR B 1 201 ? 5.289 -35.540 16.081 1.00 34.74 197 THR B O 1
ATOM 3545 N N . HIS B 1 202 ? 4.961 -34.276 17.935 1.00 31.67 198 HIS B N 1
ATOM 3546 C CA . HIS B 1 202 ? 3.471 -34.319 17.923 1.00 32.55 198 HIS B CA 1
ATOM 3547 C C . HIS B 1 202 ? 2.847 -33.788 16.620 1.00 31.68 198 HIS B C 1
ATOM 3548 O O . HIS B 1 202 ? 1.964 -34.474 16.041 1.00 32.85 198 HIS B O 1
ATOM 3555 N N . LEU B 1 203 ? 3.330 -32.637 16.115 1.00 28.33 199 LEU B N 1
ATOM 3556 C CA . LEU B 1 203 ? 2.810 -32.058 14.877 1.00 29.88 199 LEU B CA 1
ATOM 3557 C C . LEU B 1 203 ? 3.061 -33.041 13.732 1.00 31.67 199 LEU B C 1
ATOM 3558 O O . LEU B 1 203 ? 2.217 -33.229 12.849 1.00 30.42 199 LEU B O 1
ATOM 3563 N N . ARG B 1 204 ? 4.259 -33.625 13.759 1.00 30.76 200 ARG B N 1
ATOM 3564 C CA . ARG B 1 204 ? 4.772 -34.445 12.651 1.00 39.46 200 ARG B CA 1
ATOM 3565 C C . ARG B 1 204 ? 3.875 -35.706 12.641 1.00 43.24 200 ARG B C 1
ATOM 3566 O O . ARG B 1 204 ? 3.494 -36.168 11.592 1.00 50.34 200 ARG B O 1
ATOM 3574 N N . GLU B 1 205 ? 3.465 -36.179 13.818 1.00 42.76 201 GLU B N 1
ATOM 3575 C CA . GLU B 1 205 ? 2.617 -37.359 13.952 1.00 49.64 201 GLU B CA 1
ATOM 3576 C C . GLU B 1 205 ? 1.195 -37.130 13.597 1.00 47.26 201 GLU B C 1
ATOM 3577 O O . GLU B 1 205 ? 0.617 -37.927 12.916 1.00 49.62 201 GLU B O 1
ATOM 3583 N N . ILE B 1 206 ? 0.626 -36.044 14.098 1.00 44.08 202 ILE B N 1
ATOM 3584 C CA . ILE B 1 206 ? -0.796 -35.787 13.996 1.00 44.67 202 ILE B CA 1
ATOM 3585 C C . ILE B 1 206 ? -1.247 -35.269 12.615 1.00 42.53 202 ILE B C 1
ATOM 3586 O O . ILE B 1 206 ? -2.372 -35.508 12.215 1.00 46.61 202 ILE B O 1
ATOM 3591 N N . LEU B 1 207 ? -0.376 -34.597 11.864 1.00 35.16 203 LEU B N 1
ATOM 3592 C CA . LEU B 1 207 ? -0.744 -34.083 10.581 1.00 37.78 203 LEU B CA 1
ATOM 3593 C C . LEU B 1 207 ? -0.633 -35.249 9.609 1.00 37.91 203 LEU B C 1
ATOM 3594 O O . LEU B 1 207 ? 0.361 -35.909 9.588 1.00 41.54 203 LEU B O 1
ATOM 3599 N N . VAL B 1 208 ? -1.670 -35.532 8.873 1.00 37.22 204 VAL B N 1
ATOM 3600 C CA . VAL B 1 208 ? -1.618 -36.593 7.884 1.00 40.66 204 VAL B CA 1
ATOM 3601 C C . VAL B 1 208 ? -0.751 -36.157 6.731 1.00 38.57 204 VAL B C 1
ATOM 3602 O O . VAL B 1 208 ? -0.733 -34.971 6.348 1.00 36.51 204 VAL B O 1
ATOM 3606 N N . GLU B 1 209 ? -0.025 -37.107 6.133 1.00 38.84 205 GLU B N 1
ATOM 3607 C CA . GLU B 1 209 ? 0.682 -36.799 4.912 1.00 38.93 205 GLU B CA 1
ATOM 3608 C C . GLU B 1 209 ? -0.193 -36.068 3.819 1.00 37.37 205 GLU B C 1
ATOM 3609 O O . GLU B 1 209 ? -1.343 -36.424 3.577 1.00 36.95 205 GLU B O 1
ATOM 3615 N N . ARG B 1 210 ? 0.392 -35.053 3.190 1.00 33.90 206 ARG B N 1
ATOM 3616 C CA . ARG B 1 210 ? -0.222 -34.213 2.149 1.00 34.61 206 ARG B CA 1
ATOM 3617 C C . ARG B 1 210 ? -1.444 -33.474 2.645 1.00 32.85 206 ARG B C 1
ATOM 3618 O O . ARG B 1 210 ? -2.329 -33.101 1.864 1.00 40.01 206 ARG B O 1
ATOM 3626 N N . SER B 1 211 ? -1.482 -33.211 3.950 1.00 30.71 207 SER B N 1
ATOM 3627 C CA . SER B 1 211 ? -2.609 -32.447 4.543 1.00 31.61 207 SER B CA 1
ATOM 3628 C C . SER B 1 211 ? -2.119 -31.102 5.052 1.00 30.40 207 SER B C 1
ATOM 3629 O O . SER B 1 211 ? -0.946 -30.963 5.283 1.00 29.37 207 SER B O 1
ATOM 3632 N N . TYR B 1 212 ? -3.063 -30.146 5.195 1.00 29.80 208 TYR B N 1
ATOM 3633 C CA . TYR B 1 212 ? -2.812 -28.779 5.568 1.00 29.95 208 TYR B CA 1
ATOM 3634 C C . TYR B 1 212 ? -3.506 -28.549 6.910 1.00 31.73 208 TYR B C 1
ATOM 3635 O O . TYR B 1 212 ? -4.536 -29.169 7.218 1.00 31.71 208 TYR B O 1
ATOM 3644 N N . ALA B 1 213 ? -2.916 -27.687 7.742 1.00 28.18 209 ALA B N 1
ATOM 3645 C CA . ALA B 1 213 ? -3.590 -27.231 8.940 1.00 25.18 209 ALA B CA 1
ATOM 3646 C C . ALA B 1 213 ? -3.105 -25.805 9.294 1.00 26.39 209 ALA B C 1
ATOM 3647 O O . ALA B 1 213 ? -2.197 -25.312 8.727 1.00 26.26 209 ALA B O 1
ATOM 3649 N N . VAL B 1 214 ? -3.822 -25.164 10.176 1.00 24.34 210 VAL B N 1
ATOM 3650 C CA . VAL B 1 214 ? -3.366 -23.899 10.668 1.00 23.26 210 VAL B CA 1
ATOM 3651 C C . VAL B 1 214 ? -2.550 -24.208 11.931 1.00 22.72 210 VAL B C 1
ATOM 3652 O O . VAL B 1 214 ? -2.997 -24.972 12.783 1.00 23.53 210 VAL B O 1
ATOM 3656 N N . LEU B 1 215 ? -1.382 -23.599 12.045 1.00 23.89 211 LEU B N 1
ATOM 3657 C CA . LEU B 1 215 ? -0.523 -23.747 13.211 1.00 22.03 211 LEU B CA 1
ATOM 3658 C C . LEU B 1 215 ? -0.482 -22.438 14.012 1.00 26.94 211 LEU B C 1
ATOM 3659 O O . LEU B 1 215 ? -0.170 -21.395 13.428 1.00 23.72 211 LEU B O 1
ATOM 3664 N N . PHE B 1 216 ? -0.685 -22.540 15.324 1.00 22.44 212 PHE B N 1
ATOM 3665 C CA . PHE B 1 216 ? -0.369 -21.461 16.228 1.00 24.26 212 PHE B CA 1
ATOM 3666 C C . PHE B 1 216 ? 1.083 -21.595 16.705 1.00 25.06 212 PHE B C 1
ATOM 3667 O O . PHE B 1 216 ? 1.537 -22.663 17.134 1.00 23.88 212 PHE B O 1
ATOM 3675 N N . ARG B 1 217 ? 1.827 -20.480 16.597 1.00 25.26 213 ARG B N 1
ATOM 3676 C CA . ARG B 1 217 ? 3.154 -20.424 17.077 1.00 25.24 213 ARG B CA 1
ATOM 3677 C C . ARG B 1 217 ? 3.610 -18.947 17.138 1.00 23.12 213 ARG B C 1
ATOM 3678 O O . ARG B 1 217 ? 3.396 -18.203 16.207 1.00 23.70 213 ARG B O 1
ATOM 3686 N N . ASN B 1 218 ? 4.199 -18.566 18.254 1.00 24.13 214 ASN B N 1
ATOM 3687 C CA . ASN B 1 218 ? 4.723 -17.200 18.465 1.00 23.26 214 ASN B CA 1
ATOM 3688 C C . ASN B 1 218 ? 3.650 -16.119 18.378 1.00 22.77 214 ASN B C 1
ATOM 3689 O O . ASN B 1 218 ? 3.755 -15.192 17.611 1.00 23.66 214 ASN B O 1
ATOM 3694 N N . ASP B 1 219 ? 2.528 -16.366 18.989 1.00 21.71 215 ASP B N 1
ATOM 3695 C CA . ASP B 1 219 ? 1.475 -15.364 19.045 1.00 21.75 215 ASP B CA 1
ATOM 3696 C C . ASP B 1 219 ? 0.980 -14.980 17.658 1.00 22.07 215 ASP B C 1
ATOM 3697 O O . ASP B 1 219 ? 0.433 -13.889 17.430 1.00 25.75 215 ASP B O 1
ATOM 3702 N N . HIS B 1 220 ? 1.045 -15.944 16.739 1.00 23.44 216 HIS B N 1
ATOM 3703 C CA . HIS B 1 220 ? 0.419 -15.707 15.446 1.00 24.30 216 HIS B CA 1
ATOM 3704 C C . HIS B 1 220 ? 0.157 -17.092 14.796 1.00 25.28 216 HIS B C 1
ATOM 3705 O O . HIS B 1 220 ? 0.326 -18.143 15.432 1.00 22.33 216 HIS B O 1
ATOM 3712 N N . PHE B 1 221 ? -0.384 -17.081 13.582 1.00 24.61 217 PHE B N 1
ATOM 3713 C CA . PHE B 1 221 ? -0.793 -18.286 12.864 1.00 24.34 217 PHE B CA 1
ATOM 3714 C C . PHE B 1 221 ? -0.068 -18.449 11.540 1.00 28.28 217 PHE B C 1
ATOM 3715 O O . PHE B 1 221 ? 0.513 -17.496 11.021 1.00 29.81 217 PHE B O 1
ATOM 3723 N N . CYS B 1 222 ? -0.087 -19.657 10.987 1.00 23.85 218 CYS B N 1
ATOM 3724 C CA . CYS B 1 222 ? 0.431 -19.923 9.664 1.00 25.49 218 CYS B CA 1
ATOM 3725 C C . CYS B 1 222 ? -0.216 -21.182 9.119 1.00 26.23 218 CYS B C 1
ATOM 3726 O O . CYS B 1 222 ? -0.890 -21.896 9.860 1.00 26.05 218 CYS B O 1
ATOM 3729 N N . THR B 1 223 ? -0.059 -21.392 7.808 1.00 26.03 219 THR B N 1
ATOM 3730 C CA . THR B 1 223 ? -0.546 -22.593 7.171 1.00 26.29 219 THR B CA 1
ATOM 3731 C C . THR B 1 223 ? 0.592 -23.574 7.170 1.00 26.09 219 THR B C 1
ATOM 3732 O O . THR B 1 223 ? 1.702 -23.239 6.731 1.00 28.20 219 THR B O 1
ATOM 3736 N N . LEU B 1 224 ? 0.362 -24.717 7.763 1.00 27.32 220 LEU B N 1
ATOM 3737 C CA . LEU B 1 224 ? 1.303 -25.825 7.865 1.00 25.36 220 LEU B CA 1
ATOM 3738 C C . LEU B 1 224 ? 0.894 -26.951 6.925 1.00 26.84 220 LEU B C 1
ATOM 3739 O O . LEU B 1 224 ? -0.275 -27.239 6.748 1.00 27.31 220 LEU B O 1
ATOM 3744 N N . TYR B 1 225 ? 1.890 -27.649 6.420 1.00 27.46 221 TYR B N 1
ATOM 3745 C CA . TYR B 1 225 ? 1.666 -28.679 5.399 1.00 27.70 221 TYR B CA 1
ATOM 3746 C C . TYR B 1 225 ? 2.709 -29.771 5.651 1.00 30.76 221 TYR B C 1
ATOM 3747 O O . TYR B 1 225 ? 3.841 -29.446 5.997 1.00 28.68 221 TYR B O 1
ATOM 3756 N N . LYS B 1 226 ? 2.325 -31.051 5.488 1.00 27.64 222 LYS B N 1
ATOM 3757 C CA . LYS B 1 226 ? 3.238 -32.194 5.671 1.00 31.19 222 LYS B CA 1
ATOM 3758 C C . LYS B 1 226 ? 3.502 -32.806 4.287 1.00 29.94 222 LYS B C 1
ATOM 3759 O O . LYS B 1 226 ? 2.543 -33.212 3.583 1.00 34.71 222 LYS B O 1
ATOM 3765 N N . ASN B 1 227 ? 4.768 -32.751 3.878 1.00 35.14 223 ASN B N 1
ATOM 3766 C CA . ASN B 1 227 ? 5.281 -33.282 2.585 1.00 38.82 223 ASN B CA 1
ATOM 3767 C C . ASN B 1 227 ? 6.440 -34.254 2.860 1.00 38.50 223 ASN B C 1
ATOM 3768 O O . ASN B 1 227 ? 7.446 -33.866 3.466 1.00 34.81 223 ASN B O 1
ATOM 3773 N N . ASN B 1 228 ? 6.316 -35.530 2.452 1.00 45.24 224 ASN B N 1
ATOM 3774 C CA . ASN B 1 228 ? 7.382 -36.553 2.677 1.00 43.11 224 ASN B CA 1
ATOM 3775 C C . ASN B 1 228 ? 7.716 -36.680 4.166 1.00 40.44 224 ASN B C 1
ATOM 3776 O O . ASN B 1 228 ? 8.878 -36.817 4.572 1.00 48.91 224 ASN B O 1
ATOM 3781 N N . GLY B 1 229 ? 6.692 -36.612 5.009 1.00 38.02 225 GLY B N 1
ATOM 3782 C CA . GLY B 1 229 ? 6.889 -36.652 6.468 1.00 39.35 225 GLY B CA 1
ATOM 3783 C C . GLY B 1 229 ? 7.583 -35.443 7.108 1.00 38.70 225 GLY B C 1
ATOM 3784 O O . GLY B 1 229 ? 7.860 -35.479 8.322 1.00 50.11 225 GLY B O 1
ATOM 3785 N N . GLU B 1 230 ? 7.904 -34.411 6.327 1.00 39.59 226 GLU B N 1
ATOM 3786 C CA . GLU B 1 230 ? 8.523 -33.152 6.836 1.00 40.05 226 GLU B CA 1
ATOM 3787 C C . GLU B 1 230 ? 7.499 -32.007 6.825 1.00 34.83 226 GLU B C 1
ATOM 3788 O O . GLU B 1 230 ? 6.621 -31.961 5.995 1.00 32.75 226 GLU B O 1
ATOM 3794 N N . LEU B 1 231 ? 7.653 -31.101 7.766 1.00 32.75 227 LEU B N 1
ATOM 3795 C CA . LEU B 1 231 ? 6.681 -29.992 7.950 1.00 30.77 227 LEU B CA 1
ATOM 3796 C C . LEU B 1 231 ? 7.199 -28.769 7.242 1.00 29.90 227 LEU B C 1
ATOM 3797 O O . LEU B 1 231 ? 8.421 -28.516 7.232 1.00 28.55 227 LEU B O 1
ATOM 3802 N N . PHE B 1 232 ? 6.286 -28.002 6.662 1.00 29.13 228 PHE B N 1
ATOM 3803 C CA . PHE B 1 232 ? 6.581 -26.715 6.003 1.00 29.62 228 PHE B CA 1
ATOM 3804 C C . PHE B 1 232 ? 5.479 -25.686 6.348 1.00 28.45 228 PHE B C 1
ATOM 3805 O O . PHE B 1 232 ? 4.314 -26.049 6.463 1.00 27.19 228 PHE B O 1
ATOM 3813 N N . THR B 1 233 ? 5.853 -24.436 6.489 1.00 26.51 229 THR B N 1
ATOM 3814 C CA . THR B 1 233 ? 4.890 -23.344 6.673 1.00 26.42 229 THR B CA 1
ATOM 3815 C C . THR B 1 233 ? 4.899 -22.441 5.492 1.00 28.91 229 THR B C 1
ATOM 3816 O O . THR B 1 233 ? 5.972 -22.149 4.899 1.00 29.28 229 THR B O 1
ATOM 3820 N N . LEU B 1 234 ? 3.702 -22.009 5.101 1.00 28.16 230 LEU B N 1
ATOM 3821 C CA . LEU B 1 234 ? 3.501 -21.144 3.945 1.00 29.39 230 LEU B CA 1
ATOM 3822 C C . LEU B 1 234 ? 4.086 -19.732 4.214 1.00 30.27 230 LEU B C 1
ATOM 3823 O O . LEU B 1 234 ? 3.849 -19.150 5.254 1.00 29.19 230 LEU B O 1
ATOM 3828 N N . VAL B 1 235 ? 4.878 -19.189 3.299 1.00 32.36 231 VAL B N 1
ATOM 3829 C CA . VAL B 1 235 ? 5.466 -17.833 3.490 1.00 31.69 231 VAL B CA 1
ATOM 3830 C C . VAL B 1 235 ? 4.508 -16.752 3.047 1.00 32.28 231 VAL B C 1
ATOM 3831 O O . VAL B 1 235 ? 4.263 -16.570 1.827 1.00 32.39 231 VAL B O 1
ATOM 3835 N N . THR B 1 236 ? 3.925 -16.038 4.019 1.00 28.10 232 THR B N 1
ATOM 3836 C CA . THR B 1 236 ? 2.915 -15.034 3.773 1.00 29.92 232 THR B CA 1
ATOM 3837 C C . THR B 1 236 ? 3.454 -13.607 4.016 1.00 34.04 232 THR B C 1
ATOM 3838 O O . THR B 1 236 ? 2.717 -12.635 4.017 1.00 33.25 232 THR B O 1
ATOM 3842 N N . ASP B 1 237 ? 4.761 -13.524 4.211 1.00 35.73 233 ASP B N 1
ATOM 3843 C CA . ASP B 1 237 ? 5.462 -12.295 4.561 1.00 35.88 233 ASP B CA 1
ATOM 3844 C C . ASP B 1 237 ? 5.503 -11.457 3.277 1.00 38.75 233 ASP B C 1
ATOM 3845 O O . ASP B 1 237 ? 6.023 -11.943 2.259 1.00 35.63 233 ASP B O 1
ATOM 3850 N N . PRO B 1 238 ? 4.894 -10.257 3.308 1.00 41.41 234 PRO B N 1
ATOM 3851 C CA . PRO B 1 238 ? 4.773 -9.425 2.106 1.00 43.60 234 PRO B CA 1
ATOM 3852 C C . PRO B 1 238 ? 6.148 -9.026 1.513 1.00 47.35 234 PRO B C 1
ATOM 3853 O O . PRO B 1 238 ? 6.199 -8.696 0.335 1.00 52.90 234 PRO B O 1
ATOM 3857 N N . THR B 1 239 ? 7.216 -9.098 2.328 1.00 51.40 235 THR B N 1
ATOM 3858 C CA . THR B 1 239 ? 8.634 -8.989 1.922 1.00 53.03 235 THR B CA 1
ATOM 3859 C C . THR B 1 239 ? 8.953 -9.849 0.736 1.00 52.99 235 THR B C 1
ATOM 3860 O O . THR B 1 239 ? 9.750 -9.465 -0.121 1.00 47.65 235 THR B O 1
ATOM 3864 N N . TYR B 1 240 ? 8.336 -11.030 0.675 1.00 47.33 236 TYR B N 1
ATOM 3865 C CA . TYR B 1 240 ? 8.588 -11.941 -0.406 1.00 44.23 236 TYR B CA 1
ATOM 3866 C C . TYR B 1 240 ? 7.486 -11.973 -1.428 1.00 40.74 236 TYR B C 1
ATOM 3867 O O . TYR B 1 240 ? 7.429 -12.919 -2.202 1.00 42.53 236 TYR B O 1
ATOM 3876 N N . ARG B 1 241 ? 6.622 -10.950 -1.468 1.00 38.68 237 ARG B N 1
ATOM 3877 C CA . ARG B 1 241 ? 5.470 -10.936 -2.363 1.00 46.04 237 ARG B CA 1
ATOM 3878 C C . ARG B 1 241 ? 5.911 -11.167 -3.818 1.00 49.63 237 ARG B C 1
ATOM 3879 O O . ARG B 1 241 ? 5.185 -11.795 -4.583 1.00 48.76 237 ARG B O 1
ATOM 3887 N N . ASN B 1 242 ? 7.095 -10.646 -4.173 1.00 52.25 238 ASN B N 1
ATOM 3888 C CA . ASN B 1 242 ? 7.626 -10.717 -5.544 1.00 50.68 238 ASN B CA 1
ATOM 3889 C C . ASN B 1 242 ? 8.528 -11.897 -5.788 1.00 50.80 238 ASN B C 1
ATOM 3890 O O . ASN B 1 242 ? 8.954 -12.103 -6.910 1.00 49.02 238 ASN B O 1
ATOM 3895 N N . ARG B 1 243 ? 8.743 -12.729 -4.770 1.00 46.91 239 ARG B N 1
ATOM 3896 C CA . ARG B 1 243 ? 9.548 -13.936 -4.890 1.00 48.14 239 ARG B CA 1
ATOM 3897 C C . ARG B 1 243 ? 8.679 -15.200 -4.972 1.00 50.65 239 ARG B C 1
ATOM 3898 O O . ARG B 1 243 ? 8.302 -15.763 -3.945 1.00 47.25 239 ARG B O 1
ATOM 3906 N N . LYS B 1 244 ? 8.362 -15.646 -6.190 1.00 51.38 240 LYS B N 1
ATOM 3907 C CA . LYS B 1 244 ? 7.530 -16.839 -6.385 1.00 52.85 240 LYS B CA 1
ATOM 3908 C C . LYS B 1 244 ? 8.245 -18.121 -5.964 1.00 53.66 240 LYS B C 1
ATOM 3909 O O . LYS B 1 244 ? 7.607 -19.082 -5.530 1.00 55.64 240 LYS B O 1
ATOM 3915 N N . ASP B 1 245 ? 9.570 -18.104 -6.070 1.00 49.83 241 ASP B N 1
ATOM 3916 C CA . ASP B 1 245 ? 10.415 -19.206 -5.642 1.00 50.18 241 ASP B CA 1
ATOM 3917 C C . ASP B 1 245 ? 10.579 -19.309 -4.113 1.00 48.71 241 ASP B C 1
ATOM 3918 O O . ASP B 1 245 ? 11.177 -20.254 -3.658 1.00 47.00 241 ASP B O 1
ATOM 3923 N N . ILE B 1 246 ? 10.097 -18.324 -3.350 1.00 42.69 242 ILE B N 1
ATOM 3924 C CA . ILE B 1 246 ? 10.085 -18.396 -1.882 1.00 39.85 242 ILE B CA 1
ATOM 3925 C C . ILE B 1 246 ? 8.630 -18.655 -1.570 1.00 35.56 242 ILE B C 1
ATOM 3926 O O . ILE B 1 246 ? 7.819 -17.736 -1.644 1.00 38.11 242 ILE B O 1
ATOM 3931 N N . ASN B 1 247 ? 8.298 -19.891 -1.229 1.00 33.90 243 ASN B N 1
ATOM 3932 C CA . ASN B 1 247 ? 6.922 -20.227 -0.901 1.00 35.66 243 ASN B CA 1
ATOM 3933 C C . ASN B 1 247 ? 6.753 -20.904 0.458 1.00 32.96 243 ASN B C 1
ATOM 3934 O O . ASN B 1 247 ? 5.681 -20.781 1.079 1.00 34.82 243 ASN B O 1
ATOM 3939 N N . TRP B 1 248 ? 7.738 -21.661 0.897 1.00 33.29 244 TRP B N 1
ATOM 3940 C CA . TRP B 1 248 ? 7.618 -22.460 2.083 1.00 31.71 244 TRP B CA 1
ATOM 3941 C C . TRP B 1 248 ? 8.853 -22.250 2.881 1.00 33.71 244 TRP B C 1
ATOM 3942 O O . TRP B 1 248 ? 9.925 -21.999 2.330 1.00 33.28 244 TRP B O 1
ATOM 3953 N N . GLN B 1 249 ? 8.692 -22.345 4.182 1.00 29.17 245 GLN B N 1
ATOM 3954 C CA . GLN B 1 249 ? 9.779 -22.459 5.131 1.00 33.93 245 GLN B CA 1
ATOM 3955 C C . GLN B 1 249 ? 9.690 -23.824 5.775 1.00 32.73 245 GLN B C 1
ATOM 3956 O O . GLN B 1 249 ? 8.667 -24.186 6.370 1.00 30.18 245 GLN B O 1
ATOM 3962 N N . SER B 1 250 ? 10.746 -24.613 5.722 1.00 31.54 246 SER B N 1
ATOM 3963 C CA . SER B 1 250 ? 10.715 -25.863 6.435 1.00 31.62 246 SER B CA 1
ATOM 3964 C C . SER B 1 250 ? 10.645 -25.671 7.975 1.00 32.48 246 SER B C 1
ATOM 3965 O O . SER B 1 250 ? 11.113 -24.643 8.516 1.00 30.51 246 SER B O 1
ATOM 3968 N N . LEU B 1 251 ? 10.038 -26.653 8.624 1.00 29.37 247 LEU B N 1
ATOM 3969 C CA . LEU B 1 251 ? 9.904 -26.698 10.082 1.00 32.73 247 LEU B CA 1
ATOM 3970 C C . LEU B 1 251 ? 10.483 -28.010 10.619 1.00 32.87 247 LEU B C 1
ATOM 3971 O O . LEU B 1 251 ? 9.767 -28.943 11.032 1.00 33.27 247 LEU B O 1
ATOM 3976 N N . LYS B 1 252 ? 1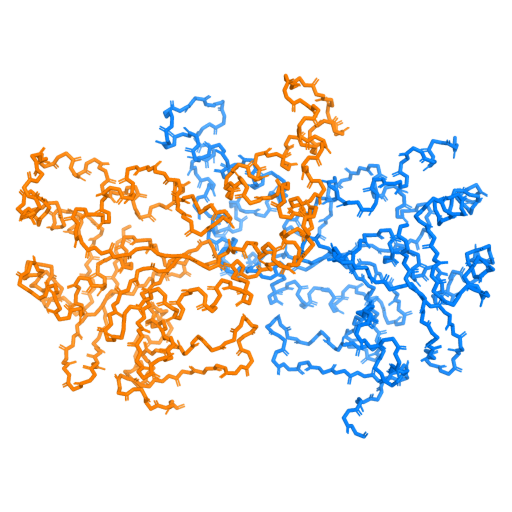1.812 -28.090 10.582 1.00 35.87 248 LYS B N 1
ATOM 3977 C CA . LYS B 1 252 ? 12.525 -29.322 10.942 1.00 37.70 248 LYS B CA 1
ATOM 3978 C C . LYS B 1 252 ? 13.130 -29.275 12.330 1.00 35.21 248 LYS B C 1
ATOM 3979 O O . LYS B 1 252 ? 13.418 -30.314 12.912 1.00 35.02 248 LYS B O 1
ATOM 3985 N N . SER B 1 253 ? 13.296 -28.084 12.884 1.00 28.18 249 SER B N 1
ATOM 3986 C CA . SER B 1 253 ? 13.887 -27.957 14.199 1.00 29.63 249 SER B CA 1
ATOM 3987 C C . SER B 1 253 ? 13.194 -26.799 14.952 1.00 28.74 249 SER B C 1
ATOM 3988 O O . SER B 1 253 ? 12.762 -25.838 14.339 1.00 30.79 249 SER B O 1
ATOM 3991 N N . VAL B 1 254 ? 13.112 -26.942 16.267 1.00 31.59 250 VAL B N 1
ATOM 3992 C CA . VAL B 1 254 ? 12.592 -25.873 17.135 1.00 29.49 250 VAL B CA 1
ATOM 3993 C C . VAL B 1 254 ? 13.357 -24.552 16.920 1.00 29.54 250 VAL B C 1
ATOM 3994 O O . VAL B 1 254 ? 12.754 -23.465 16.817 1.00 30.50 250 VAL B O 1
ATOM 3998 N N . ASN B 1 255 ? 14.691 -24.624 16.870 1.00 35.26 251 ASN B N 1
ATOM 3999 C CA . ASN B 1 255 ? 15.502 -23.392 16.893 1.00 37.75 251 ASN B CA 1
ATOM 4000 C C . ASN B 1 255 ? 15.719 -22.877 15.485 1.00 37.05 251 ASN B C 1
ATOM 4001 O O . ASN B 1 255 ? 16.287 -21.839 15.307 1.00 34.24 251 ASN B O 1
ATOM 4006 N N . GLY B 1 256 ? 15.253 -23.611 14.468 1.00 34.40 252 GLY B N 1
ATOM 4007 C CA . GLY B 1 256 ? 15.290 -23.128 13.083 1.00 35.16 252 GLY B CA 1
ATOM 4008 C C . GLY B 1 256 ? 16.647 -23.332 12.445 1.00 33.99 252 GLY B C 1
ATOM 4009 O O . GLY B 1 256 ? 16.842 -22.954 11.328 1.00 39.15 252 GLY B O 1
ATOM 4010 N N . SER B 1 257 ? 17.599 -23.923 13.159 1.00 39.21 253 SER B N 1
ATOM 4011 C CA . SER B 1 257 ? 18.969 -24.083 12.617 1.00 42.44 253 SER B CA 1
ATOM 4012 C C . SER B 1 257 ? 19.053 -25.062 11.454 1.00 45.95 253 SER B C 1
ATOM 4013 O O . SER B 1 257 ? 20.030 -25.032 10.722 1.00 49.40 253 SER B O 1
ATOM 4016 N N . GLN B 1 258 ? 18.089 -25.963 11.307 1.00 40.27 254 GLN B N 1
ATOM 4017 C CA . GLN B 1 258 ? 18.111 -26.957 10.223 1.00 48.88 254 GLN B CA 1
ATOM 4018 C C . GLN B 1 258 ? 17.183 -26.567 9.075 1.00 47.83 254 GLN B C 1
ATOM 4019 O O . GLN B 1 258 ? 16.923 -27.401 8.193 1.00 54.20 254 GLN B O 1
ATOM 4025 N N . ASP B 1 259 ? 16.730 -25.304 9.055 1.00 41.05 255 ASP B N 1
ATOM 4026 C CA . ASP B 1 259 ? 15.600 -24.847 8.232 1.00 40.17 255 ASP B CA 1
ATOM 4027 C C . ASP B 1 259 ? 15.924 -23.737 7.277 1.00 40.72 255 ASP B C 1
ATOM 4028 O O . ASP B 1 259 ? 16.884 -23.002 7.460 1.00 42.99 255 ASP B O 1
ATOM 4033 N N . SER B 1 260 ? 15.102 -23.611 6.247 1.00 36.67 256 SER B N 1
ATOM 4034 C CA . SER B 1 260 ? 15.423 -22.777 5.125 1.00 39.59 256 SER B CA 1
ATOM 4035 C C . SER B 1 260 ? 14.178 -22.639 4.260 1.00 38.63 256 SER B C 1
ATOM 4036 O O . SER B 1 260 ? 13.165 -23.329 4.508 1.00 36.52 256 SER B O 1
ATOM 4039 N N . TYR B 1 261 ? 14.253 -21.763 3.263 1.00 37.54 257 TYR B N 1
ATOM 4040 C CA . TYR B 1 261 ? 13.148 -21.549 2.325 1.00 37.90 257 TYR B CA 1
ATOM 4041 C C . TYR B 1 261 ? 13.168 -22.552 1.170 1.00 41.40 257 TYR B C 1
ATOM 4042 O O . TYR B 1 261 ? 14.218 -23.064 0.749 1.00 43.81 257 TYR B O 1
ATOM 4051 N N . TYR B 1 262 ? 11.984 -22.864 0.683 1.00 36.43 258 TYR B N 1
ATOM 4052 C CA . TYR B 1 262 ? 11.799 -23.829 -0.380 1.00 40.71 258 TYR B CA 1
ATOM 4053 C C . TYR B 1 262 ? 10.852 -23.233 -1.372 1.00 41.79 258 TYR B C 1
ATOM 4054 O O . TYR B 1 262 ? 9.987 -22.391 -1.015 1.00 40.08 258 TYR B O 1
ATOM 4063 N N . THR B 1 263 ? 10.986 -23.686 -2.624 1.00 38.81 259 THR B N 1
ATOM 4064 C CA . THR B 1 263 ? 10.009 -23.366 -3.642 1.00 40.41 259 THR B CA 1
ATOM 4065 C C . THR B 1 263 ? 8.698 -24.120 -3.398 1.00 39.25 259 THR B C 1
ATOM 4066 O O . THR B 1 263 ? 8.607 -25.066 -2.565 1.00 40.94 259 THR B O 1
ATOM 4070 N N . GLY B 1 264 ? 7.711 -23.731 -4.215 1.00 42.25 260 GLY B N 1
ATOM 4071 C CA . GLY B 1 264 ? 6.465 -24.432 -4.375 1.00 42.15 260 GLY B CA 1
ATOM 4072 C C . GLY B 1 264 ? 6.519 -25.925 -4.565 1.00 44.67 260 GLY B C 1
ATOM 4073 O O . GLY B 1 264 ? 5.587 -26.593 -4.179 1.00 49.32 260 GLY B O 1
ATOM 4074 N N . ASN B 1 265 ? 7.576 -26.439 -5.207 1.00 41.56 261 ASN B N 1
ATOM 4075 C CA . ASN B 1 265 ? 7.778 -27.886 -5.358 1.00 46.03 261 ASN B CA 1
ATOM 4076 C C . ASN B 1 265 ? 8.742 -28.507 -4.321 1.00 43.74 261 ASN B C 1
ATOM 4077 O O . ASN B 1 265 ? 9.259 -29.564 -4.548 1.00 52.94 261 ASN B O 1
ATOM 4082 N N . PHE B 1 266 ? 8.978 -27.833 -3.195 1.00 43.30 262 PHE B N 1
ATOM 4083 C CA . PHE B 1 266 ? 9.715 -28.393 -2.055 1.00 40.45 262 PHE B CA 1
ATOM 4084 C C . PHE B 1 266 ? 11.136 -28.744 -2.406 1.00 45.58 262 PHE B C 1
ATOM 4085 O O . PHE B 1 266 ? 11.685 -29.747 -1.916 1.00 48.28 262 PHE B O 1
ATOM 4093 N N . ILE B 1 267 ? 11.705 -27.875 -3.230 1.00 43.85 263 ILE B N 1
ATOM 4094 C CA . ILE B 1 267 ? 13.127 -27.803 -3.514 1.00 50.79 263 ILE B CA 1
ATOM 4095 C C . ILE B 1 267 ? 13.651 -26.588 -2.787 1.00 48.28 263 ILE B C 1
ATOM 4096 O O . ILE B 1 267 ? 13.052 -25.523 -2.921 1.00 48.47 263 ILE B O 1
ATOM 4101 N N . PRO B 1 268 ? 14.814 -26.694 -2.095 1.00 53.52 264 PRO B N 1
ATOM 4102 C CA . PRO B 1 268 ? 15.439 -25.535 -1.455 1.00 48.52 264 PRO B CA 1
ATOM 4103 C C . PRO B 1 268 ? 15.593 -24.367 -2.420 1.00 55.30 264 PRO B C 1
ATOM 4104 O O . PRO B 1 268 ? 15.903 -24.596 -3.598 1.00 57.07 264 PRO B O 1
ATOM 4108 N N . THR B 1 269 ? 15.383 -23.145 -1.929 1.00 50.68 265 THR B N 1
ATOM 4109 C CA . THR B 1 269 ? 15.510 -21.925 -2.728 1.00 53.56 265 THR B CA 1
ATOM 4110 C C . THR B 1 269 ? 16.983 -21.550 -2.781 1.00 63.19 265 THR B C 1
ATOM 4111 O O . THR B 1 269 ? 17.538 -21.053 -1.793 1.00 74.20 265 THR B O 1
#

Organism: Saccharomyces cerevisiae (strain ATCC 204508 / S288c) (NCBI:txid559292)

Nearest PDB structures (foldseek):
  6k6l-assembly1_B  TM=1.004E+00  e=1.087E-55  Saccharomyces cerevisiae S288C
  6k6l-assembly1_A  TM=9.955E-01  e=2.134E-49  Saccharomyces cerevisiae S288C
  6z49-assembly1_A  TM=8.527E-01  e=2.469E-20  Homo sapiens
  6y6r-assembly1_A  TM=8.268E-01  e=1.742E-20  Homo sapiens
  6z49-assembly4_D  TM=8.495E-01  e=8.884E-20  Homo sapiens

B-factor: mean 36.06, std 12.67, range [18.02, 104.57]

GO terms:
  GO:0005886 plasma membrane (C, IDA)
  GO:0071944 cell periphery (C, HDA)
  GO:0005634 nucleus (C, HDA)
  GO:0005737 cytoplasm (C, HDA)
  GO:0005886 plasma membrane (C, HDA)